Protein AF-0000000072720853 (afdb_homodimer)

Radius of gyration: 28.13 Å; Cα contacts (8 Å, |Δi|>4): 677; chains: 2; bounding box: 132×71×66 Å

Foldseek 3Di:
DCPPPPPPPPPPPPPPPPPPPPPPDDPVLLVVLVVVFVVQLVQLQVLLPVPDDPVLLPDQAPQQQWFADPVLLEIERQQALQCNLVVLVLLCLVVVDDVVLVVPDDDSVVSSCVPTPRDDSVVLCCSCPVVNRAYEYEDEDLLLLVVSLVCVVVVDPPLVCLQVVLVVVLVCVVVPHQDDSSRQECCRRGVCSNDRHSGYHYSVCQQSRVVSVCVVGPPSVVRDHRDDPPCPVPPVVVVSLSNLQAAEPVSVVSVCVRHVSVCSSRVHDDVVSSVRYDHPD/DCPPPPPPPPPPPPPPPPPPPPPPDDPVLLVVLVVVFVVQLVQLQVLLPVPDDPVLLPDQAPQQQWFADPVLLEIERQQALQCNLVVLVLLCLVVVDDVVLVVPDDDSVVSSCVPTPRDDSVVLCCSCPVVNRAYEYEDEDLLLLVVSLVCVVVVDPPLVCLQVVLVVVLVCVVVPHQDDSSRQECCRRGVCSNDRHSGYHYSVCQQSRVVSVCVVGPPSVVRDHRDDPPCPVPPVVVVSLSNLQAAEPVSVVSVCVRHVSVCSSRVHDDVVSSVRYDHPD

Sequence (562 aa):
MLTGRQSRRDQQVSVLGYEAKNDTRSPIQEYEVERLMTERQKEVEERCEEVLTPEEMHQPPNSKEFLISDKYQLVWCNVFKAASSTWLNNFLLMYDLKIKKILTRNSPVEQARKFYHRPSVEVLDSCLTQYNYTSFIIVREPFQRLISAFRDKLETDRNEFYNEFIEYLLDEEAHGRSPNEHWAPYYRFCSPCQVHFTYILHFETLTQDEAFLLKKVPGLSDVLKPQKLHNSHTNYDNVIHNYFRQLTRTQLQGLLDIYSKDFTIFGYKHEKYFDYVTTSSMLTGRQSRRDQQVSVLGYEAKNDTRSPIQEYEVERLMTERQKEVEERCEEVLTPEEMHQPPNSKEFLISDKYQLVWCNVFKAASSTWLNNFLLMYDLKIKKILTRNSPVEQARKFYHRPSVEVLDSCLTQYNYTSFIIVREPFQRLISAFRDKLETDRNEFYNEFIEYLLDEEAHGRSPNEHWAPYYRFCSPCQVHFTYILHFETLTQDEAFLLKKVPGLSDVLKPQKLHNSHTNYDNVIHNYFRQLTRTQLQGLLDIYSKDFTIFGYKHEKYFDYVTTSS

Nearest PDB structures (foldseek):
  1cjm-assembly1_A  TM=3.979E-01  e=1.821E+00  Homo sapiens
  7mhe-assembly1_AAA  TM=1.762E-01  e=9.152E+00  Homo sapiens
  1cjm-assembly1_A  TM=3.979E-01  e=1.821E+00  Homo sapiens
  7mhe-assembly1_AAA  TM=1.762E-01  e=9.152E+00  Homo sapiens

InterPro domains:
  IPR005331 Sulfotransferase [PF03567] (65-269)
  IPR018011 Carbohydrate sulfotransferase 8-10 [PTHR12137] (163-273)
  IPR027417 P-loop containing nucleoside triphosphate hydrolase [SSF52540] (122-269)

pLDDT: mean 85.33, std 20.74, range [22.08, 98.81]

Secondary structure (DSSP, 8-state):
--------------------------HHHHHHHHHHHHHHHHHHHHHHHHHS-HHHHTSPP-GGGEEEETTTTEEEE--TTSSHHHHHHHHHHHTT--HHHHHT-S-HHHHHHHHSPPPPHHHHHIIIIIS--EEEEEE--HHHHHHHHHHHHH-S--GGGHHHHHHHHHHHHHTTPPPPTTT--HHHHT-TTTS--SEEEEGGGHHHHHHHHHHHSTTGGGT------------HHHHHHHHHTTSBHHHHHHHHHHHHHHHHHTT---GGGGGTSB---/--------------------------HHHHHHHHHHHHHHHHHHHHHHHHHS-HHHHTSPP-GGGEEEETTTTEEEE--TTSSHHHHHHHHHHHTT--HHHHHT-S-HHHHHHHHSPPPPHHHHHIIIIIS--EEEEEE--HHHHHHHHHHHHH-S--GGGHHHHHHHHHHHHHTTPPPPTTT--HHHHT-TTTS--SEEEEGGGHHHHHHHHHHHSTTGGGT------------HHHHHHHHHTTSBHHHHHHHHHHHHHHHHHTT---GGGGGTSB---

Solvent-accessible surface area (backbone atoms only — not comparable to full-atom values): 31856 Å² total; per-residue (Å²): 134,87,75,80,74,78,78,76,78,77,76,76,75,76,72,76,70,77,68,70,78,66,83,68,65,51,73,65,56,52,51,51,49,52,49,50,30,53,49,49,36,51,44,31,57,55,31,31,65,72,72,43,51,74,70,63,43,69,43,82,54,46,34,62,50,33,37,62,39,76,94,58,36,36,35,38,40,69,39,48,68,29,64,31,67,42,49,40,43,48,52,39,50,72,69,65,53,57,66,68,61,54,58,69,49,92,41,66,65,61,54,38,43,73,78,30,56,63,38,49,59,65,55,50,47,41,40,50,68,74,66,56,32,50,22,35,38,40,43,50,60,66,69,60,26,41,52,48,35,51,40,61,54,55,48,49,88,59,64,83,50,48,54,58,49,51,51,49,51,53,50,38,54,74,69,69,50,81,65,55,71,55,67,41,45,50,65,64,51,55,10,61,65,54,41,86,48,64,34,61,33,39,54,93,48,33,46,62,42,41,46,51,51,31,67,73,38,73,70,40,55,79,77,48,74,62,62,78,71,75,74,64,81,60,61,58,65,60,56,50,40,67,58,38,42,70,32,38,50,68,54,50,50,54,50,42,71,65,38,43,61,47,31,53,32,71,69,48,83,66,71,70,54,71,76,34,28,35,72,73,124,136,85,77,77,79,78,79,80,80,79,78,77,76,76,74,77,70,76,66,70,78,67,81,68,65,50,73,66,55,53,52,51,50,52,51,47,30,51,49,48,35,51,43,31,57,56,32,3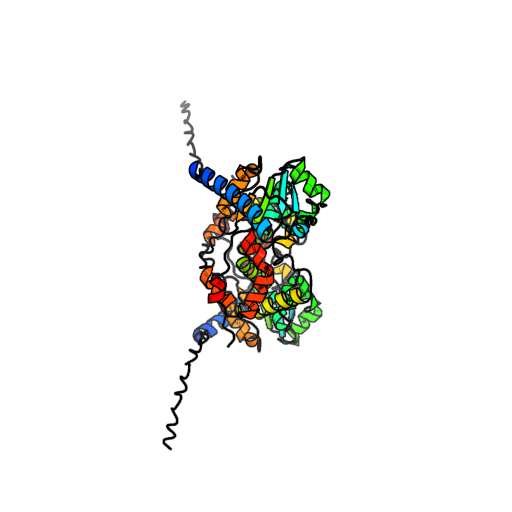1,66,73,72,45,52,73,72,62,43,68,43,82,54,45,34,62,50,32,38,63,39,76,93,58,35,36,33,37,40,68,39,46,69,28,63,31,68,43,48,41,45,48,52,39,51,72,70,64,54,57,64,69,64,55,60,70,49,90,40,65,66,61,56,37,43,74,78,31,56,63,38,49,60,65,55,51,47,41,39,50,67,75,65,58,33,50,24,34,40,41,42,48,62,68,68,60,25,41,52,47,36,52,38,60,55,56,49,48,90,59,62,83,49,48,53,57,51,50,50,48,53,52,50,38,54,74,69,68,47,83,65,55,71,52,66,42,44,50,63,66,50,55,11,62,65,55,41,85,48,66,34,61,33,39,53,92,48,33,47,62,42,42,45,51,50,32,67,71,37,73,71,40,56,80,78,47,74,60,60,77,70,76,73,65,81,61,61,58,64,60,55,50,40,67,59,37,43,70,31,38,50,67,53,51,51,53,50,42,71,67,38,43,63,44,30,52,30,72,68,50,82,66,70,69,53,69,76,35,28,36,73,72,126

Organism: Homarus americanus (NCBI:txid6706)

Structure (mmCIF, N/CA/C/O backbone):
data_AF-0000000072720853-model_v1
#
loop_
_entity.id
_entity.type
_entity.pdbx_description
1 polymer 'Carbohydrate sulfotransferase'
#
loop_
_atom_site.group_PDB
_atom_site.id
_atom_site.type_symbol
_atom_site.label_atom_id
_atom_site.label_alt_id
_atom_site.label_comp_id
_atom_site.label_asym_id
_atom_site.label_entity_id
_atom_site.label_seq_id
_atom_site.pdbx_PDB_ins_code
_atom_site.Cartn_x
_atom_site.Cartn_y
_atom_site.Cartn_z
_atom_site.occupancy
_atom_site.B_iso_or_equiv
_atom_site.auth_seq_id
_atom_site.auth_comp_id
_atom_site.auth_asym_id
_atom_site.auth_atom_id
_atom_site.pdbx_PDB_model_num
ATOM 1 N N . MET A 1 1 ? 65 -7.648 -39 1 28.83 1 MET A N 1
ATOM 2 C CA . MET A 1 1 ? 63.688 -8.266 -38.938 1 28.83 1 MET A CA 1
ATOM 3 C C . MET A 1 1 ? 62.719 -7.375 -38.156 1 28.83 1 MET A C 1
ATOM 5 O O . MET A 1 1 ? 63.094 -6.723 -37.188 1 28.83 1 MET A O 1
ATOM 9 N N . LEU A 1 2 ? 61.438 -7.062 -38.656 1 25.42 2 LEU A N 1
ATOM 10 C CA . LEU A 1 2 ? 60.562 -5.902 -38.719 1 25.42 2 LEU A CA 1
ATOM 11 C C . LEU A 1 2 ? 59.812 -5.738 -37.375 1 25.42 2 LEU A C 1
ATOM 13 O O . LEU A 1 2 ? 59.125 -6.66 -36.938 1 25.42 2 LEU A O 1
ATOM 17 N N . THR A 1 3 ? 60.344 -5 -36.406 1 26.05 3 THR A N 1
ATOM 18 C CA . THR A 1 3 ? 59.938 -4.555 -35.094 1 26.05 3 THR A CA 1
ATOM 19 C C . THR A 1 3 ? 58.656 -3.76 -35.156 1 26.05 3 THR A C 1
ATOM 21 O O . THR A 1 3 ? 58.312 -3.037 -34.219 1 26.05 3 THR A O 1
ATOM 24 N N . GLY A 1 4 ? 57.781 -4.027 -36.188 1 24.94 4 GLY A N 1
ATOM 25 C CA . GLY A 1 4 ? 56.719 -3.041 -36.375 1 24.94 4 GLY A CA 1
ATOM 26 C C . GLY A 1 4 ? 55.781 -2.928 -35.188 1 24.94 4 GLY A C 1
ATOM 27 O O . GLY A 1 4 ? 55.156 -3.906 -34.781 1 24.94 4 GLY A O 1
ATOM 28 N N . ARG A 1 5 ? 56.062 -2.02 -34.188 1 24.42 5 ARG A N 1
ATOM 29 C CA . ARG A 1 5 ? 55.344 -1.631 -32.969 1 24.42 5 ARG A CA 1
ATOM 30 C C . ARG A 1 5 ? 53.938 -1.174 -33.281 1 24.42 5 ARG A C 1
ATOM 32 O O . ARG A 1 5 ? 53.719 -0.201 -34 1 24.42 5 ARG A O 1
ATOM 39 N N . GLN A 1 6 ? 53 -2.152 -33.531 1 24.28 6 GLN A N 1
ATOM 40 C CA . GLN A 1 6 ? 51.625 -1.759 -33.812 1 24.28 6 GLN A CA 1
ATOM 41 C C . GLN A 1 6 ? 51.062 -0.86 -32.688 1 24.28 6 GLN A C 1
ATOM 43 O O . GLN A 1 6 ? 51.156 -1.199 -31.516 1 24.28 6 GLN A O 1
ATOM 48 N N . SER A 1 7 ? 50.969 0.441 -32.906 1 24.84 7 SER A N 1
ATOM 49 C CA . SER A 1 7 ? 50.375 1.497 -32.062 1 24.84 7 SER A CA 1
ATOM 50 C C . SER A 1 7 ? 48.938 1.174 -31.703 1 24.84 7 SER A C 1
ATOM 52 O O . SER A 1 7 ? 48.125 0.885 -32.562 1 24.84 7 SER A O 1
ATOM 54 N N . ARG A 1 8 ? 48.719 0.535 -30.562 1 25.92 8 ARG A N 1
ATOM 55 C CA . ARG A 1 8 ? 47.438 0.291 -29.906 1 25.92 8 ARG A CA 1
ATOM 56 C C . ARG A 1 8 ? 46.625 1.576 -29.812 1 25.92 8 ARG A C 1
ATOM 58 O O . ARG A 1 8 ? 47.031 2.531 -29.156 1 25.92 8 ARG A O 1
ATOM 65 N N . ARG A 1 9 ? 45.938 1.995 -30.906 1 22.08 9 ARG A N 1
ATOM 66 C CA . ARG A 1 9 ? 45 3.127 -30.844 1 22.08 9 ARG A CA 1
ATOM 67 C C . ARG A 1 9 ? 44.031 2.986 -29.672 1 22.08 9 ARG A C 1
ATOM 69 O O . ARG A 1 9 ? 43.344 1.973 -29.547 1 22.08 9 ARG A O 1
ATOM 76 N N . ASP A 1 10 ? 44.312 3.639 -28.531 1 23.48 10 ASP A N 1
ATOM 77 C CA . ASP A 1 10 ? 43.531 3.949 -27.328 1 23.48 10 ASP A CA 1
ATOM 78 C C . ASP A 1 10 ? 42.156 4.52 -27.672 1 23.48 10 ASP A C 1
ATOM 80 O O . ASP A 1 10 ? 42.062 5.617 -28.219 1 23.48 10 ASP A O 1
ATOM 84 N N . GLN A 1 11 ? 41.281 3.756 -28.344 1 22.7 11 GLN A N 1
ATOM 85 C CA . GLN A 1 11 ? 39.969 4.328 -28.547 1 22.7 11 GLN A CA 1
ATOM 86 C C . GLN A 1 11 ? 39.375 4.793 -27.219 1 22.7 11 GLN A C 1
ATOM 88 O O . GLN A 1 11 ? 39.25 4.012 -26.281 1 22.7 11 GLN A O 1
ATOM 93 N N . GLN A 1 12 ? 39.5 6.074 -26.938 1 23.52 12 GLN A N 1
ATOM 94 C CA . GLN A 1 12 ? 38.812 6.82 -25.891 1 23.52 12 GLN A CA 1
ATOM 95 C C . GLN A 1 12 ? 37.312 6.57 -25.906 1 23.52 12 GLN A C 1
ATOM 97 O O . GLN A 1 12 ? 36.625 6.887 -26.891 1 23.52 12 GLN A O 1
ATOM 102 N N . VAL A 1 13 ? 36.844 5.477 -25.375 1 25.75 13 VAL A N 1
ATOM 103 C CA . VAL A 1 13 ? 35.406 5.359 -25.125 1 25.75 13 VAL A CA 1
ATOM 104 C C . VAL A 1 13 ? 34.906 6.625 -24.438 1 25.75 13 VAL A C 1
ATOM 106 O O . VAL A 1 13 ? 35.375 6.984 -23.359 1 25.75 13 VAL A O 1
ATOM 109 N N . SER A 1 14 ? 34.5 7.645 -25.188 1 23.98 14 SER A N 1
ATOM 110 C CA . SER A 1 14 ? 33.781 8.781 -24.641 1 23.98 14 SER A CA 1
ATOM 111 C C . SER A 1 14 ? 32.562 8.32 -23.812 1 23.98 14 SER A C 1
ATOM 113 O O . SER A 1 14 ? 31.656 7.68 -24.344 1 23.98 14 SER A O 1
ATOM 115 N N . VAL A 1 15 ? 32.812 7.938 -22.594 1 25.61 15 VAL A N 1
ATOM 116 C CA . VAL A 1 15 ? 31.734 7.828 -21.609 1 25.61 15 VAL A CA 1
ATOM 117 C C . VAL A 1 15 ? 30.828 9.055 -21.703 1 25.61 15 VAL A C 1
ATOM 119 O O . VAL A 1 15 ? 31.25 10.172 -21.422 1 25.61 15 VAL A O 1
ATOM 122 N N . LEU A 1 16 ? 29.969 9.07 -22.656 1 26.31 16 LEU A N 1
ATOM 123 C CA . LEU A 1 16 ? 28.922 10.094 -22.625 1 26.31 16 LEU A CA 1
ATOM 124 C C . LEU A 1 16 ? 28.344 10.227 -21.219 1 26.31 16 LEU A C 1
ATOM 126 O O . LEU A 1 16 ? 27.859 9.242 -20.641 1 26.31 16 LEU A O 1
ATOM 130 N N . GLY A 1 17 ? 28.969 11.031 -20.359 1 25.95 17 GLY A N 1
ATOM 131 C CA . GLY A 1 17 ? 28.516 11.555 -19.078 1 25.95 17 GLY A CA 1
ATOM 132 C C . GLY A 1 17 ? 27.031 11.844 -19.047 1 25.95 17 GLY A C 1
ATOM 133 O O . GLY A 1 17 ? 26.516 12.602 -19.875 1 25.95 17 GLY A O 1
ATOM 134 N N . TYR A 1 18 ? 26.219 10.836 -18.844 1 26.56 18 TYR A N 1
ATOM 135 C CA . TYR A 1 18 ? 24.859 11.203 -18.453 1 26.56 18 TYR A CA 1
ATOM 136 C C . TYR A 1 18 ? 24.891 12.375 -17.469 1 26.56 18 TYR A C 1
ATOM 138 O O . TYR A 1 18 ? 25.438 12.258 -16.375 1 26.56 18 TYR A O 1
ATOM 146 N N . GLU A 1 19 ? 25.078 13.539 -17.984 1 27.73 19 GLU A N 1
ATOM 147 C CA . GLU A 1 19 ? 24.812 14.703 -17.141 1 27.73 19 GLU A CA 1
ATOM 148 C C . GLU A 1 19 ? 23.531 14.516 -16.344 1 27.73 19 GLU A C 1
ATOM 150 O O . GLU A 1 19 ? 22.469 14.297 -16.906 1 27.73 19 GLU A O 1
ATOM 155 N N . ALA A 1 20 ? 23.594 13.953 -15.211 1 32 20 ALA A N 1
ATOM 156 C CA . ALA A 1 20 ? 22.5 14.211 -14.281 1 32 20 ALA A CA 1
ATOM 157 C C . ALA A 1 20 ? 21.875 15.586 -14.523 1 32 20 ALA A C 1
ATOM 159 O O . ALA A 1 20 ? 22.562 16.609 -14.422 1 32 20 ALA A O 1
ATOM 160 N N . LYS A 1 21 ? 20.938 15.695 -15.344 1 33.62 21 LYS A N 1
ATOM 161 C CA . LYS A 1 21 ? 20.25 16.984 -15.414 1 33.62 21 LYS A CA 1
ATOM 162 C C . LYS A 1 21 ? 20.172 17.641 -14.039 1 33.62 21 LYS A C 1
ATOM 164 O O . LYS A 1 21 ? 19.484 17.141 -13.148 1 33.62 21 LYS A O 1
ATOM 169 N N . ASN A 1 22 ? 21.219 18.203 -13.477 1 34.84 22 ASN A N 1
ATOM 170 C CA . ASN A 1 22 ? 21.188 19.156 -12.375 1 34.84 22 ASN A CA 1
ATOM 171 C C . ASN A 1 22 ? 19.922 20.016 -12.414 1 34.84 22 ASN A C 1
ATOM 173 O O . ASN A 1 22 ? 19.688 20.734 -13.383 1 34.84 22 ASN A O 1
ATOM 177 N N . ASP A 1 23 ? 18.844 19.484 -11.922 1 43.62 23 ASP A N 1
ATOM 178 C CA . ASP A 1 23 ? 17.703 20.375 -11.758 1 43.62 23 ASP A CA 1
ATOM 179 C C . ASP A 1 23 ? 18.156 21.781 -11.328 1 43.62 23 ASP A C 1
ATOM 181 O O . ASP A 1 23 ? 18.422 22.016 -10.148 1 43.62 23 ASP A O 1
ATOM 185 N N . THR A 1 24 ? 18.969 22.344 -12 1 44.69 24 THR A N 1
ATOM 186 C CA . THR A 1 24 ? 19.375 23.75 -11.891 1 44.69 24 THR A CA 1
ATOM 187 C C . THR A 1 24 ? 18.156 24.656 -11.867 1 44.69 24 THR A C 1
ATOM 189 O O . THR A 1 24 ? 17.734 25.172 -12.914 1 44.69 24 THR A O 1
ATOM 192 N N . ARG A 1 25 ? 17.297 24.391 -11.016 1 52.09 25 ARG A N 1
ATOM 193 C CA . ARG A 1 25 ? 16.359 25.516 -10.945 1 52.09 25 ARG A CA 1
ATOM 194 C C . ARG A 1 25 ? 17.109 26.844 -10.836 1 52.09 25 ARG A C 1
ATOM 196 O O . ARG A 1 25 ? 18.094 26.953 -10.109 1 52.09 25 ARG A O 1
ATOM 203 N N . SER A 1 26 ? 16.625 27.703 -11.586 1 61.69 26 SER A N 1
ATOM 204 C CA . SER A 1 26 ? 17.188 29.031 -11.625 1 61.69 26 SER A CA 1
ATOM 205 C C . SER A 1 26 ? 17.141 29.703 -10.25 1 61.69 26 SER A C 1
ATOM 207 O O . SER A 1 26 ? 16.266 29.375 -9.438 1 61.69 26 SER A O 1
ATOM 209 N N . PRO A 1 27 ? 18.188 30.312 -9.844 1 58.59 27 PRO A N 1
ATOM 210 C CA . PRO A 1 27 ? 18.172 31.109 -8.617 1 58.59 27 PRO A CA 1
ATOM 211 C C . PRO A 1 27 ? 16.828 31.812 -8.391 1 58.59 27 PRO A C 1
ATOM 213 O O . PRO A 1 27 ? 16.375 31.953 -7.25 1 58.59 27 PRO A O 1
ATOM 216 N N . ILE A 1 28 ? 16.188 32.062 -9.359 1 57.59 28 ILE A N 1
ATOM 217 C CA . ILE A 1 28 ? 14.906 32.75 -9.289 1 57.59 28 ILE A CA 1
ATOM 218 C C . ILE A 1 28 ? 13.836 31.797 -8.766 1 57.59 28 ILE A C 1
ATOM 220 O O . ILE A 1 28 ? 13.016 32.188 -7.922 1 57.59 28 ILE A O 1
ATOM 224 N N . GLN A 1 29 ? 13.938 30.562 -9.117 1 73.88 29 GLN A N 1
ATOM 225 C CA . GLN A 1 29 ? 12.945 29.578 -8.68 1 73.88 29 GLN A CA 1
ATOM 226 C C . GLN A 1 29 ? 13.148 29.219 -7.207 1 73.88 29 GLN A C 1
ATOM 228 O O . GLN A 1 29 ? 12.18 29.062 -6.461 1 73.88 29 GLN A O 1
ATOM 233 N N . GLU A 1 30 ? 14.398 29.375 -6.852 1 80.44 30 GLU A N 1
ATOM 234 C CA . GLU A 1 30 ? 14.695 29.078 -5.457 1 80.44 30 GLU A CA 1
ATOM 235 C C . GLU A 1 30 ? 14.203 30.188 -4.531 1 80.44 30 GLU A C 1
ATOM 237 O O . GLU A 1 30 ? 13.672 29.922 -3.455 1 80.44 30 GLU A O 1
ATOM 242 N N . TYR A 1 31 ? 14.375 31.406 -4.965 1 84.12 31 TYR A N 1
ATOM 243 C CA . TYR A 1 31 ? 13.906 32.562 -4.18 1 84.12 31 TYR A CA 1
ATOM 244 C C . TYR A 1 31 ? 12.391 32.531 -4.062 1 84.12 31 TYR A C 1
ATOM 246 O O . TYR A 1 31 ? 11.836 32.875 -3.008 1 84.12 31 TYR A O 1
ATOM 254 N N . GLU A 1 32 ? 11.797 32.094 -5.051 1 90.88 32 GLU A N 1
ATOM 255 C CA . GLU A 1 32 ? 10.336 32.062 -5.047 1 90.88 32 GLU A CA 1
ATOM 256 C C . GLU A 1 32 ? 9.82 31 -4.07 1 90.88 32 GLU A C 1
ATOM 258 O O . GLU A 1 32 ? 8.844 31.234 -3.352 1 90.88 32 GLU A O 1
ATOM 263 N N . VAL A 1 33 ? 10.484 29.922 -4.012 1 93.81 33 VAL A N 1
ATOM 264 C CA . VAL A 1 33 ? 10.055 28.859 -3.109 1 93.81 33 VAL A CA 1
ATOM 265 C C . VAL A 1 33 ? 10.312 29.266 -1.662 1 93.81 33 VAL A C 1
ATOM 267 O O . VAL A 1 33 ? 9.5 29 -0.777 1 93.81 33 VAL A O 1
ATOM 270 N N . GLU A 1 34 ? 11.414 29.938 -1.441 1 94.81 34 GLU A N 1
ATOM 271 C CA . GLU A 1 34 ? 11.742 30.406 -0.101 1 94.81 34 GLU A CA 1
ATOM 272 C C . GLU A 1 34 ? 10.695 31.406 0.397 1 94.81 34 GLU A C 1
ATOM 274 O O . GLU A 1 34 ? 10.289 31.359 1.562 1 94.81 34 GLU A O 1
ATOM 279 N N . ARG A 1 35 ? 10.352 32.25 -0.481 1 95.94 35 ARG A N 1
ATOM 280 C CA . ARG A 1 35 ? 9.305 33.219 -0.144 1 95.94 35 ARG A CA 1
ATOM 281 C C . ARG A 1 35 ? 7.992 32.5 0.177 1 95.94 35 ARG A C 1
ATOM 283 O O . ARG A 1 35 ? 7.32 32.844 1.15 1 95.94 35 ARG A O 1
ATOM 290 N N . LEU A 1 36 ? 7.672 31.547 -0.623 1 96.75 36 LEU A N 1
ATOM 291 C CA . LEU A 1 36 ? 6.449 30.781 -0.413 1 96.75 36 LEU A CA 1
ATOM 292 C C . LEU A 1 36 ? 6.48 30.062 0.936 1 96.75 36 LEU A C 1
ATOM 294 O O . LEU A 1 36 ? 5.477 30.031 1.648 1 96.75 36 LEU A O 1
ATOM 298 N N . MET A 1 37 ? 7.645 29.547 1.285 1 97.56 37 MET A N 1
ATOM 299 C CA . MET A 1 37 ? 7.797 28.859 2.562 1 97.56 37 MET A CA 1
ATOM 300 C C . MET A 1 37 ? 7.59 29.812 3.729 1 97.56 37 MET A C 1
ATOM 302 O O . MET A 1 37 ? 6.918 29.484 4.703 1 97.56 37 MET A O 1
ATOM 306 N N . THR A 1 38 ? 8.125 30.969 3.592 1 97.25 38 THR A N 1
ATOM 307 C CA . THR A 1 38 ? 7.98 31.984 4.625 1 97.25 38 THR A CA 1
ATOM 308 C C . THR A 1 38 ? 6.527 32.438 4.754 1 97.25 38 THR A C 1
ATOM 310 O O . THR A 1 38 ? 6.012 32.562 5.863 1 97.25 38 THR A O 1
ATOM 313 N N . GLU A 1 39 ? 5.922 32.594 3.643 1 97.75 39 GLU A N 1
ATOM 314 C CA . GLU A 1 39 ? 4.52 33 3.625 1 97.75 39 GLU A CA 1
ATOM 315 C C . GLU A 1 39 ? 3.627 31.953 4.266 1 97.75 39 GLU A C 1
ATOM 317 O O . GLU A 1 39 ? 2.732 32.281 5.051 1 97.75 39 GLU A O 1
ATOM 322 N N . ARG A 1 40 ? 3.861 30.703 3.91 1 98.19 40 ARG A N 1
ATOM 323 C CA . ARG A 1 40 ? 3.068 29.625 4.473 1 98.19 40 ARG A CA 1
ATOM 324 C C . ARG A 1 40 ? 3.221 29.562 5.988 1 98.19 40 ARG A C 1
ATOM 326 O O . ARG A 1 40 ? 2.242 29.359 6.707 1 98.19 40 ARG A O 1
ATOM 333 N N . GLN A 1 41 ? 4.426 29.703 6.438 1 97.81 41 GLN A N 1
ATOM 334 C CA . GLN A 1 41 ? 4.691 29.672 7.871 1 97.81 41 GLN A CA 1
ATOM 335 C C . GLN A 1 41 ? 3.965 30.812 8.586 1 97.81 41 GLN A C 1
ATOM 337 O O . GLN A 1 41 ? 3.32 30.594 9.617 1 97.81 41 GLN A O 1
ATOM 342 N N . LYS A 1 42 ? 4.043 31.984 8.047 1 97.56 42 LYS A N 1
ATOM 343 C CA . LYS A 1 42 ? 3.383 33.156 8.625 1 97.56 42 LYS A CA 1
ATOM 344 C C . LYS A 1 42 ? 1.865 33 8.625 1 97.56 42 LYS A C 1
ATOM 346 O O . LYS A 1 42 ? 1.195 33.344 9.602 1 97.56 42 LYS A O 1
ATOM 351 N N . GLU A 1 43 ? 1.405 32.469 7.555 1 97.81 43 GLU A N 1
ATOM 352 C CA . GLU A 1 43 ? -0.034 32.281 7.426 1 97.81 43 GLU A CA 1
ATOM 353 C C . GLU A 1 43 ? -0.548 31.281 8.469 1 97.81 43 GLU A C 1
ATOM 355 O O . GLU A 1 43 ? -1.615 31.484 9.055 1 97.81 43 GLU A O 1
ATOM 360 N N . VAL A 1 44 ? 0.206 30.234 8.672 1 98.38 44 VAL A N 1
ATOM 361 C CA . VAL A 1 44 ? -0.204 29.234 9.664 1 98.38 44 VAL A CA 1
ATOM 362 C C . VAL A 1 44 ? -0.281 29.891 11.039 1 98.38 44 VAL A C 1
ATOM 364 O O . VAL A 1 44 ? -1.257 29.703 11.773 1 98.38 44 VAL A O 1
ATOM 367 N N . GLU A 1 45 ? 0.674 30.719 11.359 1 96.38 45 GLU A N 1
ATOM 368 C CA . GLU A 1 45 ? 0.693 31.391 12.648 1 96.38 45 GLU A CA 1
ATOM 369 C C . GLU A 1 45 ? -0.508 32.312 12.797 1 96.38 45 GLU A C 1
ATOM 371 O O . GLU A 1 45 ? -1.19 32.312 13.828 1 96.38 45 GLU A O 1
ATOM 376 N N . GLU A 1 46 ? -0.787 33.062 11.797 1 97.56 46 GLU A N 1
ATOM 377 C CA . GLU A 1 46 ? -1.891 34 11.828 1 97.56 46 GLU A CA 1
ATOM 378 C C . GLU A 1 46 ? -3.236 33.281 11.898 1 97.56 46 GLU A C 1
ATOM 380 O O . GLU A 1 46 ? -4.109 33.688 12.68 1 97.56 46 GLU A O 1
ATOM 385 N N . ARG A 1 47 ? -3.361 32.25 11.148 1 98.19 47 ARG A N 1
ATOM 386 C CA . ARG A 1 47 ? -4.629 31.547 11.078 1 98.19 47 ARG A CA 1
ATOM 387 C C . ARG A 1 47 ? -4.887 30.75 12.352 1 98.19 47 ARG A C 1
ATOM 389 O O . ARG A 1 47 ? -6.039 30.578 12.766 1 98.19 47 ARG A O 1
ATOM 396 N N . CYS A 1 48 ? -3.83 30.281 12.953 1 98 48 CYS A N 1
ATOM 397 C CA . CYS A 1 48 ? -3.99 29.609 14.242 1 98 48 CYS A CA 1
ATOM 398 C C . CYS A 1 48 ? -4.633 30.547 15.266 1 98 48 CYS A C 1
ATOM 400 O O . CYS A 1 48 ? -5.516 30.125 16.016 1 98 48 CYS A O 1
ATOM 402 N N . GLU A 1 49 ? -4.277 31.781 15.258 1 96.19 49 GLU A N 1
ATOM 403 C CA . GLU A 1 49 ? -4.836 32.781 16.172 1 96.19 49 GLU A CA 1
ATOM 404 C C . GLU A 1 49 ? -6.309 33.031 15.875 1 96.19 49 GLU A C 1
ATOM 406 O O . GLU A 1 49 ? -7.062 33.469 16.766 1 96.19 49 GLU A O 1
ATOM 411 N N . GLU A 1 50 ? -6.652 32.75 14.641 1 95.88 50 GLU A N 1
ATOM 412 C CA . GLU A 1 50 ? -8.031 32.969 14.203 1 95.88 50 GLU A CA 1
ATOM 413 C C . GLU A 1 50 ? -8.93 31.812 14.633 1 95.88 50 GLU A C 1
ATOM 415 O O . GLU A 1 50 ? -10.109 32 14.922 1 95.88 50 GLU A O 1
ATOM 420 N N . VAL A 1 51 ? -8.352 30.625 14.688 1 95.94 51 VAL A N 1
ATOM 421 C CA . VAL A 1 51 ? -9.25 29.484 14.766 1 95.94 51 VAL A CA 1
ATOM 422 C C . VAL A 1 51 ? -9.18 28.859 16.156 1 95.94 51 VAL A C 1
ATOM 424 O O . VAL A 1 51 ? -10.109 28.156 16.578 1 95.94 51 VAL A O 1
ATOM 427 N N . LEU A 1 52 ? -8.125 28.984 16.875 1 95.81 52 LEU A N 1
ATOM 428 C CA . LEU A 1 52 ? -8.016 28.406 18.203 1 95.81 52 LEU A CA 1
ATOM 429 C C . LEU A 1 52 ? -8.062 29.484 19.281 1 95.81 52 LEU A C 1
ATOM 431 O O . LEU A 1 52 ? -7.574 30.594 19.062 1 95.81 52 LEU A O 1
ATOM 435 N N . THR A 1 53 ? -8.578 29.125 20.484 1 94.56 53 THR A N 1
ATOM 436 C CA . THR A 1 53 ? -8.531 30 21.656 1 94.56 53 THR A CA 1
ATOM 437 C C . THR A 1 53 ? -7.133 30 22.266 1 94.56 53 THR A C 1
ATOM 439 O O . THR A 1 53 ? -6.352 29.078 22.047 1 94.56 53 THR A O 1
ATOM 442 N N . PRO A 1 54 ? -6.902 31.047 23.047 1 93.88 54 PRO A N 1
ATOM 443 C CA . PRO A 1 54 ? -5.617 31.047 23.75 1 93.88 54 PRO A CA 1
ATOM 444 C C . PRO A 1 54 ? -5.43 29.812 24.641 1 93.88 54 PRO A C 1
ATOM 446 O O . PRO A 1 54 ? -4.32 29.281 24.734 1 93.88 54 PRO A O 1
ATOM 449 N N . GLU A 1 55 ? -6.488 29.391 25.234 1 94.56 55 GLU A N 1
ATOM 450 C CA . GLU A 1 55 ? -6.426 28.188 26.062 1 94.56 55 GLU A CA 1
ATOM 451 C C . GLU A 1 55 ? -6.047 26.969 25.234 1 94.56 55 GLU A C 1
ATOM 453 O O . GLU A 1 55 ? -5.219 26.156 25.672 1 94.56 55 GLU A O 1
ATOM 458 N N . GLU A 1 56 ? -6.648 26.828 24.047 1 93.75 56 GLU A N 1
ATOM 459 C CA . GLU A 1 56 ? -6.344 25.719 23.141 1 93.75 56 GLU A CA 1
ATOM 460 C C . GLU A 1 56 ? -4.895 25.781 22.672 1 93.75 56 GLU A C 1
ATOM 462 O O . GLU A 1 56 ? -4.227 24.734 22.578 1 93.75 56 GLU A O 1
ATOM 467 N N . MET A 1 57 ? -4.449 26.906 22.391 1 93.81 57 MET A N 1
ATOM 468 C CA . MET A 1 57 ? -3.102 27.094 21.859 1 93.81 57 MET A CA 1
ATOM 469 C C . MET A 1 57 ? -2.053 26.75 22.906 1 93.81 57 MET A C 1
ATOM 471 O O . MET A 1 57 ? -0.919 26.391 22.562 1 93.81 57 MET A O 1
ATOM 475 N N . HIS A 1 58 ? -2.441 26.781 24.234 1 93.56 58 HIS A N 1
ATOM 476 C CA . HIS A 1 58 ? -1.48 26.547 25.312 1 93.56 58 HIS A CA 1
ATOM 477 C C . HIS A 1 58 ? -1.494 25.078 25.734 1 93.56 58 HIS A C 1
ATOM 479 O O . HIS A 1 58 ? -0.706 24.672 26.594 1 93.56 58 HIS A O 1
ATOM 485 N N . GLN A 1 59 ? -2.361 24.297 25.125 1 95.62 59 GLN A N 1
ATOM 486 C CA . GLN A 1 59 ? -2.35 22.859 25.406 1 95.62 59 GLN A CA 1
ATOM 487 C C . GLN A 1 59 ? -1.078 22.219 24.859 1 95.62 59 GLN A C 1
ATOM 489 O O . GLN A 1 59 ? -0.508 22.672 23.875 1 95.62 59 GLN A O 1
ATOM 494 N N . PRO A 1 60 ? -0.607 21.141 25.594 1 97 60 PRO A N 1
ATOM 495 C CA . PRO A 1 60 ? 0.566 20.422 25.078 1 97 60 PRO A CA 1
ATOM 496 C C . PRO A 1 60 ? 0.324 19.812 23.703 1 97 60 PRO A C 1
ATOM 498 O O . PRO A 1 60 ? -0.778 19.344 23.422 1 97 60 PRO A O 1
ATOM 501 N N . PRO A 1 61 ? 1.319 19.875 22.859 1 97.69 61 PRO A N 1
ATOM 502 C CA . PRO A 1 61 ? 1.176 19.266 21.531 1 97.69 61 PRO A CA 1
ATOM 503 C C . PRO A 1 61 ? 1.119 17.75 21.594 1 97.69 61 PRO A C 1
ATOM 505 O O . PRO A 1 61 ? 1.545 17.141 22.578 1 97.69 61 PRO A O 1
ATOM 508 N N . ASN A 1 62 ? 0.479 17.156 20.578 1 97.38 62 ASN A N 1
ATOM 509 C CA . ASN A 1 62 ? 0.607 15.719 20.359 1 97.38 62 ASN A CA 1
ATOM 510 C C . ASN A 1 62 ? 1.993 15.352 19.844 1 97.38 62 ASN A C 1
ATOM 512 O O . ASN A 1 62 ? 2.221 15.328 18.625 1 97.38 62 ASN A O 1
ATOM 516 N N . SER A 1 63 ? 2.924 14.961 20.766 1 98.25 63 SER A N 1
ATOM 517 C CA . SER A 1 63 ? 4.336 14.82 20.438 1 98.25 63 SER A CA 1
ATOM 518 C C . SER A 1 63 ? 4.637 13.445 19.844 1 98.25 63 SER A C 1
ATOM 520 O O . SER A 1 63 ? 5.676 13.242 19.219 1 98.25 63 SER A O 1
ATOM 522 N N . LYS A 1 64 ? 3.719 12.539 19.922 1 96.88 64 LYS A N 1
ATOM 523 C CA . LYS A 1 64 ? 4.008 11.125 19.688 1 96.88 64 LYS A CA 1
ATOM 524 C C . LYS A 1 64 ? 4.09 10.82 18.188 1 96.88 64 LYS A C 1
ATOM 526 O O . LYS A 1 64 ? 4.586 9.766 17.797 1 96.88 64 LYS A O 1
ATOM 531 N N . GLU A 1 65 ? 3.65 11.75 17.375 1 96.81 65 GLU A N 1
ATOM 532 C CA . GLU A 1 65 ? 3.59 11.492 15.938 1 96.81 65 GLU A CA 1
ATOM 533 C C . GLU A 1 65 ? 4.82 12.047 15.219 1 96.81 65 GLU A C 1
ATOM 535 O O . GLU A 1 65 ? 4.977 11.867 14.008 1 96.81 65 GLU A O 1
ATOM 540 N N . PHE A 1 66 ? 5.711 12.68 15.992 1 98.62 66 PHE A N 1
ATOM 541 C CA . PHE A 1 66 ? 6.895 13.289 15.406 1 98.62 66 PHE A CA 1
ATOM 542 C C . PHE A 1 66 ? 8.039 12.289 15.328 1 98.62 66 PHE A C 1
ATOM 544 O O . PHE A 1 66 ? 8.164 11.406 16.188 1 98.62 66 PHE A O 1
ATOM 551 N N . LEU A 1 67 ? 8.797 12.32 14.297 1 98.69 67 LEU A N 1
ATOM 552 C CA . LEU A 1 67 ? 10.102 11.68 14.188 1 98.69 67 LEU A CA 1
ATOM 553 C C . LEU A 1 67 ? 11.219 12.711 14.242 1 98.69 67 LEU A C 1
ATOM 555 O O . LEU A 1 67 ? 11.125 13.773 13.625 1 98.69 67 LEU A O 1
ATOM 559 N N . ILE A 1 68 ? 12.25 12.398 15.023 1 98.69 68 ILE A N 1
ATOM 560 C CA . ILE A 1 68 ? 13.352 13.328 15.219 1 98.69 68 ILE A CA 1
ATOM 561 C C . ILE A 1 68 ? 14.664 12.68 14.781 1 98.69 68 ILE A C 1
ATOM 563 O O . ILE A 1 68 ? 15.016 11.602 15.266 1 98.69 68 ILE A O 1
ATOM 567 N N . SER A 1 69 ? 15.352 13.273 13.805 1 98.12 69 SER A N 1
ATOM 568 C CA . SER A 1 69 ? 16.703 12.875 13.414 1 98.12 69 SER A CA 1
ATOM 569 C C . SER A 1 69 ? 17.75 13.812 14.008 1 98.12 69 SER A C 1
ATOM 571 O O . SER A 1 69 ? 17.906 14.945 13.539 1 98.12 69 SER A O 1
ATOM 573 N N . ASP A 1 70 ? 18.469 13.336 14.953 1 97.44 70 ASP A N 1
ATOM 574 C CA . ASP A 1 70 ? 19.516 14.141 15.562 1 97.44 70 ASP A CA 1
ATOM 575 C C . ASP A 1 70 ? 20.641 14.414 14.562 1 97.44 70 ASP A C 1
ATOM 577 O O . ASP A 1 70 ? 21.172 15.531 14.508 1 97.44 70 ASP A O 1
ATOM 581 N N . LYS A 1 71 ? 20.938 13.414 13.789 1 96.25 71 LYS A N 1
ATOM 582 C CA . LYS A 1 71 ? 22.031 13.516 12.82 1 96.25 71 LYS A CA 1
ATOM 583 C C . LYS A 1 71 ? 21.812 14.695 11.875 1 96.25 71 LYS A C 1
ATOM 585 O O . LYS A 1 71 ? 22.75 15.438 11.578 1 96.25 71 LYS A O 1
ATOM 590 N N . TYR A 1 72 ? 20.594 14.875 11.508 1 97.69 72 TYR A N 1
ATOM 591 C CA . TYR A 1 72 ? 20.312 15.914 10.523 1 97.69 72 TYR A CA 1
ATOM 592 C C . TYR A 1 72 ? 19.609 17.109 11.164 1 97.69 72 TYR A C 1
ATOM 594 O O . TYR A 1 72 ? 19.25 18.062 10.477 1 97.69 72 TYR A O 1
ATOM 602 N N . GLN A 1 73 ? 19.359 17.016 12.422 1 98.19 73 GLN A N 1
ATOM 603 C CA . GLN A 1 73 ? 18.641 18.047 13.172 1 98.19 73 GLN A CA 1
ATOM 604 C C . GLN A 1 73 ? 17.312 18.391 12.5 1 98.19 73 GLN A C 1
ATOM 606 O O . GLN A 1 73 ? 17.031 19.562 12.234 1 98.19 73 GLN A O 1
ATOM 611 N N . LEU A 1 74 ? 16.562 17.281 12.273 1 98.69 74 LEU A N 1
ATOM 612 C CA . LEU A 1 74 ? 15.32 17.344 11.516 1 98.69 74 LEU A CA 1
ATOM 613 C C . LEU A 1 74 ? 14.172 16.75 12.32 1 98.69 74 LEU A C 1
ATOM 615 O O . LEU A 1 74 ? 14.32 15.711 12.953 1 98.69 74 LEU A O 1
ATOM 619 N N . VAL A 1 75 ? 13.055 17.484 12.375 1 98.81 75 VAL A N 1
ATOM 620 C CA . VAL A 1 75 ? 11.836 17.047 13.039 1 98.81 75 VAL A CA 1
ATOM 621 C C . VAL A 1 75 ? 10.695 16.984 12.023 1 98.81 75 VAL A C 1
ATOM 623 O O . VAL A 1 75 ? 10.453 17.953 11.289 1 98.81 75 VAL A O 1
ATOM 626 N N . TRP A 1 76 ? 10.031 15.844 11.922 1 98.81 76 TRP A N 1
ATOM 627 C CA . TRP A 1 76 ? 8.945 15.648 10.969 1 98.81 76 TRP A CA 1
ATOM 628 C C . TRP A 1 76 ? 7.711 15.086 11.656 1 98.81 76 TRP A C 1
ATOM 630 O O . TRP A 1 76 ? 7.816 14.148 12.461 1 98.81 76 TRP A O 1
ATOM 640 N N . CYS A 1 77 ? 6.582 15.719 11.461 1 98.81 77 CYS A N 1
ATOM 641 C CA . CYS A 1 77 ? 5.332 15.086 11.867 1 98.81 77 CYS A CA 1
ATOM 642 C C . CYS A 1 77 ? 4.742 14.25 10.734 1 98.81 77 CYS A C 1
ATOM 644 O O . CYS A 1 77 ? 4.512 14.766 9.641 1 98.81 77 CYS A O 1
ATOM 646 N N . ASN A 1 78 ? 4.43 13 10.961 1 97.25 78 ASN A N 1
ATOM 647 C CA . ASN A 1 78 ? 4.012 12.023 9.961 1 97.25 78 ASN A CA 1
ATOM 648 C C . ASN A 1 78 ? 2.506 12.086 9.711 1 97.25 78 ASN A C 1
ATOM 650 O O . ASN A 1 78 ? 1.744 11.305 10.289 1 97.25 78 ASN A O 1
ATOM 654 N N . VAL A 1 79 ? 2.127 13.016 8.805 1 97.56 79 VAL A N 1
ATOM 655 C CA . VAL A 1 79 ? 0.741 13.047 8.352 1 97.56 79 VAL A CA 1
ATOM 656 C C . VAL A 1 79 ? 0.516 11.938 7.316 1 97.56 79 VAL A C 1
ATOM 658 O O . VAL A 1 79 ? 1.089 11.977 6.227 1 97.56 79 VAL A O 1
ATOM 661 N N . PHE A 1 80 ? -0.38 11.008 7.668 1 94.62 80 PHE A N 1
ATOM 662 C CA . PHE A 1 80 ? -0.681 9.93 6.734 1 94.62 80 PHE A CA 1
ATOM 663 C C . PHE A 1 80 ? -1.399 10.461 5.5 1 94.62 80 PHE A C 1
ATOM 665 O O . PHE A 1 80 ? -2.141 11.445 5.586 1 94.62 80 PHE A O 1
ATOM 672 N N . LYS A 1 81 ? -1.121 9.758 4.34 1 94.94 81 LYS A N 1
ATOM 673 C CA . LYS A 1 81 ? -1.705 10.055 3.035 1 94.94 81 LYS A CA 1
ATOM 674 C C . LYS A 1 81 ? -1.231 11.414 2.521 1 94.94 81 LYS A C 1
ATOM 676 O O . LYS A 1 81 ? -1.936 12.078 1.755 1 94.94 81 LYS A O 1
ATOM 681 N N . ALA A 1 82 ? -0.187 11.914 2.986 1 95.56 82 ALA A N 1
ATOM 682 C CA . ALA A 1 82 ? 0.544 13.086 2.52 1 95.56 82 ALA A CA 1
ATOM 683 C C . ALA A 1 82 ? 2.037 12.797 2.408 1 95.56 82 ALA A C 1
ATOM 685 O O . ALA A 1 82 ? 2.859 13.508 2.99 1 95.56 82 ALA A O 1
ATOM 686 N N . ALA A 1 83 ? 2.359 11.805 1.632 1 92.94 83 ALA A N 1
ATOM 687 C CA . ALA A 1 83 ? 3.721 11.383 1.315 1 92.94 83 ALA A CA 1
ATOM 688 C C . ALA A 1 83 ? 4.387 10.727 2.523 1 92.94 83 ALA A C 1
ATOM 690 O O . ALA A 1 83 ? 5.609 10.789 2.676 1 92.94 83 ALA A O 1
ATOM 691 N N . SER A 1 84 ? 3.605 10.125 3.414 1 93.75 84 SER A N 1
ATOM 692 C CA . SER A 1 84 ? 4.125 9.562 4.656 1 93.75 84 SER A CA 1
ATOM 693 C C . SER A 1 84 ? 4.984 8.336 4.387 1 93.75 84 SER A C 1
ATOM 695 O O . SER A 1 84 ? 6.023 8.148 5.023 1 93.75 84 SER A O 1
ATOM 697 N N . SER A 1 85 ? 4.504 7.457 3.414 1 88.69 85 SER A N 1
ATOM 698 C CA . SER A 1 85 ? 5.281 6.254 3.133 1 88.69 85 SER A CA 1
ATOM 699 C C . SER A 1 85 ? 6.688 6.602 2.652 1 88.69 85 SER A C 1
ATOM 701 O O . SER A 1 85 ? 7.668 6.023 3.125 1 88.69 85 SER A O 1
ATOM 703 N N . THR A 1 86 ? 6.801 7.559 1.79 1 88.62 86 THR A N 1
ATOM 704 C CA . THR A 1 86 ? 8.086 7.988 1.241 1 88.62 86 THR A CA 1
ATOM 705 C C . THR A 1 86 ? 8.977 8.57 2.338 1 88.62 86 THR A C 1
ATOM 707 O O . THR A 1 86 ? 10.164 8.25 2.412 1 88.62 86 THR A O 1
ATOM 710 N N . TRP A 1 87 ? 8.438 9.32 3.148 1 93.94 87 TRP A N 1
ATOM 711 C CA . TRP A 1 87 ? 9.273 10.008 4.129 1 93.94 87 TRP A CA 1
ATOM 712 C C . TRP A 1 87 ? 9.625 9.086 5.289 1 93.94 87 TRP A C 1
ATOM 714 O O . TRP A 1 87 ? 10.68 9.242 5.918 1 93.94 87 TRP A O 1
ATOM 724 N N . LEU A 1 88 ? 8.766 8.141 5.617 1 92.56 88 LEU A N 1
ATOM 725 C CA . LEU A 1 88 ? 9.188 7.098 6.543 1 92.56 88 LEU A CA 1
ATOM 726 C C . LEU A 1 88 ? 10.406 6.352 6 1 92.56 88 LEU A C 1
ATOM 728 O O . LEU A 1 88 ? 11.359 6.098 6.734 1 92.56 88 LEU A O 1
ATOM 732 N N . ASN A 1 89 ? 10.344 6.07 4.73 1 88.38 89 ASN A N 1
ATOM 733 C CA . ASN A 1 89 ? 11.492 5.434 4.102 1 88.38 89 ASN A CA 1
ATOM 734 C C . ASN A 1 89 ? 12.711 6.355 4.102 1 88.38 89 ASN A C 1
ATOM 736 O O . ASN A 1 89 ? 13.844 5.898 4.297 1 88.38 89 ASN A O 1
ATOM 740 N 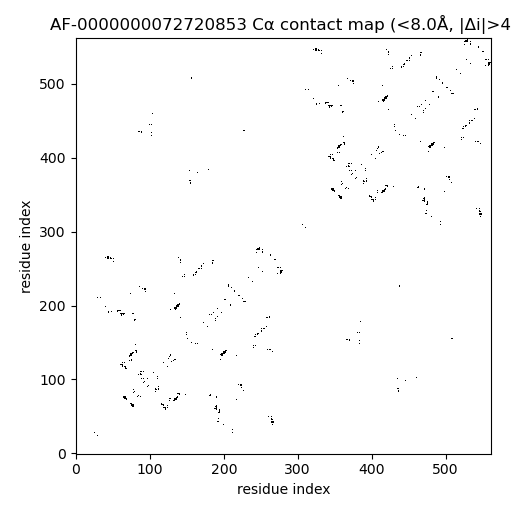N . ASN A 1 90 ? 12.523 7.629 3.836 1 91.25 90 ASN A N 1
ATOM 741 C CA . ASN A 1 90 ? 13.609 8.594 3.887 1 91.25 90 ASN A CA 1
ATOM 742 C C . ASN A 1 90 ? 14.281 8.609 5.258 1 91.25 90 ASN A C 1
ATOM 744 O O . ASN A 1 90 ? 15.508 8.68 5.352 1 91.25 90 ASN A O 1
ATOM 748 N N . PHE A 1 91 ? 13.484 8.531 6.301 1 94.38 91 PHE A N 1
ATOM 749 C CA . PHE A 1 91 ? 14.047 8.516 7.645 1 94.38 91 PHE A CA 1
ATOM 750 C C . PHE A 1 91 ? 14.875 7.258 7.867 1 94.38 91 PHE A C 1
ATOM 752 O O . PHE A 1 91 ? 15.906 7.293 8.547 1 94.38 91 PHE A O 1
ATOM 759 N N . LEU A 1 92 ? 14.406 6.188 7.305 1 90.88 92 LEU A N 1
ATOM 760 C CA . LEU A 1 92 ? 15.188 4.957 7.422 1 90.88 92 LEU A CA 1
ATOM 761 C C . LEU A 1 92 ? 16.5 5.07 6.66 1 90.88 92 LEU A C 1
ATOM 763 O O . LEU A 1 92 ? 17.547 4.609 7.137 1 90.88 92 LEU A O 1
ATOM 767 N N . LEU A 1 93 ? 16.438 5.648 5.496 1 88.38 93 LEU A N 1
ATOM 768 C CA . LEU A 1 93 ? 17.656 5.879 4.723 1 88.38 93 LEU A CA 1
ATOM 769 C C . LEU A 1 93 ? 18.609 6.809 5.469 1 88.38 93 LEU A C 1
ATOM 771 O O . LEU A 1 93 ? 19.828 6.586 5.477 1 88.38 93 LEU A O 1
ATOM 775 N N . MET A 1 94 ? 18.062 7.781 6.113 1 93.31 94 MET A N 1
ATOM 776 C CA . MET A 1 94 ? 18.859 8.734 6.875 1 93.31 94 MET A CA 1
ATOM 777 C C . MET A 1 94 ? 19.562 8.055 8.047 1 93.31 94 MET A C 1
ATOM 779 O O . MET A 1 94 ? 20.625 8.5 8.492 1 93.31 94 MET A O 1
ATOM 783 N N . TYR A 1 95 ? 18.938 7.031 8.57 1 91.94 95 TYR A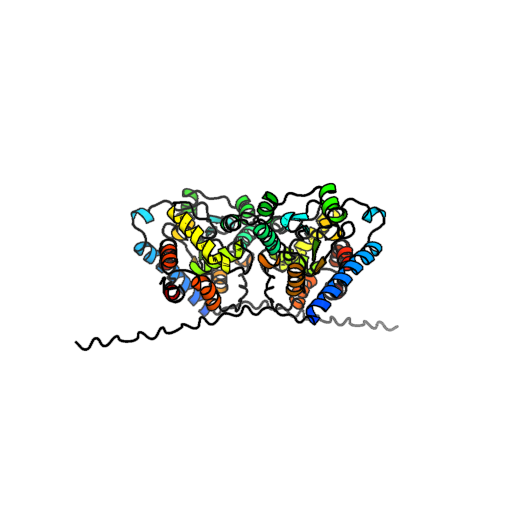 N 1
ATOM 784 C CA . TYR A 1 95 ? 19.531 6.262 9.656 1 91.94 95 TYR A CA 1
ATOM 785 C C . TYR A 1 95 ? 20.609 5.324 9.133 1 91.94 95 TYR A C 1
ATOM 787 O O . TYR A 1 95 ? 21.312 4.68 9.914 1 91.94 95 TYR A O 1
ATOM 795 N N . ASP A 1 96 ? 20.797 5.309 7.809 1 85.06 96 ASP A N 1
ATOM 796 C CA . ASP A 1 96 ? 21.797 4.496 7.129 1 85.06 96 ASP A CA 1
ATOM 797 C C . ASP A 1 96 ? 21.484 3.008 7.27 1 85.06 96 ASP A C 1
ATOM 799 O O . ASP A 1 96 ? 22.391 2.199 7.508 1 85.06 96 ASP A O 1
ATOM 803 N N . LEU A 1 97 ? 20.234 2.758 7.266 1 78.81 97 LEU A N 1
ATOM 804 C CA . LEU A 1 97 ? 19.859 1.351 7.305 1 78.81 97 LEU A CA 1
ATOM 805 C C . LEU A 1 97 ? 20.141 0.675 5.965 1 78.81 97 LEU A C 1
ATOM 807 O O . LEU A 1 97 ? 19.938 1.274 4.906 1 78.81 97 LEU A O 1
ATOM 811 N N . LYS A 1 98 ? 20.625 -0.5 6.145 1 76.5 98 LYS A N 1
ATOM 812 C CA . LYS A 1 98 ? 20.797 -1.311 4.941 1 76.5 98 LYS A CA 1
ATOM 813 C C . LYS A 1 98 ? 19.469 -1.59 4.262 1 76.5 98 LYS A C 1
ATOM 815 O O . LYS A 1 98 ? 18.438 -1.759 4.93 1 76.5 98 LYS A O 1
ATOM 820 N N . ILE A 1 99 ? 19.469 -1.684 3.033 1 72.62 99 ILE A N 1
ATOM 821 C CA . ILE A 1 99 ? 18.297 -1.867 2.197 1 72.62 99 ILE A CA 1
ATOM 822 C C . ILE A 1 99 ? 17.562 -3.145 2.607 1 72.62 99 ILE A C 1
ATOM 824 O O . ILE A 1 99 ? 16.328 -3.189 2.619 1 72.62 99 ILE A O 1
ATOM 828 N N . LYS A 1 100 ? 18.344 -4.145 2.967 1 73.19 100 LYS A N 1
ATOM 829 C CA . LYS A 1 100 ? 17.75 -5.414 3.373 1 73.19 100 LYS A CA 1
ATOM 830 C C . LYS A 1 100 ? 16.781 -5.223 4.539 1 73.19 100 LYS A C 1
ATOM 832 O O . LYS A 1 100 ? 15.742 -5.871 4.602 1 73.19 100 LYS A O 1
ATOM 837 N N . LYS A 1 101 ? 17.094 -4.352 5.355 1 76.31 101 LYS A N 1
ATOM 838 C CA . LYS A 1 101 ? 16.266 -4.121 6.527 1 76.31 101 LYS A CA 1
ATOM 839 C C . LYS A 1 101 ? 14.977 -3.385 6.145 1 76.31 101 LYS A C 1
ATOM 841 O O . LYS A 1 101 ? 13.922 -3.611 6.746 1 76.31 101 LYS A O 1
ATOM 846 N N . ILE A 1 102 ? 15.141 -2.615 5.168 1 75.62 102 ILE A N 1
ATOM 847 C CA . ILE A 1 102 ? 13.977 -1.876 4.691 1 75.62 102 ILE A CA 1
ATOM 848 C C . ILE A 1 102 ? 13.031 -2.82 3.951 1 75.62 102 ILE A C 1
ATOM 850 O O . ILE A 1 102 ? 11.812 -2.748 4.121 1 75.62 102 ILE A O 1
ATOM 854 N N . LEU A 1 103 ? 13.555 -3.76 3.334 1 72.56 103 LEU A N 1
ATOM 855 C CA . LEU A 1 103 ? 12.789 -4.648 2.469 1 72.56 103 LEU A CA 1
ATOM 856 C C . LEU A 1 103 ? 12.078 -5.723 3.285 1 72.56 103 LEU A C 1
ATOM 858 O O . LEU A 1 103 ? 11.07 -6.281 2.844 1 72.56 103 LEU A O 1
ATOM 862 N N . THR A 1 104 ? 12.555 -6.023 4.375 1 70.38 104 THR A N 1
ATOM 863 C CA . THR A 1 104 ? 11.992 -7.125 5.145 1 70.38 104 THR A CA 1
ATOM 864 C C . THR A 1 104 ? 11.023 -6.609 6.207 1 70.38 104 THR A C 1
ATOM 866 O O . THR A 1 104 ? 10.555 -7.375 7.051 1 70.38 104 THR A O 1
ATOM 869 N N . ARG A 1 105 ? 10.688 -5.395 5.98 1 68.19 105 ARG A N 1
ATOM 870 C CA . ARG A 1 105 ? 9.836 -4.785 6.996 1 68.19 105 ARG A CA 1
ATOM 871 C C . ARG A 1 105 ? 8.383 -5.215 6.816 1 68.19 105 ARG A C 1
ATOM 873 O O . ARG A 1 105 ? 7.957 -5.539 5.707 1 68.19 105 ARG A O 1
ATOM 880 N N . ASN A 1 106 ? 7.66 -5.184 7.988 1 68.25 106 ASN A N 1
ATOM 881 C CA . ASN A 1 106 ? 6.219 -5.402 7.922 1 68.25 106 ASN A CA 1
ATOM 882 C C . ASN A 1 106 ? 5.465 -4.098 7.688 1 68.25 106 ASN A C 1
ATOM 884 O O . ASN A 1 106 ? 4.633 -4.008 6.781 1 68.25 106 ASN A O 1
ATOM 888 N N . SER A 1 107 ? 5.797 -3.113 8.516 1 78.56 107 SER A N 1
ATOM 889 C CA . SER A 1 107 ? 5.172 -1.798 8.445 1 78.56 107 SER A CA 1
ATOM 890 C C . SER A 1 107 ? 6.215 -0.687 8.469 1 78.56 107 SER A C 1
ATOM 892 O O . SER A 1 107 ? 7.156 -0.726 9.266 1 78.56 107 SER A O 1
ATOM 894 N N . PRO A 1 108 ? 6.027 0.245 7.566 1 81.31 108 PRO A N 1
ATOM 895 C CA . PRO A 1 108 ? 6.984 1.354 7.566 1 81.31 108 PRO A CA 1
ATOM 896 C C . PRO A 1 108 ? 7.016 2.104 8.898 1 81.31 108 PRO A C 1
ATOM 898 O O . PRO A 1 108 ? 8.094 2.473 9.375 1 81.31 108 PRO A O 1
ATOM 901 N N . VAL A 1 109 ? 5.879 2.258 9.492 1 88.69 109 VAL A N 1
ATOM 902 C CA . VAL A 1 109 ? 5.805 2.982 10.75 1 88.69 109 VAL A CA 1
ATOM 903 C C . VAL A 1 109 ? 6.516 2.188 11.844 1 88.69 109 VAL A C 1
ATOM 905 O O . VAL A 1 109 ? 7.324 2.736 12.594 1 88.69 109 VAL A O 1
ATOM 908 N N . GLU A 1 110 ? 6.242 0.947 11.867 1 87.88 110 GLU A N 1
ATOM 909 C CA . GLU A 1 110 ? 6.848 0.101 12.891 1 87.88 110 GLU A CA 1
ATOM 910 C C . GLU A 1 110 ? 8.367 0.053 12.742 1 87.88 110 GLU A C 1
ATOM 912 O O . GLU A 1 110 ? 9.094 0.095 13.742 1 87.88 110 GLU A O 1
ATOM 917 N N . GLN A 1 111 ? 8.781 -0.061 11.57 1 87.88 111 GLN A N 1
ATOM 918 C CA . GLN A 1 111 ? 10.219 -0.112 11.336 1 87.88 111 GLN A CA 1
ATOM 919 C C . GLN A 1 111 ? 10.891 1.205 11.719 1 87.88 111 GLN A C 1
ATOM 921 O O . GLN A 1 111 ? 11.93 1.21 12.367 1 87.88 111 GLN A O 1
ATOM 926 N N . ALA A 1 112 ? 10.297 2.301 11.297 1 91.94 112 ALA A N 1
ATOM 927 C CA . ALA A 1 112 ? 10.852 3.611 11.625 1 91.94 112 ALA A CA 1
ATOM 928 C C . ALA A 1 112 ? 10.898 3.826 13.133 1 91.94 112 ALA A C 1
ATOM 930 O O . ALA A 1 112 ? 11.875 4.379 13.656 1 91.94 112 ALA A O 1
ATOM 931 N N . ARG A 1 113 ? 9.914 3.332 13.812 1 94.31 113 ARG A N 1
ATOM 932 C CA . ARG A 1 113 ? 9.797 3.566 15.25 1 94.31 113 ARG A CA 1
ATOM 933 C C . ARG A 1 113 ? 10.82 2.74 16.031 1 94.31 113 ARG A C 1
ATOM 935 O O . ARG A 1 113 ? 11.078 3.004 17.203 1 94.31 113 ARG A O 1
ATOM 942 N N . LYS A 1 114 ? 11.391 1.75 15.406 1 91.38 114 LYS A N 1
ATOM 943 C CA . LYS A 1 114 ? 12.492 1.018 16.031 1 91.38 114 LYS A CA 1
ATOM 944 C C . LYS A 1 114 ? 13.727 1.906 16.188 1 91.38 114 LYS A C 1
ATOM 946 O O . LYS A 1 114 ? 14.523 1.712 17.109 1 91.38 114 LYS A O 1
ATOM 951 N N . PHE A 1 115 ? 13.852 2.904 15.367 1 92.44 115 PHE A N 1
ATOM 952 C CA . PHE A 1 115 ? 15.062 3.719 15.344 1 92.44 115 PHE A CA 1
ATOM 953 C C . PHE A 1 115 ? 14.75 5.156 15.75 1 92.44 115 PHE A C 1
ATOM 955 O O . PHE A 1 115 ? 15.633 5.879 16.219 1 92.44 115 PHE A O 1
ATOM 962 N N . TYR A 1 116 ? 13.547 5.57 15.477 1 96.44 116 TYR A N 1
ATOM 963 C CA . TYR A 1 116 ? 13.07 6.895 15.859 1 96.44 116 TYR A CA 1
ATOM 964 C C . TYR A 1 116 ? 11.93 6.797 16.859 1 96.44 116 TYR A C 1
ATOM 966 O O . TYR A 1 116 ? 10.758 6.762 16.484 1 96.44 116 TYR A O 1
ATOM 974 N N . HIS A 1 117 ? 12.266 6.859 18.109 1 96.88 117 HIS A N 1
ATOM 975 C CA . HIS A 1 117 ? 11.297 6.676 19.188 1 96.88 117 HIS A CA 1
ATOM 976 C C . HIS A 1 117 ? 10.336 7.859 19.266 1 96.88 117 HIS A C 1
ATOM 978 O O . HIS A 1 117 ? 10.672 8.969 18.828 1 96.88 117 HIS A O 1
ATOM 984 N N . ARG A 1 118 ? 9.18 7.582 19.812 1 98.06 118 ARG A N 1
ATOM 985 C CA . ARG A 1 118 ? 8.211 8.648 20.031 1 98.06 118 ARG A CA 1
ATOM 986 C C . ARG A 1 118 ? 8.695 9.633 21.078 1 98.06 118 ARG A C 1
ATOM 988 O O . ARG A 1 118 ? 8.953 9.242 22.219 1 98.06 118 ARG A O 1
ATOM 995 N N . PRO A 1 119 ? 8.805 10.883 20.719 1 98.44 119 PRO A N 1
ATOM 996 C CA . PRO A 1 119 ? 9.352 11.836 21.688 1 98.44 119 PRO A CA 1
ATOM 997 C C . PRO A 1 119 ? 8.32 12.281 22.719 1 98.44 119 PRO A C 1
ATOM 999 O O . PRO A 1 119 ? 7.125 12.336 22.422 1 98.44 119 PRO A O 1
ATOM 1002 N N . SER A 1 120 ? 8.805 12.562 23.891 1 98.31 120 SER A N 1
ATOM 1003 C CA . SER A 1 120 ? 7.98 13.289 24.859 1 98.31 120 SER A CA 1
ATOM 1004 C C . SER A 1 120 ? 7.793 14.742 24.438 1 98.31 120 SER A C 1
ATOM 1006 O O . SER A 1 120 ? 8.484 15.227 23.531 1 98.31 120 SER A O 1
ATOM 1008 N N . VAL A 1 121 ? 6.836 15.383 25.109 1 98.38 121 VAL A N 1
ATOM 1009 C CA . VAL A 1 121 ? 6.598 16.797 24.844 1 98.38 121 VAL A CA 1
ATOM 1010 C C . VAL A 1 121 ? 7.863 17.609 25.141 1 98.38 121 VAL A C 1
ATOM 1012 O O . VAL A 1 121 ? 8.227 18.5 24.391 1 98.38 121 VAL A O 1
ATOM 1015 N N . GLU A 1 122 ? 8.555 17.219 26.141 1 98.06 122 GLU A N 1
ATOM 1016 C CA . GLU A 1 122 ? 9.766 17.938 26.562 1 98.06 122 GLU A CA 1
ATOM 1017 C C . GLU A 1 122 ? 10.875 17.797 25.531 1 98.06 122 GLU A C 1
ATOM 1019 O O . GLU A 1 122 ? 11.562 18.766 25.219 1 98.06 122 GLU A O 1
ATOM 1024 N N . VAL A 1 123 ? 11.047 16.625 25.016 1 98.44 123 VAL A N 1
ATOM 1025 C CA . VAL A 1 123 ? 12.094 16.359 24.031 1 98.44 123 VAL A CA 1
ATOM 1026 C C . VAL A 1 123 ? 11.797 17.125 22.75 1 98.44 123 VAL A C 1
ATOM 1028 O O . VAL A 1 123 ? 12.688 17.766 22.172 1 98.44 123 VAL A O 1
ATOM 1031 N N . LEU A 1 124 ? 10.57 17.062 22.328 1 98.56 124 LEU A N 1
ATOM 1032 C CA . LEU A 1 124 ? 10.164 17.797 21.141 1 98.56 124 LEU A CA 1
ATOM 1033 C C . LEU A 1 124 ? 10.43 19.297 21.297 1 98.56 124 LEU A C 1
ATOM 1035 O O . LEU A 1 124 ? 11.023 19.922 20.422 1 98.56 124 LEU A O 1
ATOM 1039 N N . ASP A 1 125 ? 10.023 19.812 22.422 1 97.44 125 ASP A N 1
ATOM 1040 C CA . ASP A 1 125 ? 10.195 21.25 22.703 1 97.44 125 ASP A CA 1
ATOM 1041 C C . ASP A 1 125 ? 11.672 21.625 22.703 1 97.44 125 ASP A C 1
ATOM 1043 O O . ASP A 1 125 ? 12.055 22.656 22.141 1 97.44 125 ASP A O 1
ATOM 1047 N N . SER A 1 126 ? 12.492 20.844 23.312 1 98.06 126 SER A N 1
ATOM 1048 C CA . SER A 1 126 ? 13.922 21.125 23.375 1 98.06 126 SER A CA 1
ATOM 1049 C C . SER A 1 126 ? 14.539 21.141 21.969 1 98.06 126 SER A C 1
ATOM 1051 O O . SER A 1 126 ? 15.344 22.016 21.656 1 98.06 126 SER A O 1
ATOM 1053 N N . CYS A 1 127 ? 14.141 20.172 21.125 1 98.12 127 CYS A N 1
ATOM 1054 C CA . CYS A 1 127 ? 14.664 20.094 19.766 1 98.12 127 CYS A CA 1
ATOM 1055 C C . CYS A 1 127 ? 14.289 21.344 18.969 1 98.12 127 CYS A C 1
ATOM 1057 O O . CYS A 1 127 ? 15.109 21.891 18.219 1 98.12 127 CYS A O 1
ATOM 1059 N N . LEU A 1 128 ? 13.117 21.828 19.25 1 97.56 128 LEU A N 1
ATOM 1060 C CA . LEU A 1 128 ? 12.586 22.906 18.422 1 97.56 128 LEU A CA 1
ATOM 1061 C C . LEU A 1 128 ? 13.047 24.266 18.953 1 97.56 128 LEU A C 1
ATOM 1063 O O . LEU A 1 128 ? 13.336 25.172 18.172 1 97.56 128 LEU A O 1
ATOM 1067 N N . THR A 1 129 ? 13.141 24.453 20.25 1 95.81 129 THR A N 1
ATOM 1068 C CA . THR A 1 129 ? 13.344 25.781 20.828 1 95.81 129 THR A CA 1
ATOM 1069 C C . THR A 1 129 ? 14.789 25.953 21.281 1 95.81 129 THR A C 1
ATOM 1071 O O . THR A 1 129 ? 15.375 27.016 21.125 1 95.81 129 THR A O 1
ATOM 1074 N N . GLN A 1 130 ? 15.344 24.953 21.859 1 95.75 130 GLN A N 1
ATOM 1075 C CA . GLN A 1 130 ? 16.688 25.062 22.391 1 95.75 130 GLN A CA 1
ATOM 1076 C C . GLN A 1 130 ? 17.734 24.734 21.328 1 95.75 130 GLN A C 1
ATOM 1078 O O . GLN A 1 130 ? 18.703 25.484 21.156 1 95.75 130 GLN A O 1
ATOM 1083 N N . TYR A 1 131 ? 17.469 23.688 20.578 1 96.94 131 TYR A N 1
ATOM 1084 C CA . TYR A 1 131 ? 18.484 23.234 19.625 1 96.94 131 TYR A CA 1
ATOM 1085 C C . TYR A 1 131 ? 18.172 23.719 18.219 1 96.94 131 TYR A C 1
ATOM 1087 O O . TYR A 1 131 ? 18.984 23.562 17.297 1 96.94 131 TYR A O 1
ATOM 1095 N N . ASN A 1 132 ? 17.062 24.266 17.969 1 96.94 132 ASN A N 1
ATOM 1096 C CA . ASN A 1 132 ? 16.656 24.906 16.719 1 96.94 132 ASN A CA 1
ATOM 1097 C C . ASN A 1 132 ? 16.703 23.938 15.539 1 96.94 132 ASN A C 1
ATOM 1099 O O . ASN A 1 132 ? 17.25 24.266 14.492 1 96.94 132 ASN A O 1
ATOM 1103 N N . TYR A 1 133 ? 16.203 22.672 15.781 1 98.44 133 TYR A N 1
ATOM 1104 C CA . TYR A 1 133 ? 16.047 21.734 14.688 1 98.44 133 TYR A CA 1
ATOM 1105 C C . TYR A 1 133 ? 15.094 22.266 13.633 1 98.44 133 TYR A C 1
ATOM 1107 O O . TYR A 1 133 ? 14.141 22.984 13.961 1 98.44 133 TYR A O 1
ATOM 1115 N N . THR A 1 134 ? 15.406 21.969 12.367 1 98.62 134 THR A N 1
ATOM 1116 C CA . THR A 1 134 ? 14.445 22.25 11.312 1 98.62 134 THR A CA 1
ATOM 1117 C C . THR A 1 134 ? 13.227 21.344 11.422 1 98.62 134 THR A C 1
ATOM 1119 O O . THR A 1 134 ? 13.367 20.125 11.5 1 98.62 134 THR A O 1
ATOM 1122 N N . SER A 1 135 ? 12.086 21.906 11.539 1 98.75 135 SER A N 1
ATOM 1123 C CA . SER A 1 135 ? 10.852 21.141 11.609 1 98.75 135 SER A CA 1
ATOM 1124 C C . SER A 1 135 ? 10.008 21.312 10.352 1 98.75 135 SER A C 1
ATOM 1126 O O . SER A 1 135 ? 9.984 22.406 9.766 1 98.75 135 SER A O 1
ATOM 1128 N N . PHE A 1 136 ? 9.328 20.188 9.906 1 98.81 136 PHE A N 1
ATOM 1129 C CA . PHE A 1 136 ? 8.469 20.359 8.742 1 98.81 136 PHE A CA 1
ATOM 1130 C C . PHE A 1 136 ? 7.266 19.422 8.828 1 98.81 136 PHE A C 1
ATOM 1132 O O . PHE A 1 136 ? 7.254 18.484 9.633 1 98.81 136 PHE A O 1
ATOM 1139 N N . ILE A 1 137 ? 6.273 19.703 8.086 1 98.81 137 ILE A N 1
ATOM 1140 C CA . ILE A 1 137 ? 5.035 18.953 7.91 1 98.81 137 ILE A CA 1
ATOM 1141 C C . ILE A 1 137 ? 4.613 18.984 6.441 1 98.81 137 ILE A C 1
ATOM 1143 O O . ILE A 1 137 ? 4.875 19.969 5.738 1 98.81 137 ILE A O 1
ATOM 1147 N N . ILE A 1 138 ? 4.156 17.891 5.93 1 98.25 138 ILE A N 1
ATOM 1148 C CA . ILE A 1 138 ? 3.559 17.844 4.598 1 98.25 138 ILE A CA 1
ATOM 1149 C C . ILE A 1 138 ? 2.039 17.75 4.719 1 98.25 138 ILE A C 1
ATOM 1151 O O . ILE A 1 138 ? 1.519 16.812 5.32 1 98.25 138 ILE A O 1
ATOM 1155 N N . VAL A 1 139 ? 1.384 18.734 4.168 1 98.44 139 VAL A N 1
ATOM 1156 C CA . VAL A 1 139 ? -0.072 18.734 4.27 1 98.44 139 VAL A CA 1
ATOM 1157 C C . VAL A 1 139 ? -0.684 18.547 2.881 1 98.44 139 VAL A C 1
ATOM 1159 O O . VAL A 1 139 ? -0.015 18.766 1.867 1 98.44 139 VAL A O 1
ATOM 1162 N N . ARG A 1 140 ? -1.853 18.047 2.871 1 96.81 140 ARG A N 1
ATOM 1163 C CA . ARG A 1 140 ? -2.697 17.844 1.699 1 96.81 140 ARG A CA 1
ATOM 1164 C C . ARG A 1 140 ? -4.098 18.391 1.93 1 96.81 140 ARG A C 1
ATOM 1166 O O . ARG A 1 140 ? -4.559 18.469 3.07 1 96.81 140 ARG A O 1
ATOM 1173 N N . GLU A 1 141 ? -4.719 18.922 0.782 1 97.19 141 GLU A N 1
ATOM 1174 C CA . GLU A 1 141 ? -6.098 19.375 0.969 1 97.19 141 GLU A CA 1
ATOM 1175 C C . GLU A 1 141 ? -6.914 18.328 1.728 1 97.19 141 GLU A C 1
ATOM 1177 O O . GLU A 1 141 ? -6.965 17.156 1.329 1 97.19 141 GLU A O 1
ATOM 1182 N N . PRO A 1 142 ? -7.594 18.766 2.812 1 97.88 142 PRO A N 1
ATOM 1183 C CA . PRO A 1 142 ? -8.133 17.812 3.783 1 97.88 142 PRO A CA 1
ATOM 1184 C C . PRO A 1 142 ? -9.102 16.812 3.152 1 97.88 142 PRO A C 1
ATOM 1186 O O . PRO A 1 142 ? -9.07 15.617 3.48 1 97.88 142 PRO A O 1
ATOM 1189 N N . PHE A 1 143 ? -9.961 17.25 2.24 1 97.56 143 PHE A N 1
ATOM 1190 C CA . PHE A 1 143 ? -10.93 16.328 1.668 1 97.56 143 PHE A CA 1
ATOM 1191 C C . PHE A 1 143 ? -10.281 15.445 0.606 1 97.56 143 PHE A C 1
ATOM 1193 O O . PHE A 1 143 ? -10.68 14.289 0.42 1 97.56 143 PHE A O 1
ATOM 1200 N N . GLN A 1 144 ? -9.312 15.969 -0.045 1 95.38 144 GLN A N 1
ATOM 1201 C CA . GLN A 1 144 ? -8.531 15.117 -0.937 1 95.38 144 GLN A CA 1
ATOM 1202 C C . GLN A 1 144 ? -7.777 14.039 -0.154 1 95.38 144 GLN A C 1
ATOM 1204 O O . GLN A 1 144 ? -7.668 12.898 -0.603 1 95.38 144 GLN A O 1
ATOM 1209 N N . ARG A 1 145 ? -7.242 14.422 0.976 1 96.06 145 ARG A N 1
ATOM 1210 C CA . ARG A 1 145 ? -6.578 13.453 1.845 1 96.06 145 ARG A CA 1
ATOM 1211 C C . ARG A 1 145 ? -7.555 12.375 2.309 1 96.06 145 ARG A C 1
ATOM 1213 O O . ARG A 1 145 ? -7.195 11.195 2.385 1 96.06 145 ARG A O 1
ATOM 1220 N N . LEU A 1 146 ? -8.742 12.805 2.588 1 95.31 146 LEU A N 1
ATOM 1221 C CA . LEU A 1 146 ? -9.773 11.867 3.016 1 95.31 146 LEU A CA 1
ATOM 1222 C C . LEU A 1 146 ? -10.055 10.836 1.926 1 95.31 146 LEU A C 1
ATOM 1224 O O . LEU A 1 146 ? -10.164 9.641 2.207 1 95.31 146 LEU A O 1
ATOM 1228 N N . ILE A 1 147 ? -10.18 11.297 0.699 1 93.81 147 ILE A N 1
ATOM 1229 C CA . ILE A 1 147 ? -10.406 10.406 -0.435 1 93.81 147 ILE A CA 1
ATOM 1230 C C . ILE A 1 147 ? -9.211 9.461 -0.595 1 93.81 147 ILE A C 1
ATOM 1232 O O . ILE A 1 147 ? -9.391 8.266 -0.833 1 93.81 147 ILE A O 1
ATOM 1236 N N . SER A 1 148 ? -8.016 9.969 -0.372 1 92.31 148 SER A N 1
ATOM 1237 C CA . SER A 1 148 ? -6.809 9.148 -0.452 1 92.31 148 SER A CA 1
ATOM 1238 C C . SER A 1 148 ? -6.816 8.047 0.604 1 92.31 148 SER A C 1
ATOM 1240 O O . SER A 1 148 ? -6.449 6.91 0.321 1 92.31 148 SER A O 1
ATOM 1242 N N . ALA A 1 149 ? -7.25 8.414 1.789 1 92.31 149 ALA A N 1
ATOM 1243 C CA . ALA A 1 149 ? -7.328 7.441 2.875 1 92.31 149 ALA A CA 1
ATOM 1244 C C . ALA A 1 149 ? -8.344 6.348 2.561 1 92.31 149 ALA A C 1
ATOM 1246 O O . ALA A 1 149 ? -8.07 5.16 2.754 1 92.31 149 ALA A O 1
ATOM 1247 N N . PHE A 1 150 ? -9.516 6.762 1.989 1 91.31 150 PHE A N 1
ATOM 1248 C CA . PHE A 1 150 ? -10.57 5.824 1.632 1 91.31 150 PHE A CA 1
ATOM 1249 C C . PHE A 1 150 ? -10.094 4.848 0.563 1 91.31 150 PHE A C 1
ATOM 1251 O O . PHE A 1 150 ? -10.258 3.635 0.705 1 91.31 150 PHE A O 1
ATOM 1258 N N . ARG A 1 151 ? -9.422 5.387 -0.429 1 87.75 151 ARG A N 1
ATOM 1259 C CA . ARG A 1 151 ? -8.945 4.57 -1.542 1 87.75 151 ARG A CA 1
ATOM 1260 C C . ARG A 1 151 ? -7.859 3.605 -1.087 1 87.75 151 ARG A C 1
ATOM 1262 O O . ARG A 1 151 ? -7.797 2.467 -1.556 1 87.75 151 ARG A O 1
ATOM 1269 N N . ASP A 1 152 ? -7.082 4.07 -0.204 1 86.56 152 ASP A N 1
ATOM 1270 C CA . ASP A 1 152 ? -5.984 3.258 0.312 1 86.56 152 ASP A CA 1
ATOM 1271 C C . ASP A 1 152 ? -6.516 2.076 1.126 1 86.56 152 ASP A C 1
ATOM 1273 O O . ASP A 1 152 ? -6.02 0.956 0.994 1 86.56 152 ASP A O 1
ATOM 1277 N N . LYS A 1 153 ? -7.473 2.328 1.94 1 82.81 153 LYS A N 1
ATOM 1278 C CA . LYS A 1 153 ? -7.996 1.296 2.832 1 82.81 153 LYS A CA 1
ATOM 1279 C C . LYS A 1 153 ? -8.836 0.278 2.062 1 82.81 153 LYS A C 1
ATOM 1281 O O . LYS A 1 153 ? -8.789 -0.918 2.357 1 82.81 153 LYS A O 1
ATOM 1286 N N . LEU A 1 154 ? -9.633 0.72 1.109 1 75.94 154 LEU A N 1
ATOM 1287 C CA . LEU A 1 154 ? -10.508 -0.204 0.399 1 75.94 154 LEU A CA 1
ATOM 1288 C C . LEU A 1 154 ? -9.797 -0.826 -0.794 1 75.94 154 LEU A C 1
ATOM 1290 O O . LEU A 1 154 ? -10.188 -1.89 -1.276 1 75.94 154 LEU A O 1
ATOM 1294 N N . GLU A 1 155 ? -8.68 -0.221 -1.182 1 64.56 155 GLU A N 1
ATOM 1295 C CA . GLU A 1 155 ? -7.832 -0.72 -2.264 1 64.56 155 GLU A CA 1
ATOM 1296 C C . GLU A 1 155 ? -8.656 -1.013 -3.514 1 64.56 155 GLU A C 1
ATOM 1298 O O . GLU A 1 155 ? -8.43 -2.018 -4.191 1 64.56 155 GLU A O 1
ATOM 1303 N N . THR A 1 156 ? -9.773 -0.506 -3.717 1 63.44 156 THR A N 1
ATOM 1304 C CA . THR A 1 156 ? -10.633 -0.708 -4.879 1 63.44 156 THR A CA 1
ATOM 1305 C C . THR A 1 156 ? -11.273 0.605 -5.309 1 63.44 156 THR A C 1
ATOM 1307 O O . THR A 1 156 ? -11.203 1.604 -4.59 1 63.44 156 THR A O 1
ATOM 1310 N N . ASP A 1 157 ? -11.594 0.587 -6.488 1 65.94 157 ASP A N 1
ATOM 1311 C CA . ASP A 1 157 ? -12.328 1.728 -7.027 1 65.94 157 ASP A CA 1
ATOM 1312 C C . ASP A 1 157 ? -13.812 1.63 -6.691 1 65.94 157 ASP A C 1
ATOM 1314 O O . ASP A 1 157 ? -14.664 2.02 -7.492 1 65.94 157 ASP A O 1
ATOM 1318 N N . ARG A 1 158 ? -14.008 1.129 -5.555 1 77.06 158 ARG A N 1
ATOM 1319 C CA . ARG A 1 158 ? -15.406 0.998 -5.141 1 77.06 158 ARG A CA 1
ATOM 1320 C C . ARG A 1 158 ? -15.906 2.285 -4.5 1 77.06 158 ARG A C 1
ATOM 1322 O O . ARG A 1 158 ? -16.219 2.311 -3.307 1 77.06 158 ARG A O 1
ATOM 1329 N N . ASN A 1 159 ? -16.125 3.229 -5.32 1 82.38 159 ASN A N 1
ATOM 1330 C CA . ASN A 1 159 ? -16.516 4.57 -4.891 1 82.38 159 ASN A CA 1
ATOM 1331 C C . ASN A 1 159 ? -17.875 4.57 -4.195 1 82.38 159 ASN A C 1
ATOM 1333 O O . ASN A 1 159 ? -18.203 5.508 -3.465 1 82.38 159 ASN A O 1
ATOM 1337 N N . GLU A 1 160 ? -18.625 3.498 -4.398 1 83.44 160 GLU A N 1
ATOM 1338 C CA . GLU A 1 160 ? -19.984 3.445 -3.877 1 83.44 160 GLU A CA 1
ATOM 1339 C C . GLU A 1 160 ? -19.984 3.33 -2.355 1 83.44 160 GLU A C 1
ATOM 1341 O O . GLU A 1 160 ? -21 3.609 -1.708 1 83.44 160 GLU A O 1
ATOM 1346 N N . PHE A 1 161 ? -18.844 2.969 -1.808 1 87.69 161 PHE A N 1
ATOM 1347 C CA . PHE A 1 161 ? -18.781 2.768 -0.365 1 87.69 161 PHE A CA 1
ATOM 1348 C C . PHE A 1 161 ? -18.328 4.043 0.34 1 87.69 161 PHE A C 1
ATOM 1350 O O . PHE A 1 161 ? -18.266 4.086 1.569 1 87.69 161 PHE A O 1
ATOM 1357 N N . TYR A 1 162 ? -18.125 5.113 -0.398 1 92.69 162 TYR A N 1
ATOM 1358 C CA . TYR A 1 162 ? -17.594 6.332 0.205 1 92.69 162 TYR A CA 1
ATOM 1359 C C . TYR A 1 162 ? -18.609 6.945 1.164 1 92.69 162 TYR A C 1
ATOM 1361 O O . TYR A 1 162 ? -18.25 7.453 2.227 1 92.69 162 TYR A O 1
ATOM 1369 N N . ASN A 1 163 ? -19.875 6.852 0.753 1 93.06 163 ASN A N 1
ATOM 1370 C CA . ASN A 1 163 ? -20.922 7.375 1.634 1 93.06 163 ASN A CA 1
ATOM 1371 C C . ASN A 1 163 ? -20.922 6.664 2.984 1 93.06 163 ASN A C 1
ATOM 1373 O O . ASN A 1 163 ? -21.031 7.309 4.027 1 93.06 163 ASN A O 1
ATOM 1377 N N . GLU A 1 164 ? -20.75 5.375 2.93 1 91.44 164 GLU A N 1
ATOM 1378 C CA . GLU A 1 164 ? -20.703 4.598 4.164 1 91.44 164 GLU A CA 1
ATOM 1379 C C . GLU A 1 164 ? -19.484 4.961 5 1 91.44 164 GLU A C 1
ATOM 1381 O O . GLU A 1 164 ? -19.547 5 6.23 1 91.44 164 GLU A O 1
ATOM 1386 N N . PHE A 1 165 ? -18.422 5.195 4.363 1 93 165 PHE A N 1
ATOM 1387 C CA . PHE A 1 165 ? -17.203 5.625 5.031 1 93 165 PHE A CA 1
ATOM 1388 C C . PHE A 1 165 ? -17.406 6.945 5.762 1 93 165 PHE A C 1
ATOM 1390 O O . PHE A 1 165 ? -17.031 7.09 6.922 1 93 165 PHE A O 1
ATOM 1397 N N . ILE A 1 166 ? -18.078 7.895 5.09 1 95.19 166 ILE A N 1
ATOM 1398 C CA . ILE A 1 166 ? -18.312 9.203 5.684 1 95.19 166 ILE A CA 1
ATOM 1399 C C . ILE A 1 166 ? -19.266 9.07 6.863 1 95.19 166 ILE A C 1
ATOM 1401 O O . ILE A 1 166 ? -19.062 9.695 7.91 1 95.19 166 ILE A O 1
ATOM 1405 N N . GLU A 1 167 ? -20.266 8.203 6.68 1 93.81 167 GLU A N 1
ATOM 1406 C CA . GLU A 1 167 ? -21.172 7.965 7.789 1 93.81 167 GLU A CA 1
ATOM 1407 C C . GLU A 1 167 ? -20.438 7.406 9.008 1 93.81 167 GLU A C 1
ATOM 1409 O O . GLU A 1 167 ? -20.688 7.828 10.133 1 93.81 167 GLU A O 1
ATOM 1414 N N . TYR A 1 168 ? -19.594 6.559 8.75 1 92.06 168 TYR A N 1
ATOM 1415 C CA . TYR A 1 168 ? -18.781 5.977 9.812 1 92.06 168 TYR A CA 1
ATOM 1416 C C . TYR A 1 168 ? -17.953 7.043 10.508 1 92.06 168 TYR A C 1
ATOM 1418 O O . TYR A 1 168 ? -17.906 7.098 11.742 1 92.06 168 TYR A O 1
ATOM 1426 N N . LEU A 1 169 ? -17.297 7.859 9.742 1 93.56 169 LEU A N 1
ATOM 1427 C CA . LEU A 1 169 ? -16.438 8.914 10.266 1 93.56 169 LEU A CA 1
ATOM 1428 C C . LEU A 1 169 ? -17.219 9.883 11.141 1 93.56 169 LEU A C 1
ATOM 1430 O O . LEU A 1 169 ? -16.797 10.227 12.242 1 93.56 169 LEU A O 1
ATOM 1434 N N . LEU A 1 170 ? -18.344 10.258 10.656 1 95.94 170 LEU A N 1
ATOM 1435 C CA . LEU A 1 170 ? -19.188 11.203 11.383 1 95.94 170 LEU A CA 1
ATOM 1436 C C . LEU A 1 170 ? -19.734 10.578 12.664 1 95.94 170 LEU A C 1
ATOM 1438 O O . LEU A 1 170 ? -19.812 11.25 13.695 1 95.94 170 LEU A O 1
ATOM 1442 N N . ASP A 1 171 ? -20.047 9.297 12.555 1 93.5 171 ASP A N 1
ATOM 1443 C CA . ASP A 1 171 ? -20.5 8.578 13.742 1 93.5 171 ASP A CA 1
ATOM 1444 C C . ASP A 1 171 ? -19.406 8.5 14.805 1 93.5 171 ASP A C 1
ATOM 1446 O O . ASP A 1 171 ? -19.672 8.711 15.984 1 93.5 171 ASP A O 1
ATOM 1450 N N . GLU A 1 172 ? -18.234 8.219 14.406 1 91.88 172 GLU A N 1
ATOM 1451 C CA . GLU A 1 172 ? -17.109 8.156 15.336 1 91.88 172 GLU A CA 1
ATOM 1452 C C . GLU A 1 172 ? -16.875 9.5 16.016 1 91.88 172 GLU A C 1
ATOM 1454 O O . GLU A 1 172 ? -16.656 9.555 17.234 1 91.88 172 GLU A O 1
ATOM 1459 N N . GLU A 1 173 ? -16.906 10.539 15.281 1 93.62 173 GLU A N 1
ATOM 1460 C CA . GLU A 1 173 ? -16.734 11.883 15.82 1 93.62 173 GLU A CA 1
ATOM 1461 C C . GLU A 1 173 ? -17.828 12.227 16.812 1 93.62 173 GLU A C 1
ATOM 1463 O O . GLU A 1 173 ? -17.562 12.781 17.891 1 93.62 173 GLU A O 1
ATOM 1468 N N . ALA A 1 174 ? -19.016 11.891 16.453 1 94.25 174 ALA A N 1
ATOM 1469 C CA . ALA A 1 174 ? -20.172 12.195 17.297 1 94.25 174 ALA A CA 1
ATOM 1470 C C . ALA A 1 174 ? -20.078 11.484 18.641 1 94.25 174 ALA A C 1
ATOM 1472 O O . ALA A 1 174 ? -20.547 11.992 19.656 1 94.25 174 ALA A O 1
ATOM 1473 N N . HIS A 1 175 ? -19.406 10.406 18.656 1 94.25 175 HIS A N 1
ATOM 1474 C CA . HIS A 1 175 ? -19.297 9.617 19.875 1 94.25 175 HIS A CA 1
ATOM 1475 C C . HIS A 1 175 ? -18 9.93 20.609 1 94.25 175 HIS A C 1
ATOM 1477 O O . HIS A 1 175 ? -17.656 9.258 21.594 1 94.25 175 HIS A O 1
ATOM 1483 N N . GLY A 1 176 ? -17.219 10.766 20.141 1 90.88 176 GLY A N 1
ATOM 1484 C CA . GLY A 1 176 ? -16.016 11.258 20.812 1 90.88 176 GLY A CA 1
ATOM 1485 C C . GLY A 1 176 ? -14.852 10.289 20.734 1 90.88 176 GLY A C 1
ATOM 1486 O O . GLY A 1 176 ? -13.984 10.281 21.609 1 90.88 176 GLY A O 1
ATOM 1487 N N . ARG A 1 177 ? -14.844 9.469 19.734 1 87.56 177 ARG A N 1
ATOM 1488 C CA . ARG A 1 177 ? -13.75 8.523 19.562 1 87.56 177 ARG A CA 1
ATOM 1489 C C . ARG A 1 177 ? -12.57 9.172 18.859 1 87.56 177 ARG A C 1
ATOM 1491 O O . ARG A 1 177 ? -12.75 10.047 18 1 87.56 177 ARG A O 1
ATOM 1498 N N . SER A 1 178 ? -11.367 8.75 19.281 1 85.56 178 SER A N 1
ATOM 1499 C CA . SER A 1 178 ? -10.18 9.273 18.625 1 85.56 178 SER A CA 1
ATOM 1500 C C . SER A 1 178 ? -10.133 8.875 17.156 1 85.56 178 SER A C 1
ATOM 1502 O O . SER A 1 178 ? -10.383 7.719 16.812 1 85.56 178 SER A O 1
ATOM 1504 N N . PRO A 1 179 ? -9.844 9.852 16.406 1 85.81 179 PRO A N 1
ATOM 1505 C CA . PRO A 1 179 ? -9.828 9.523 14.969 1 85.81 179 PRO A CA 1
ATOM 1506 C C . PRO A 1 179 ? -8.656 8.633 14.586 1 85.81 179 PRO A C 1
ATOM 1508 O O . PRO A 1 179 ? -7.594 8.688 15.211 1 85.81 179 PRO A O 1
ATOM 1511 N N . ASN A 1 180 ? -8.898 7.836 13.578 1 88.69 180 ASN A N 1
ATOM 1512 C CA . ASN A 1 180 ? -7.84 7.066 12.93 1 88.69 180 ASN A CA 1
ATOM 1513 C C . ASN A 1 180 ? -6.758 7.977 12.359 1 88.69 180 ASN A C 1
ATOM 1515 O O . ASN A 1 180 ? -7.062 9.039 11.812 1 88.69 180 ASN A O 1
ATOM 1519 N N . GLU A 1 181 ? -5.562 7.543 12.453 1 91.31 181 GLU A N 1
ATOM 1520 C CA . GLU A 1 181 ? -4.41 8.336 12.039 1 91.31 181 GLU A CA 1
ATOM 1521 C C . GLU A 1 181 ? -4.477 8.672 10.555 1 91.31 181 GLU A C 1
ATOM 1523 O O . GLU A 1 181 ? -3.945 9.688 10.109 1 91.31 181 GLU A O 1
ATOM 1528 N N . HIS A 1 182 ? -5.137 7.883 9.812 1 92.12 182 HIS A N 1
ATOM 1529 C CA . HIS A 1 182 ? -5.188 8.078 8.367 1 92.12 182 HIS A CA 1
ATOM 1530 C C . HIS A 1 182 ? -6.105 9.242 8 1 92.12 182 HIS A C 1
ATOM 1532 O O . HIS A 1 182 ? -6.027 9.773 6.891 1 92.12 182 HIS A O 1
ATOM 1538 N N . TRP A 1 183 ? -6.988 9.641 8.922 1 94.25 183 TRP A N 1
ATOM 1539 C CA . TRP A 1 183 ? -7.859 10.758 8.562 1 94.25 183 TRP A CA 1
ATOM 1540 C C . TRP A 1 183 ? -8.023 11.719 9.727 1 94.25 183 TRP A C 1
ATOM 1542 O O . TRP A 1 183 ? -8.883 12.602 9.703 1 94.25 183 TRP A O 1
ATOM 1552 N N . ALA A 1 184 ? -7.188 11.594 10.773 1 96.25 184 ALA A N 1
ATOM 1553 C CA . ALA A 1 184 ? -7.188 12.57 11.867 1 96.25 184 ALA A CA 1
ATOM 1554 C C . ALA A 1 184 ? -6.859 13.969 11.352 1 96.25 184 ALA A C 1
ATOM 1556 O O . ALA A 1 184 ? -5.973 14.133 10.516 1 96.25 184 ALA A O 1
ATOM 1557 N N . PRO A 1 185 ? -7.652 14.961 11.805 1 97.38 185 PRO A N 1
ATOM 1558 C CA . PRO A 1 185 ? -7.32 16.328 11.375 1 97.38 185 PRO A CA 1
ATOM 1559 C C . PRO A 1 185 ? -5.941 16.766 11.844 1 97.38 185 PRO A C 1
ATOM 1561 O O . PRO A 1 185 ? -5.477 16.344 12.906 1 97.38 185 PRO A O 1
ATOM 1564 N N . TYR A 1 186 ? -5.316 17.688 11.133 1 97.75 186 TYR A N 1
ATOM 1565 C CA . TYR A 1 186 ? -3.947 18.141 11.375 1 97.75 186 TYR A CA 1
ATOM 1566 C C . TYR A 1 186 ? -3.838 18.844 12.719 1 97.75 186 TYR A C 1
ATOM 1568 O O . TYR A 1 186 ? -2.875 18.641 13.461 1 97.75 186 TYR A O 1
ATOM 1576 N N . TYR A 1 187 ? -4.789 19.719 13.039 1 96.69 187 TYR A N 1
ATOM 1577 C CA . TYR A 1 187 ? -4.695 20.562 14.219 1 96.69 187 TYR A CA 1
ATOM 1578 C C . TYR A 1 187 ? -4.668 19.719 15.492 1 96.69 187 TYR A C 1
ATOM 1580 O O . TYR A 1 187 ? -4.109 20.141 16.516 1 96.69 187 TYR A O 1
ATOM 1588 N N . ARG A 1 188 ? -5.191 18.484 15.383 1 94.88 188 ARG A N 1
ATOM 1589 C CA . ARG A 1 188 ? -5.152 17.578 16.531 1 94.88 188 ARG A CA 1
ATOM 1590 C C . ARG A 1 188 ? -3.971 16.609 16.422 1 94.88 188 ARG A C 1
ATOM 1592 O O . ARG A 1 188 ? -3.332 16.297 17.422 1 94.88 188 ARG A O 1
ATOM 1599 N N . PHE A 1 189 ? -3.658 16.188 15.258 1 97.62 189 PHE A N 1
ATOM 1600 C CA . PHE A 1 189 ? -2.715 15.102 15.023 1 97.62 189 PHE A CA 1
ATOM 1601 C C . PHE A 1 189 ? -1.278 15.594 15.125 1 97.62 189 PHE A C 1
ATOM 1603 O O . PHE A 1 189 ? -0.434 14.945 15.75 1 97.62 189 PHE A O 1
ATOM 1610 N N . CYS A 1 190 ? -0.98 16.797 14.539 1 98.12 190 CYS A N 1
ATOM 1611 C CA . CYS A 1 190 ? 0.381 17.328 14.508 1 98.12 190 CYS A CA 1
ATOM 1612 C C . CYS A 1 190 ? 0.473 18.641 15.273 1 98.12 190 CYS A C 1
ATOM 1614 O O . CYS A 1 190 ? 1.552 19.219 15.383 1 98.12 190 CYS A O 1
ATOM 1616 N N . SER A 1 191 ? -0.591 19.141 15.742 1 97.88 191 SER A N 1
ATOM 1617 C CA . SER A 1 191 ? -0.652 20.328 16.594 1 97.88 191 SER A CA 1
ATOM 1618 C C . SER A 1 191 ? 0.105 21.5 15.961 1 97.88 191 SER A C 1
ATOM 1620 O O . SER A 1 191 ? 0.959 22.109 16.609 1 97.88 191 SER A O 1
ATOM 1622 N N . PRO A 1 192 ? -0.305 21.891 14.75 1 98.31 192 PRO A N 1
ATOM 1623 C CA . PRO A 1 192 ? 0.451 22.953 14.07 1 98.31 192 PRO A CA 1
ATOM 1624 C C . PRO A 1 192 ? 0.329 24.297 14.773 1 98.31 192 PRO A C 1
ATOM 1626 O O . PRO A 1 192 ? 1.124 25.203 14.516 1 98.31 192 PRO A O 1
ATOM 1629 N N . CYS A 1 193 ? -0.625 24.469 15.664 1 98.12 193 CYS A N 1
ATOM 1630 C CA . CYS A 1 193 ? -0.824 25.734 16.359 1 98.12 193 CYS A CA 1
ATOM 1631 C C . CYS A 1 193 ? -0.084 25.75 17.688 1 98.12 193 CYS A C 1
ATOM 1633 O O . CYS A 1 193 ? 0.001 26.797 18.344 1 98.12 193 CYS A O 1
ATOM 1635 N N . GLN A 1 194 ? 0.427 24.609 18.062 1 97.06 194 GLN A N 1
ATOM 1636 C CA . GLN A 1 194 ? 1.19 24.516 19.312 1 97.06 194 GLN A CA 1
ATOM 1637 C C . GLN A 1 194 ? 2.672 24.281 19.016 1 97.06 194 GLN A C 1
ATOM 1639 O O . GLN A 1 194 ? 3.514 24.469 19.906 1 97.06 194 GLN A O 1
ATOM 1644 N N . VAL A 1 195 ? 2.951 23.797 17.781 1 96 195 VAL A N 1
ATOM 1645 C CA . VAL A 1 195 ? 4.312 23.5 17.359 1 96 195 VAL A CA 1
ATOM 1646 C C . VAL A 1 195 ? 4.691 24.391 16.188 1 96 195 VAL A C 1
ATOM 1648 O O . VAL A 1 195 ? 3.941 24.5 15.211 1 96 195 VAL A O 1
ATOM 1651 N N . HIS A 1 196 ? 5.855 25.062 16.359 1 95.19 196 HIS A N 1
ATOM 1652 C CA . HIS A 1 196 ? 6.359 25.859 15.258 1 95.19 196 HIS A CA 1
ATOM 1653 C C . HIS A 1 196 ? 7 24.984 14.188 1 95.19 196 HIS A C 1
ATOM 1655 O O . HIS A 1 196 ? 7.969 24.281 14.461 1 95.19 196 HIS A O 1
ATOM 1661 N N . PHE A 1 197 ? 6.434 25.047 12.984 1 98.31 197 PHE A N 1
ATOM 1662 C CA . PHE A 1 197 ? 7.039 24.344 11.852 1 98.31 197 PHE A CA 1
ATOM 1663 C C . PHE A 1 197 ? 7.863 25.312 11.008 1 98.31 197 PHE A C 1
ATOM 1665 O O . PHE A 1 197 ? 7.348 26.328 10.531 1 98.31 197 PHE A O 1
ATOM 1672 N N . THR A 1 198 ? 9.133 24.969 10.828 1 98.31 198 THR A N 1
ATOM 1673 C CA . THR A 1 198 ? 10.016 25.766 9.992 1 98.31 198 THR A CA 1
ATOM 1674 C C . THR A 1 198 ? 9.508 25.797 8.547 1 98.31 198 THR A C 1
ATOM 1676 O O . THR A 1 198 ? 9.508 26.859 7.91 1 98.31 198 THR A O 1
ATOM 1679 N N . TYR A 1 199 ? 9.086 24.656 8.047 1 98.5 199 TYR A N 1
ATOM 1680 C CA . TYR A 1 199 ? 8.609 24.562 6.672 1 98.5 199 TYR A CA 1
ATOM 1681 C C . TYR A 1 199 ? 7.285 23.812 6.605 1 98.5 199 TYR A C 1
ATOM 1683 O O . TYR A 1 199 ? 7.113 22.781 7.266 1 98.5 199 TYR A O 1
ATOM 1691 N N . ILE A 1 200 ? 6.359 24.391 5.859 1 98.75 200 ILE A N 1
ATOM 1692 C CA . ILE A 1 200 ? 5.09 23.766 5.516 1 98.75 200 ILE A CA 1
ATOM 1693 C C . ILE A 1 200 ? 5.098 23.344 4.047 1 98.75 200 ILE A C 1
ATOM 1695 O O . ILE A 1 200 ? 5.004 24.203 3.156 1 98.75 200 ILE A O 1
ATOM 1699 N N . LEU A 1 201 ? 5.199 22.016 3.816 1 98.12 201 LEU A N 1
ATOM 1700 C CA . LEU A 1 201 ? 5.168 21.5 2.449 1 98.12 201 LEU A CA 1
ATOM 1701 C C . LEU A 1 201 ? 3.75 21.094 2.055 1 98.12 201 LEU A C 1
ATOM 1703 O O . LEU A 1 201 ? 3.002 20.562 2.875 1 98.12 201 LEU A O 1
ATOM 1707 N N . HIS A 1 202 ? 3.41 21.422 0.808 1 97.25 202 HIS A N 1
ATOM 1708 C CA . HIS A 1 202 ? 2.119 21 0.278 1 97.25 202 HIS A CA 1
ATOM 1709 C C . HIS A 1 202 ? 2.273 19.797 -0.658 1 97.25 202 HIS A C 1
ATOM 1711 O O . HIS A 1 202 ? 3.158 19.781 -1.516 1 97.25 202 HIS A O 1
ATOM 1717 N N . PHE A 1 203 ? 1.407 18.859 -0.455 1 95.56 203 PHE A N 1
ATOM 1718 C CA . PHE A 1 203 ? 1.395 17.672 -1.312 1 95.56 203 PHE A CA 1
ATOM 1719 C C . PHE A 1 203 ? 1.22 18.062 -2.773 1 95.56 203 PHE A C 1
ATOM 1721 O O . PHE A 1 203 ? 1.848 17.484 -3.658 1 95.56 203 PHE A O 1
ATOM 1728 N N . GLU A 1 204 ? 0.448 19.125 -3.037 1 92.38 204 GLU A N 1
ATOM 1729 C CA . GLU A 1 204 ? 0.098 19.594 -4.379 1 92.38 204 GLU A CA 1
ATOM 1730 C C . GLU A 1 204 ? 1.315 20.156 -5.102 1 92.38 204 GLU A C 1
ATOM 1732 O O . GLU A 1 204 ? 1.355 20.188 -6.332 1 92.38 204 GLU A O 1
ATOM 1737 N N . THR A 1 205 ? 2.295 20.578 -4.379 1 93.06 205 THR A N 1
ATOM 1738 C CA . THR A 1 205 ? 3.527 21.109 -4.938 1 93.06 205 THR A CA 1
ATOM 1739 C C . THR A 1 205 ? 4.746 20.406 -4.348 1 93.06 205 THR A C 1
ATOM 1741 O O . THR A 1 205 ? 5.789 21.031 -4.133 1 93.06 205 THR A O 1
ATOM 1744 N N . LEU A 1 206 ? 4.598 19.141 -4.109 1 93.81 206 LEU A N 1
ATOM 1745 C CA . LEU A 1 206 ? 5.52 18.406 -3.248 1 93.81 206 LEU A CA 1
ATOM 1746 C C . LEU A 1 206 ? 6.906 18.344 -3.877 1 93.81 206 LEU A C 1
ATOM 1748 O O . LEU A 1 206 ? 7.918 18.484 -3.184 1 93.81 206 LEU A O 1
ATOM 1752 N N . THR A 1 207 ? 7.012 18.078 -5.16 1 91.38 207 THR A N 1
ATOM 1753 C CA . THR A 1 207 ? 8.312 17.922 -5.801 1 91.38 207 THR A CA 1
ATOM 1754 C C . THR A 1 207 ? 9.172 19.172 -5.574 1 91.38 207 THR A C 1
ATOM 1756 O O . THR A 1 207 ? 10.328 19.062 -5.172 1 91.38 207 THR A O 1
ATOM 1759 N N . GLN A 1 208 ? 8.586 20.281 -5.73 1 93.19 208 GLN A N 1
ATOM 1760 C CA . GLN A 1 208 ? 9.273 21.562 -5.547 1 93.19 208 GLN A CA 1
ATOM 1761 C C . GLN A 1 208 ? 9.578 21.812 -4.074 1 93.19 208 GLN A C 1
ATOM 1763 O O . GLN A 1 208 ? 10.688 22.219 -3.729 1 93.19 208 GLN A O 1
ATOM 1768 N N . ASP A 1 209 ? 8.617 21.547 -3.232 1 96.06 209 ASP A N 1
ATOM 1769 C CA . ASP A 1 209 ? 8.773 21.812 -1.806 1 96.06 209 ASP A CA 1
ATOM 1770 C C . ASP A 1 209 ? 9.844 20.906 -1.198 1 96.06 209 ASP A C 1
ATOM 1772 O O . ASP A 1 209 ? 10.664 21.359 -0.392 1 96.06 209 ASP A O 1
ATOM 1776 N N . GLU A 1 210 ? 9.867 19.703 -1.618 1 95.19 210 GLU A N 1
ATOM 1777 C CA . GLU A 1 210 ? 10.859 18.766 -1.11 1 95.19 210 GLU A CA 1
ATOM 1778 C C . GLU A 1 210 ? 12.266 19.125 -1.572 1 95.19 210 GLU A C 1
ATOM 1780 O O . GLU A 1 210 ? 13.227 19.016 -0.808 1 95.19 210 GLU A O 1
ATOM 1785 N N . ALA A 1 211 ? 12.367 19.469 -2.846 1 94.12 211 ALA A N 1
ATOM 1786 C CA . ALA A 1 211 ? 13.672 19.891 -3.354 1 94.12 211 ALA A CA 1
ATOM 1787 C C . ALA A 1 211 ? 14.234 21.047 -2.523 1 94.12 211 ALA A C 1
ATOM 1789 O O . ALA A 1 211 ? 15.43 21.062 -2.203 1 94.12 211 ALA A O 1
ATOM 1790 N N . PHE A 1 212 ? 13.391 21.969 -2.188 1 96.5 212 PHE A N 1
ATOM 1791 C CA . PHE A 1 212 ? 13.789 23.094 -1.359 1 96.5 212 PHE A CA 1
ATOM 1792 C C . PHE A 1 212 ? 14.266 22.625 0.011 1 96.5 212 PHE A C 1
ATOM 1794 O O . PHE A 1 212 ? 15.336 23.016 0.473 1 96.5 212 PHE A O 1
ATOM 1801 N N . LEU A 1 213 ? 13.492 21.75 0.653 1 97.44 213 LEU A N 1
ATOM 1802 C CA . LEU A 1 213 ? 13.828 21.25 1.979 1 97.44 213 LEU A CA 1
ATOM 1803 C C . LEU A 1 213 ? 15.172 20.516 1.96 1 97.44 213 LEU A C 1
ATOM 1805 O O . LEU A 1 213 ? 16 20.719 2.844 1 97.44 213 LEU A O 1
ATOM 1809 N N . LEU A 1 214 ? 15.336 19.688 0.954 1 96.56 214 LEU A N 1
ATOM 1810 C CA . LEU A 1 214 ? 16.547 18.891 0.861 1 96.56 214 LEU A CA 1
ATOM 1811 C C . LEU A 1 214 ? 17.781 19.766 0.709 1 96.56 214 LEU A C 1
ATOM 1813 O O . LEU A 1 214 ? 18.859 19.453 1.219 1 96.56 214 LEU A O 1
ATOM 1817 N N . LYS A 1 215 ? 17.641 20.828 0.068 1 95.25 215 LYS A N 1
ATOM 1818 C CA . LYS A 1 215 ? 18.75 21.766 -0.123 1 95.25 215 LYS A CA 1
ATOM 1819 C C . LYS A 1 215 ? 19.016 22.547 1.151 1 95.25 215 LYS A C 1
ATOM 1821 O O . LYS A 1 215 ? 20.172 22.875 1.458 1 95.25 215 LYS A O 1
ATOM 1826 N N . LYS A 1 216 ? 18 22.922 1.896 1 96.44 216 LYS A N 1
ATOM 1827 C CA . LYS A 1 216 ? 18.109 23.812 3.045 1 96.44 216 LYS A CA 1
ATOM 1828 C C . LYS A 1 216 ? 18.688 23.078 4.258 1 96.44 216 LYS A C 1
ATOM 1830 O O . LYS A 1 216 ? 19.328 23.703 5.109 1 96.44 216 LYS A O 1
ATOM 1835 N N . VAL A 1 217 ? 18.375 21.797 4.391 1 97.12 217 VAL A N 1
ATOM 1836 C CA . VAL A 1 217 ? 18.859 21.016 5.52 1 97.12 217 VAL A CA 1
ATOM 1837 C C . VAL A 1 217 ? 20.234 20.406 5.18 1 97.12 217 VAL A C 1
ATOM 1839 O O . VAL A 1 217 ? 20.344 19.594 4.262 1 97.12 217 VAL A O 1
ATOM 1842 N N . PRO A 1 218 ? 21.219 20.766 5.875 1 96.12 218 PRO A N 1
ATOM 1843 C CA . PRO A 1 218 ? 22.578 20.312 5.555 1 96.12 218 PRO A CA 1
ATOM 1844 C C . PRO A 1 218 ? 22.703 18.781 5.516 1 96.12 218 PRO A C 1
ATOM 1846 O O . PRO A 1 218 ? 22.266 18.109 6.453 1 96.12 218 PRO A O 1
ATOM 1849 N N . GLY A 1 219 ? 23.219 18.25 4.367 1 95.06 219 GLY A N 1
ATOM 1850 C CA . GLY A 1 219 ? 23.562 16.844 4.246 1 95.06 219 GLY A CA 1
ATOM 1851 C C . GLY 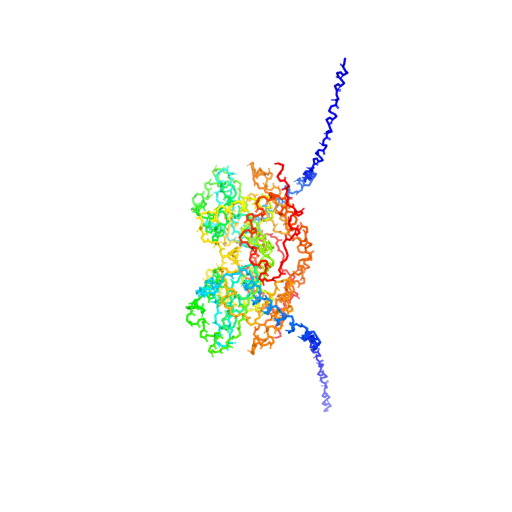A 1 219 ? 22.422 15.992 3.717 1 95.06 219 GLY A C 1
ATOM 1852 O O . GLY A 1 219 ? 22.625 14.836 3.328 1 95.06 219 GLY A O 1
ATOM 1853 N N . LEU A 1 220 ? 21.25 16.516 3.715 1 94.81 220 LEU A N 1
ATOM 1854 C CA . LEU A 1 220 ? 20.078 15.727 3.342 1 94.81 220 LEU A CA 1
ATOM 1855 C C . LEU A 1 220 ? 20.125 15.352 1.864 1 94.81 220 LEU A C 1
ATOM 1857 O O . LEU A 1 220 ? 19.766 14.234 1.487 1 94.81 220 LEU A O 1
ATOM 1861 N N . SER A 1 221 ? 20.547 16.281 1.037 1 93.31 221 SER A N 1
ATOM 1862 C CA . SER A 1 221 ? 20.562 16.078 -0.408 1 93.31 221 SER A CA 1
ATOM 1863 C C . SER A 1 221 ? 21.562 15 -0.805 1 93.31 221 SER A C 1
ATOM 1865 O O . SER A 1 221 ? 21.531 14.492 -1.93 1 93.31 221 SER A O 1
ATOM 1867 N N . ASP A 1 222 ? 22.469 14.656 0.098 1 92.25 222 ASP A N 1
ATOM 1868 C CA . ASP A 1 222 ? 23.469 13.625 -0.166 1 92.25 222 ASP A CA 1
ATOM 1869 C C . ASP A 1 222 ? 22.844 12.227 -0.065 1 92.25 222 ASP A C 1
ATOM 1871 O O . ASP A 1 222 ? 23.391 11.266 -0.604 1 92.25 222 ASP A O 1
ATOM 1875 N N . VAL A 1 223 ? 21.688 12.141 0.657 1 89.94 223 VAL A N 1
ATOM 1876 C CA . VAL A 1 223 ? 21.172 10.812 0.977 1 89.94 223 VAL A CA 1
ATOM 1877 C C . VAL A 1 223 ? 19.766 10.656 0.412 1 89.94 223 VAL A C 1
ATOM 1879 O O . VAL A 1 223 ? 19.297 9.531 0.196 1 89.94 223 VAL A O 1
ATOM 1882 N N . LEU A 1 224 ? 19.172 11.766 0.218 1 90.81 224 LEU A N 1
ATOM 1883 C CA . LEU A 1 224 ? 17.781 11.711 -0.223 1 90.81 224 LEU A CA 1
ATOM 1884 C C . LEU A 1 224 ? 17.609 12.422 -1.563 1 90.81 224 LEU A C 1
ATOM 1886 O O . LEU A 1 224 ? 18.422 13.258 -1.938 1 90.81 224 LEU A O 1
ATOM 1890 N N . LYS A 1 225 ? 16.516 11.984 -2.277 1 86 225 LYS A N 1
ATOM 1891 C CA . LYS A 1 225 ? 16.094 12.625 -3.521 1 86 225 LYS A CA 1
ATOM 1892 C C . LYS A 1 225 ? 14.617 13 -3.475 1 86 225 LYS A C 1
ATOM 1894 O O . LYS A 1 225 ? 13.812 12.328 -2.824 1 86 225 LYS A O 1
ATOM 1899 N N . PRO A 1 226 ? 14.375 14.094 -4.207 1 80.44 226 PRO A N 1
ATOM 1900 C CA . PRO A 1 226 ? 12.953 14.469 -4.23 1 80.44 226 PRO A CA 1
ATOM 1901 C C . PRO A 1 226 ? 12.086 13.422 -4.93 1 80.44 226 PRO A C 1
ATOM 1903 O O . PRO A 1 226 ? 12.555 12.742 -5.844 1 80.44 226 PRO A O 1
ATOM 1906 N N . GLN A 1 227 ? 10.906 13.312 -4.363 1 71.5 227 GLN A N 1
ATOM 1907 C CA . GLN A 1 227 ? 9.961 12.367 -4.945 1 71.5 227 GLN A CA 1
ATOM 1908 C C . GLN A 1 227 ? 9.461 12.852 -6.301 1 71.5 227 GLN A C 1
ATOM 1910 O O . GLN A 1 227 ? 9.281 14.055 -6.512 1 71.5 227 GLN A O 1
ATOM 1915 N N . LYS A 1 228 ? 9.43 11.906 -7.172 1 62.5 228 LYS A N 1
ATOM 1916 C CA . LYS A 1 228 ? 8.727 12.203 -8.414 1 62.5 228 LYS A CA 1
ATOM 1917 C C . LYS A 1 228 ? 7.242 11.867 -8.305 1 62.5 228 LYS A C 1
ATOM 1919 O O . LYS A 1 228 ? 6.879 10.727 -8.008 1 62.5 228 LYS A O 1
ATOM 1924 N N . LEU A 1 229 ? 6.438 12.844 -7.973 1 57.81 229 LEU A N 1
ATOM 1925 C CA . LEU A 1 229 ? 5.012 12.555 -7.875 1 57.81 229 LEU A CA 1
ATOM 1926 C C . LEU A 1 229 ? 4.461 12.07 -9.211 1 57.81 229 LEU A C 1
ATOM 1928 O O . LEU A 1 229 ? 4.871 12.562 -10.266 1 57.81 229 LEU A O 1
ATOM 1932 N N . HIS A 1 230 ? 4.047 10.852 -9.266 1 52.03 230 HIS A N 1
ATOM 1933 C CA . HIS A 1 230 ? 3.383 10.398 -10.484 1 52.03 230 HIS A CA 1
ATOM 1934 C C . HIS A 1 230 ? 2.273 11.359 -10.898 1 52.03 230 HIS A C 1
ATOM 1936 O O . HIS A 1 230 ? 1.47 11.781 -10.062 1 52.03 230 HIS A O 1
ATOM 1942 N N . ASN A 1 231 ? 2.654 12.305 -11.672 1 45.22 231 ASN A N 1
ATOM 1943 C CA . ASN A 1 231 ? 1.611 13.18 -12.203 1 45.22 231 ASN A CA 1
ATOM 1944 C C . ASN A 1 231 ? 0.372 12.391 -12.609 1 45.22 231 ASN A C 1
ATOM 1946 O O . ASN A 1 231 ? 0.375 11.711 -13.641 1 45.22 231 ASN A O 1
ATOM 1950 N N . SER A 1 232 ? -0.247 11.672 -11.758 1 45.84 232 SER A N 1
ATOM 1951 C CA . SER A 1 232 ? -1.504 11.156 -12.289 1 45.84 232 SER A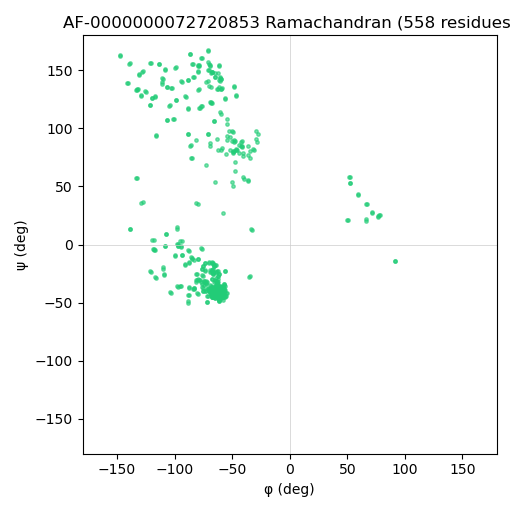 CA 1
ATOM 1952 C C . SER A 1 232 ? -2.305 12.25 -12.984 1 45.84 232 SER A C 1
ATOM 1954 O O . SER A 1 232 ? -2.529 13.32 -12.414 1 45.84 232 SER A O 1
ATOM 1956 N N . HIS A 1 233 ? -1.996 12.531 -14.164 1 46.5 233 HIS A N 1
ATOM 1957 C CA . HIS A 1 233 ? -2.861 13.391 -14.969 1 46.5 233 HIS A CA 1
ATOM 1958 C C . HIS A 1 233 ? -4.328 13.195 -14.594 1 46.5 233 HIS A C 1
ATOM 1960 O O . HIS A 1 233 ? -5.223 13.594 -15.344 1 46.5 233 HIS A O 1
ATOM 1966 N N . THR A 1 234 ? -4.574 12.539 -13.508 1 53.44 234 THR A N 1
ATOM 1967 C CA . THR A 1 234 ? -5.98 12.344 -13.164 1 53.44 234 THR A CA 1
ATOM 1968 C C . THR A 1 234 ? -6.656 13.672 -12.852 1 53.44 234 THR A C 1
ATOM 1970 O O . THR A 1 234 ? -6.113 14.484 -12.102 1 53.44 234 THR A O 1
ATOM 1973 N N . ASN A 1 235 ? -7.457 14.125 -13.742 1 62.72 235 ASN A N 1
ATOM 1974 C CA . ASN A 1 235 ? -8.344 15.25 -13.461 1 62.72 235 ASN A CA 1
ATOM 1975 C C . ASN A 1 235 ? -8.969 15.133 -12.07 1 62.72 235 ASN A C 1
ATOM 1977 O O . ASN A 1 235 ? -10.047 14.555 -11.922 1 62.72 235 ASN A O 1
ATOM 1981 N N . TYR A 1 236 ? -8.219 15.594 -11.008 1 71.88 236 TYR A N 1
ATOM 1982 C CA . TYR A 1 236 ? -8.602 15.445 -9.609 1 71.88 236 TYR A CA 1
ATOM 1983 C C . TYR A 1 236 ? -9.977 16.047 -9.352 1 71.88 236 TYR A C 1
ATOM 1985 O O . TYR A 1 236 ? -10.711 15.578 -8.477 1 71.88 236 TYR A O 1
ATOM 1993 N N . ASP A 1 237 ? -10.312 16.938 -10.211 1 77.94 237 ASP A N 1
ATOM 1994 C CA . ASP A 1 237 ? -11.617 17.562 -9.992 1 77.94 237 ASP A CA 1
ATOM 1995 C C . ASP A 1 237 ? -12.742 16.578 -10.273 1 77.94 237 ASP A C 1
ATOM 1997 O O . ASP A 1 237 ? -13.727 16.531 -9.531 1 77.94 237 ASP A O 1
ATOM 2001 N N . ASN A 1 238 ? -12.602 15.805 -11.281 1 83.12 238 ASN A N 1
ATOM 2002 C CA . ASN A 1 238 ? -13.625 14.812 -11.594 1 83.12 238 ASN A CA 1
ATOM 2003 C C . ASN A 1 238 ? -13.68 13.711 -10.547 1 83.12 238 ASN A C 1
ATOM 2005 O O . ASN A 1 238 ? -14.758 13.25 -10.18 1 83.12 238 ASN A O 1
ATOM 2009 N N . VAL A 1 239 ? -12.531 13.445 -10.102 1 83.62 239 VAL A N 1
ATOM 2010 C CA . VAL A 1 239 ? -12.453 12.398 -9.086 1 83.62 239 VAL A CA 1
ATOM 2011 C C . VAL A 1 239 ? -13.141 12.875 -7.801 1 83.62 239 VAL A C 1
ATOM 2013 O O . VAL A 1 239 ? -13.992 12.172 -7.25 1 83.62 239 VAL A O 1
ATOM 2016 N N . ILE A 1 240 ? -12.867 14.055 -7.422 1 90.62 240 ILE A N 1
ATOM 2017 C CA . ILE A 1 240 ? -13.414 14.609 -6.191 1 90.62 240 ILE A CA 1
ATOM 2018 C C . ILE A 1 240 ? -14.93 14.734 -6.309 1 90.62 240 ILE A C 1
ATOM 2020 O O . ILE A 1 240 ? -15.664 14.398 -5.375 1 90.62 240 ILE A O 1
ATOM 2024 N N . HIS A 1 241 ? -15.344 15.164 -7.469 1 91 241 HIS A N 1
ATOM 2025 C CA . HIS A 1 241 ? -16.766 15.312 -7.703 1 91 241 HIS A CA 1
ATOM 2026 C C . HIS A 1 241 ? -17.5 13.984 -7.566 1 91 241 HIS A C 1
ATOM 2028 O O . HIS A 1 241 ? -18.562 13.914 -6.945 1 91 241 HIS A O 1
ATOM 2034 N N . ASN A 1 242 ? -16.953 12.977 -8.062 1 90.19 242 ASN A N 1
ATOM 2035 C CA . ASN A 1 242 ? -17.578 11.656 -8.039 1 90.19 242 ASN A CA 1
ATOM 2036 C C . ASN A 1 242 ? -17.734 11.141 -6.609 1 90.19 242 ASN A C 1
ATOM 2038 O O . ASN A 1 242 ? -18.703 10.43 -6.309 1 90.19 242 ASN A O 1
ATOM 2042 N N . TYR A 1 243 ? -16.875 11.547 -5.762 1 93.62 243 TYR A N 1
ATOM 2043 C CA . TYR A 1 243 ? -16.953 11.102 -4.375 1 93.62 243 TYR A CA 1
ATOM 2044 C C . TYR A 1 243 ? -17.938 11.945 -3.588 1 93.62 243 TYR A C 1
ATOM 2046 O O . TYR A 1 243 ? -18.766 11.414 -2.832 1 93.62 243 TYR A O 1
ATOM 2054 N N . PHE A 1 244 ? -18.016 13.211 -3.826 1 96.19 244 PHE A N 1
ATOM 2055 C CA . PHE A 1 244 ? -18.781 14.102 -2.967 1 96.19 244 PHE A CA 1
ATOM 2056 C C . PHE A 1 244 ? -20.203 14.234 -3.459 1 96.19 244 PHE A C 1
ATOM 2058 O O . PHE A 1 244 ? -21.094 14.641 -2.705 1 96.19 244 PHE A O 1
ATOM 2065 N N . ARG A 1 245 ? -20.438 13.852 -4.707 1 94.62 245 ARG A N 1
ATOM 2066 C CA . ARG A 1 245 ? -21.797 13.938 -5.227 1 94.62 245 ARG A CA 1
ATOM 2067 C C . ARG A 1 245 ? -22.719 12.977 -4.5 1 94.62 245 ARG A C 1
ATOM 2069 O O . ARG A 1 245 ? -23.953 13.094 -4.602 1 94.62 245 ARG A O 1
ATOM 2076 N N . GLN A 1 246 ? -22.203 12.039 -3.863 1 94.06 246 GLN A N 1
ATOM 2077 C CA . GLN A 1 246 ? -23.016 11.047 -3.17 1 94.06 246 GLN A CA 1
ATOM 2078 C C . GLN A 1 246 ? -23.344 11.5 -1.75 1 94.06 246 GLN A C 1
ATOM 2080 O O . GLN A 1 246 ? -24.062 10.805 -1.02 1 94.06 246 GLN A O 1
ATOM 2085 N N . LEU A 1 247 ? -22.812 12.586 -1.326 1 97.19 247 LEU A N 1
ATOM 2086 C CA . LEU A 1 247 ? -23 13.055 0.043 1 97.19 247 LEU A CA 1
ATOM 2087 C C . LEU A 1 247 ? -24.078 14.125 0.113 1 97.19 247 LEU A C 1
ATOM 2089 O O . LEU A 1 247 ? -24.312 14.852 -0.857 1 97.19 247 LEU A O 1
ATOM 2093 N N . THR A 1 248 ? -24.719 14.211 1.26 1 96.81 248 THR A N 1
ATOM 2094 C CA . THR A 1 248 ? -25.688 15.273 1.521 1 96.81 248 THR A CA 1
ATOM 2095 C C . THR A 1 248 ? -25 16.516 2.057 1 96.81 248 THR A C 1
ATOM 2097 O O . THR A 1 248 ? -23.844 16.453 2.486 1 96.81 248 THR A O 1
ATOM 2100 N N . ARG A 1 249 ? -25.734 17.609 1.997 1 96.88 249 ARG A N 1
ATOM 2101 C CA . ARG A 1 249 ? -25.219 18.859 2.57 1 96.88 249 ARG A CA 1
ATOM 2102 C C . ARG A 1 249 ? -24.969 18.703 4.066 1 96.88 249 ARG A C 1
ATOM 2104 O O . ARG A 1 249 ? -24.016 19.281 4.598 1 96.88 249 ARG A O 1
ATOM 2111 N N . THR A 1 250 ? -25.828 17.938 4.715 1 96.94 250 THR A N 1
ATOM 2112 C CA . THR A 1 250 ? -25.672 17.688 6.145 1 96.94 250 THR A CA 1
ATOM 2113 C C . THR A 1 250 ? -24.375 16.938 6.426 1 96.94 250 THR A C 1
ATOM 2115 O O . THR A 1 250 ? -23.656 17.281 7.367 1 96.94 250 THR A O 1
ATOM 2118 N N . GLN A 1 251 ? -24.094 16 5.602 1 97.75 251 GLN A N 1
ATOM 2119 C CA . GLN A 1 251 ? -22.844 15.25 5.754 1 97.75 251 GLN A CA 1
ATOM 2120 C C . GLN A 1 251 ? -21.641 16.141 5.52 1 97.75 251 GLN A C 1
ATOM 2122 O O . GLN A 1 251 ? -20.641 16.047 6.238 1 97.75 251 GLN A O 1
ATOM 2127 N N . LEU A 1 252 ? -21.719 17.016 4.539 1 98.12 252 LEU A N 1
ATOM 2128 C CA . LEU A 1 252 ? -20.625 17.953 4.273 1 98.12 252 LEU A CA 1
ATOM 2129 C C . LEU A 1 252 ? -20.406 18.875 5.469 1 98.12 252 LEU A C 1
ATOM 2131 O O . LEU A 1 252 ? -19.25 19.125 5.852 1 98.12 252 LEU A O 1
ATOM 2135 N N . GLN A 1 253 ? -21.516 19.328 6.012 1 97.75 253 GLN A N 1
ATOM 2136 C CA . GLN A 1 253 ? -21.391 20.172 7.188 1 97.75 253 GLN A CA 1
ATOM 2137 C C . GLN A 1 253 ? -20.703 19.438 8.336 1 97.75 253 GLN A C 1
ATOM 2139 O O . GLN A 1 253 ? -19.875 20 9.047 1 97.75 253 GLN A O 1
ATOM 2144 N N . GLY A 1 254 ? -21.109 18.188 8.5 1 97.75 254 GLY A N 1
ATOM 2145 C CA . GLY A 1 254 ? -20.438 17.359 9.5 1 97.75 254 GLY A CA 1
ATOM 2146 C C . GLY A 1 254 ? -18.953 17.219 9.258 1 97.75 254 GLY A C 1
ATOM 2147 O O . GLY A 1 254 ? -18.156 17.312 10.195 1 97.75 254 GLY A O 1
ATOM 2148 N N . LEU A 1 255 ? -18.547 17 8.023 1 98.31 255 LEU A N 1
ATOM 2149 C CA . LEU A 1 255 ? -17.125 16.906 7.664 1 98.31 255 LEU A CA 1
ATOM 2150 C C . LEU A 1 255 ? -16.406 18.219 7.953 1 98.31 255 LEU A C 1
ATOM 2152 O O . LEU A 1 255 ? -15.281 18.219 8.461 1 98.31 255 LEU A O 1
ATOM 2156 N N . LEU A 1 256 ? -17.062 19.328 7.633 1 98.31 256 LEU A N 1
ATOM 2157 C CA . LEU A 1 256 ? -16.469 20.625 7.859 1 98.31 256 LEU A CA 1
ATOM 2158 C C . LEU A 1 256 ? -16.328 20.906 9.352 1 98.31 256 LEU A C 1
ATOM 2160 O O . LEU A 1 256 ? -15.383 21.594 9.781 1 98.31 256 LEU A O 1
ATOM 2164 N N . ASP A 1 257 ? -17.203 20.359 10.109 1 97.19 257 ASP A N 1
ATOM 2165 C CA . ASP A 1 257 ? -17.047 20.484 11.555 1 97.19 257 ASP A CA 1
ATOM 2166 C C . ASP A 1 257 ? -15.773 19.812 12.039 1 97.19 257 ASP A C 1
ATOM 2168 O O . ASP A 1 257 ? -15.172 20.25 13.023 1 97.19 257 ASP A O 1
ATOM 2172 N N . ILE A 1 258 ? -15.398 18.797 11.383 1 97.44 258 ILE A N 1
ATOM 2173 C CA . ILE A 1 258 ? -14.211 18.031 11.773 1 97.44 258 ILE A CA 1
ATOM 2174 C C . ILE A 1 258 ? -12.961 18.703 11.203 1 97.44 258 ILE A C 1
ATOM 2176 O O . ILE A 1 258 ? -11.945 18.828 11.898 1 97.44 258 ILE A O 1
ATOM 2180 N N . TYR A 1 259 ? -13.031 19.25 9.945 1 98.19 259 TYR A N 1
ATOM 2181 C CA . TYR A 1 259 ? -11.797 19.531 9.211 1 98.19 259 TYR A CA 1
ATOM 2182 C C . TYR A 1 259 ? -11.672 21.016 8.914 1 98.19 259 TYR A C 1
ATOM 2184 O O . TYR A 1 259 ? -10.664 21.469 8.367 1 98.19 259 TYR A O 1
ATOM 2192 N N . SER A 1 260 ? -12.602 21.875 9.227 1 97.69 260 SER A N 1
ATOM 2193 C CA . SER A 1 260 ? -12.602 23.281 8.82 1 97.69 260 SER A CA 1
ATOM 2194 C C . SER A 1 260 ? -11.375 24 9.359 1 97.69 260 SER A C 1
ATOM 2196 O O . SER A 1 260 ? -10.828 24.875 8.688 1 97.69 260 SER A O 1
ATOM 2198 N N . LYS A 1 261 ? -10.938 23.656 10.586 1 98 261 LYS A N 1
ATOM 2199 C CA . LYS A 1 261 ? -9.742 24.297 11.125 1 98 261 LYS A CA 1
ATOM 2200 C C . LYS A 1 261 ? -8.523 24.016 10.25 1 98 261 LYS A C 1
ATOM 2202 O O . LYS A 1 261 ? -7.711 24.906 10.008 1 98 261 LYS A O 1
ATOM 2207 N N . ASP A 1 262 ? -8.414 22.797 9.766 1 98.5 262 ASP A N 1
ATOM 2208 C CA . ASP A 1 262 ? -7.293 22.453 8.898 1 98.5 262 ASP A CA 1
ATOM 2209 C C . ASP A 1 262 ? -7.352 23.234 7.59 1 98.5 262 ASP A C 1
ATOM 2211 O O . ASP A 1 262 ? -6.324 23.703 7.098 1 98.5 262 ASP A O 1
ATOM 2215 N N . PHE A 1 263 ? -8.602 23.375 7.031 1 98.62 263 PHE A N 1
ATOM 2216 C CA . PHE A 1 263 ? -8.766 24.188 5.832 1 98.62 263 PHE A CA 1
ATOM 2217 C C . PHE A 1 263 ? -8.258 25.609 6.066 1 98.62 263 PHE A C 1
ATOM 2219 O O . PHE A 1 263 ? -7.473 26.125 5.273 1 98.62 263 PHE A O 1
ATOM 2226 N N . THR A 1 264 ? -8.602 26.156 7.16 1 98.5 264 THR A N 1
ATOM 2227 C CA . THR A 1 264 ? -8.258 27.547 7.469 1 98.5 264 THR A CA 1
ATOM 2228 C C . THR A 1 264 ? -6.773 27.672 7.77 1 98.5 264 THR A C 1
ATOM 2230 O O . THR A 1 264 ? -6.086 28.516 7.176 1 98.5 264 THR A O 1
ATOM 2233 N N . ILE A 1 265 ? -6.234 26.844 8.617 1 98.62 265 ILE A N 1
ATOM 2234 C CA . ILE A 1 265 ? -4.855 26.938 9.094 1 98.62 265 ILE A CA 1
ATOM 2235 C C . ILE A 1 265 ? -3.898 26.859 7.906 1 98.62 265 ILE A C 1
ATOM 2237 O O . ILE A 1 265 ? -2.92 27.609 7.844 1 98.62 265 ILE A O 1
ATOM 2241 N N . PHE A 1 266 ? -4.25 26.016 6.945 1 98.56 266 PHE A N 1
ATOM 2242 C CA . PHE A 1 266 ? -3.281 25.766 5.883 1 98.56 266 PHE A CA 1
ATOM 2243 C C . PHE A 1 266 ? -3.723 26.438 4.586 1 98.56 266 PHE A C 1
ATOM 2245 O O . PHE A 1 266 ? -3.148 26.188 3.525 1 98.56 266 PHE A O 1
ATOM 2252 N N . GLY A 1 267 ? -4.719 27.234 4.641 1 97.25 267 GLY A N 1
ATOM 2253 C CA . GLY A 1 267 ? -5.102 28.109 3.547 1 97.25 267 GLY A CA 1
ATOM 2254 C C . GLY A 1 267 ? -5.82 27.391 2.422 1 97.25 267 GLY A C 1
ATOM 2255 O O . GLY A 1 267 ? -5.77 27.828 1.269 1 97.25 267 GLY A O 1
ATOM 2256 N N . TYR A 1 268 ? -6.426 26.281 2.666 1 97.25 268 TYR A N 1
ATOM 2257 C CA . TYR A 1 268 ? -7.246 25.578 1.682 1 97.25 268 TYR A CA 1
ATOM 2258 C C . TYR A 1 268 ? -8.664 26.141 1.648 1 97.25 268 TYR A C 1
ATOM 2260 O O . TYR A 1 268 ? -9.109 26.766 2.615 1 97.25 268 TYR A O 1
ATOM 2268 N N . LYS A 1 269 ? -9.281 25.938 0.5 1 96.5 269 LYS A N 1
ATOM 2269 C CA . LYS A 1 269 ? -10.656 26.391 0.326 1 96.5 269 LYS A CA 1
ATOM 2270 C C . LYS A 1 269 ? -11.617 25.203 0.224 1 96.5 269 LYS A C 1
ATOM 2272 O O . LYS A 1 269 ? -11.297 24.188 -0.395 1 96.5 269 LYS A O 1
ATOM 2277 N N . HIS A 1 270 ? -12.766 25.359 0.867 1 96.88 270 HIS A N 1
ATOM 2278 C CA . HIS A 1 270 ? -13.695 24.234 0.853 1 96.88 270 HIS A CA 1
ATOM 2279 C C . HIS A 1 270 ? -15.016 24.625 0.193 1 96.88 270 HIS A C 1
ATOM 2281 O O . HIS A 1 270 ? -15.945 23.812 0.135 1 96.88 270 HIS A O 1
ATOM 2287 N N . GLU A 1 271 ? -15.172 25.828 -0.347 1 96.12 271 GLU A N 1
ATOM 2288 C CA . GLU A 1 271 ? -16.438 26.328 -0.864 1 96.12 271 GLU A CA 1
ATOM 2289 C C . GLU A 1 271 ? -16.938 25.5 -2.037 1 96.12 271 GLU A C 1
ATOM 2291 O O . GLU A 1 271 ? -18.141 25.297 -2.199 1 96.12 271 GLU A O 1
ATOM 2296 N N . LYS A 1 272 ? -16.062 24.984 -2.818 1 94 272 LYS A N 1
ATOM 2297 C CA . LYS A 1 272 ? -16.422 24.25 -4.031 1 94 272 LYS A CA 1
ATOM 2298 C C . LYS A 1 272 ? -17.203 22.984 -3.695 1 94 272 LYS A C 1
ATOM 2300 O O . LYS A 1 272 ? -17.984 22.5 -4.52 1 94 272 LYS A O 1
ATOM 2305 N N . TYR A 1 273 ? -17.031 22.516 -2.533 1 96.56 273 TYR A N 1
ATOM 2306 C CA . TYR A 1 273 ? -17.641 21.234 -2.18 1 96.56 273 TYR A CA 1
ATOM 2307 C C . TYR A 1 273 ? -19.141 21.391 -1.992 1 96.56 273 TYR A C 1
ATOM 2309 O O . TYR A 1 273 ? -19.891 20.406 -2.117 1 96.56 273 TYR A O 1
ATOM 2317 N N . PHE A 1 274 ? -19.641 22.594 -1.701 1 96 274 PHE A N 1
ATOM 2318 C CA . PHE A 1 274 ? -21.062 22.828 -1.573 1 96 274 PHE A CA 1
ATOM 2319 C C . PHE A 1 274 ? -21.766 22.656 -2.918 1 96 274 PHE A C 1
ATOM 2321 O O . PHE A 1 274 ? -22.953 22.328 -2.969 1 96 274 PHE A O 1
ATOM 2328 N N . ASP A 1 275 ? -21.016 22.766 -3.994 1 94.31 275 ASP A N 1
ATOM 2329 C CA . ASP A 1 275 ? -21.562 22.594 -5.336 1 94.31 275 ASP A CA 1
ATOM 2330 C C . ASP A 1 275 ? -21.594 21.109 -5.719 1 94.31 275 ASP A C 1
ATOM 2332 O O . ASP A 1 275 ? -22.25 20.734 -6.699 1 94.31 275 ASP A O 1
ATOM 2336 N N . TYR A 1 276 ? -20.938 20.312 -4.945 1 94.06 276 TYR A N 1
ATOM 2337 C CA . TYR A 1 276 ? -20.812 18.906 -5.32 1 94.06 276 TYR A CA 1
ATOM 2338 C C . TYR A 1 276 ? -21.875 18.062 -4.641 1 94.06 276 TYR A C 1
ATOM 2340 O O . TYR A 1 276 ? -22.344 17.062 -5.203 1 94.06 276 TYR A O 1
ATOM 2348 N N . VAL A 1 277 ? -22.203 18.391 -3.463 1 95.38 277 VAL A N 1
ATOM 2349 C CA . VAL A 1 277 ? -23.062 17.547 -2.633 1 95.38 277 VAL A CA 1
ATOM 2350 C C . VAL A 1 277 ? -24.516 17.719 -3.055 1 95.38 277 VAL A C 1
ATOM 2352 O O . VAL A 1 277 ? -24.859 18.672 -3.756 1 95.38 277 VAL A O 1
ATOM 2355 N N . THR A 1 278 ? -25.328 16.641 -2.781 1 87.81 278 THR A N 1
ATOM 2356 C CA . THR A 1 278 ? -26.75 16.672 -3.113 1 87.81 278 THR A CA 1
ATOM 2357 C C . THR A 1 278 ? -27.531 17.469 -2.074 1 87.81 278 THR A C 1
ATOM 2359 O O . THR A 1 278 ? -27.203 17.453 -0.891 1 87.81 278 THR A O 1
ATOM 2362 N N . THR A 1 279 ? -28.469 18.422 -2.574 1 75.31 279 THR A N 1
ATOM 2363 C CA . THR A 1 279 ? -29.328 19.188 -1.691 1 75.31 279 THR A CA 1
ATOM 2364 C C . THR A 1 279 ? -30.375 18.297 -1.038 1 75.31 279 THR A C 1
ATOM 2366 O O . THR A 1 279 ? -30.922 17.406 -1.684 1 75.31 279 THR A O 1
ATOM 2369 N N . SER A 1 280 ? -30.109 17.703 0.036 1 57.28 280 SER A N 1
ATOM 2370 C CA . SER A 1 280 ? -31.219 16.984 0.637 1 57.28 280 SER A CA 1
ATOM 2371 C C . SER A 1 280 ? -32.562 17.609 0.265 1 57.28 280 SER A C 1
ATOM 2373 O O . SER A 1 280 ? -32.719 18.828 0.342 1 57.28 280 SER A O 1
ATOM 2375 N N . SER A 1 281 ? -33.25 17.062 -0.823 1 42.66 281 SER A N 1
ATOM 2376 C CA . SER A 1 281 ? -34.656 17.375 -0.738 1 42.66 281 SER A CA 1
ATOM 2377 C C . SER A 1 281 ? -35.219 17.016 0.63 1 42.66 281 SER A C 1
ATOM 2379 O O . SER A 1 281 ? -34.781 16.047 1.255 1 42.66 281 SER A O 1
ATOM 2381 N N . MET B 1 1 ? -68.188 32.219 -8.688 1 25.81 1 MET B N 1
ATOM 2382 C CA . MET B 1 1 ? -67.812 30.984 -8 1 25.81 1 MET B CA 1
ATOM 2383 C C . MET B 1 1 ? -66.75 30.203 -8.82 1 25.81 1 MET B C 1
ATOM 2385 O O . MET B 1 1 ? -66.875 29 -8.992 1 25.81 1 MET B O 1
ATOM 2389 N N . LEU B 1 2 ? -66 30.859 -9.648 1 25.97 2 LEU B N 1
ATOM 2390 C CA . LEU B 1 2 ? -65.188 30.484 -10.789 1 25.97 2 LEU B CA 1
ATOM 2391 C C . LEU B 1 2 ? -63.906 29.75 -10.336 1 25.97 2 LEU B C 1
ATOM 2393 O O . LEU B 1 2 ? -63.031 30.344 -9.711 1 25.97 2 LEU B O 1
ATOM 2397 N N . THR B 1 3 ? -64.062 28.469 -9.781 1 28.05 3 THR B N 1
ATOM 2398 C CA . THR B 1 3 ? -63.125 27.609 -9.094 1 28.05 3 THR B CA 1
ATOM 2399 C C . THR B 1 3 ? -62 27.172 -10.039 1 28.05 3 THR B C 1
ATOM 2401 O O . THR B 1 3 ? -62.219 26.297 -10.883 1 28.05 3 THR B O 1
ATOM 2404 N N . GLY B 1 4 ? -61.281 28.047 -10.719 1 25.31 4 GLY B N 1
ATOM 2405 C CA . GLY B 1 4 ? -60.312 27.719 -11.766 1 25.31 4 GLY B CA 1
ATOM 2406 C C . GLY B 1 4 ? -59.156 26.875 -11.266 1 25.31 4 GLY B C 1
ATOM 2407 O O . GLY B 1 4 ? -58.344 27.359 -10.5 1 25.31 4 GLY B O 1
ATOM 2408 N N . ARG B 1 5 ? -59.281 25.516 -11.117 1 26.25 5 ARG B N 1
ATOM 2409 C CA . ARG B 1 5 ? -58.375 24.469 -10.664 1 26.25 5 ARG B CA 1
ATOM 2410 C C . ARG B 1 5 ? -57.125 24.406 -11.539 1 26.25 5 ARG B C 1
ATOM 2412 O O . ARG B 1 5 ? -57.219 24.188 -12.75 1 26.25 5 ARG B O 1
ATOM 2419 N N . GLN B 1 6 ? -56.094 25.312 -11.281 1 25.34 6 GLN B N 1
ATOM 2420 C CA . GLN B 1 6 ? -54.875 25.312 -12.047 1 25.34 6 GLN B CA 1
ATOM 2421 C C . GLN B 1 6 ? -54.219 23.938 -12.047 1 25.34 6 GLN B C 1
ATOM 2423 O O . GLN B 1 6 ? -54.031 23.344 -10.984 1 25.34 6 GLN B O 1
ATOM 2428 N N . SER B 1 7 ? -54.188 23.141 -13.109 1 25.3 7 SER B N 1
ATOM 2429 C CA . SER B 1 7 ? -53.594 21.844 -13.445 1 25.3 7 SER B CA 1
ATOM 2430 C C . SER B 1 7 ? -52.094 21.875 -13.281 1 25.3 7 SER B C 1
ATOM 2432 O O . SER B 1 7 ? -51.406 22.688 -13.898 1 25.3 7 SER B O 1
ATOM 2434 N N . ARG B 1 8 ? -51.531 21.688 -12.078 1 23.52 8 ARG B N 1
ATOM 2435 C CA . ARG B 1 8 ? -50.094 21.547 -11.852 1 23.52 8 ARG B CA 1
ATOM 2436 C C . ARG B 1 8 ? -49.5 20.422 -12.711 1 23.52 8 ARG B C 1
ATOM 2438 O O . ARG B 1 8 ? -49.906 19.266 -12.57 1 23.52 8 ARG B O 1
ATOM 2445 N N . ARG B 1 9 ? -49.031 20.719 -13.961 1 24.69 9 ARG B N 1
ATOM 2446 C CA . ARG B 1 9 ? -48.281 19.844 -14.859 1 24.69 9 ARG B CA 1
ATOM 2447 C C . ARG B 1 9 ? -47.094 19.203 -14.148 1 24.69 9 ARG B C 1
ATOM 2449 O O . ARG B 1 9 ? -46.25 19.922 -13.586 1 24.69 9 ARG B O 1
ATOM 2456 N N . ASP B 1 10 ? -47.188 17.938 -13.648 1 23.34 10 ASP B N 1
ATOM 2457 C CA . ASP B 1 10 ? -46.25 16.953 -13.117 1 23.34 10 ASP B CA 1
ATOM 2458 C C . ASP B 1 10 ? -45.031 16.812 -14.031 1 23.34 10 ASP B C 1
ATOM 2460 O O . ASP B 1 10 ? -45.156 16.391 -15.18 1 23.34 10 ASP B O 1
ATOM 2464 N N . GLN B 1 11 ? -44.125 17.812 -14.102 1 23.19 11 GLN B N 1
ATOM 2465 C CA . GLN B 1 11 ? -42.875 17.625 -14.875 1 23.19 11 GLN B CA 1
ATOM 2466 C C . GLN B 1 11 ? -42.156 16.344 -14.469 1 23.19 11 GLN B C 1
ATOM 2468 O O . GLN B 1 11 ? -41.812 16.172 -13.297 1 23.19 11 GLN B O 1
ATOM 2473 N N . GLN B 1 12 ? -42.438 15.219 -15.188 1 24.27 12 GLN B N 1
ATOM 2474 C CA . GLN B 1 12 ? -41.719 13.945 -15.156 1 24.27 12 GLN B CA 1
ATOM 2475 C C . GLN B 1 12 ? -40.219 14.148 -15.289 1 24.27 12 GLN B C 1
ATOM 2477 O O . GLN B 1 12 ? -39.75 14.664 -16.312 1 24.27 12 GLN B O 1
ATOM 2482 N N . VAL B 1 13 ? -39.531 14.492 -14.227 1 26.56 13 VAL B N 1
ATOM 2483 C CA . VAL B 1 13 ? -38.062 14.445 -14.258 1 26.56 13 VAL B CA 1
ATOM 2484 C C . VAL B 1 13 ? -37.594 13.109 -14.828 1 26.56 13 VAL B C 1
ATOM 2486 O O . VAL B 1 13 ? -37.938 12.047 -14.297 1 26.56 13 VAL B O 1
ATOM 2489 N N . SER B 1 14 ? -37.406 12.984 -16.156 1 24.48 14 SER B N 1
ATOM 2490 C CA . SER B 1 14 ? -36.719 11.867 -16.781 1 24.48 14 SER B CA 1
ATOM 2491 C C . SER B 1 14 ? -35.375 11.578 -16.125 1 24.48 14 SER B C 1
ATOM 2493 O O . SER B 1 14 ? -34.469 12.406 -16.172 1 24.48 14 SER B O 1
ATOM 2495 N N . VAL B 1 15 ? -35.406 10.922 -15.008 1 25.92 15 VAL B N 1
ATOM 2496 C CA . VAL B 1 15 ? -34.188 10.32 -14.477 1 25.92 15 VAL B CA 1
ATOM 2497 C C . VAL B 1 15 ? -33.438 9.578 -15.594 1 25.92 15 VAL B C 1
ATOM 2499 O O . VAL B 1 15 ? -33.938 8.594 -16.141 1 25.92 15 VAL B O 1
ATOM 2502 N N . LEU B 1 16 ? -32.688 10.273 -16.391 1 26.22 16 LEU B N 1
ATOM 2503 C CA . LEU B 1 16 ? -31.75 9.633 -17.312 1 26.22 16 LEU B CA 1
ATOM 2504 C C . LEU B 1 16 ? -31.016 8.484 -16.641 1 26.22 16 LEU B C 1
ATOM 2506 O O . LEU B 1 16 ? -30.328 8.695 -15.625 1 26.22 16 LEU B O 1
ATOM 2510 N N . GLY B 1 17 ? -31.578 7.281 -16.609 1 26.09 17 GLY B N 1
ATOM 2511 C CA . GLY B 1 17 ? -31.016 5.984 -16.281 1 26.09 17 GLY B CA 1
ATOM 2512 C C . GLY B 1 17 ? -29.578 5.82 -16.75 1 26.09 17 GLY B C 1
ATOM 2513 O O . GLY B 1 17 ? -29.281 5.996 -17.938 1 26.09 17 GLY B O 1
ATOM 2514 N N . TYR B 1 18 ? -28.625 6.281 -15.953 1 26.95 18 TYR B N 1
ATOM 2515 C CA . TYR B 1 18 ? -27.281 5.801 -16.219 1 26.95 18 TYR B CA 1
ATOM 2516 C C . TYR B 1 18 ? -27.297 4.312 -16.562 1 26.95 18 TYR B C 1
ATOM 2518 O O . TYR B 1 18 ? -27.672 3.486 -15.727 1 26.95 18 TYR B O 1
ATOM 2526 N N . GLU B 1 19 ? -27.703 4.008 -17.766 1 27.88 19 GLU B N 1
ATOM 2527 C CA . GLU B 1 19 ? -27.438 2.643 -18.219 1 27.88 19 GLU B CA 1
ATOM 2528 C C . GLU B 1 19 ? -26.047 2.184 -17.812 1 27.88 19 GLU B C 1
ATOM 2530 O O . GLU B 1 19 ? -25.047 2.814 -18.188 1 27.88 19 GLU B O 1
ATOM 2535 N N . ALA B 1 20 ? -25.875 1.628 -16.703 1 32.53 20 ALA B N 1
ATOM 2536 C CA . ALA B 1 20 ? -24.703 0.792 -16.516 1 32.53 20 ALA B CA 1
ATOM 2537 C C . ALA B 1 20 ? -24.266 0.163 -17.844 1 32.53 20 ALA B C 1
ATOM 2539 O O . ALA B 1 20 ? -25.031 -0.576 -18.469 1 32.53 20 ALA B O 1
ATOM 2540 N N . LYS B 1 21 ? -23.438 0.749 -18.578 1 33.72 21 LYS B N 1
ATOM 2541 C CA . LYS B 1 21 ? -22.906 0.038 -19.734 1 33.72 21 LYS B CA 1
ATOM 2542 C C . LYS B 1 21 ? -22.703 -1.442 -19.422 1 33.72 21 LYS B C 1
ATOM 2544 O O . LYS B 1 21 ? -21.844 -1.797 -18.594 1 33.72 21 LYS B O 1
ATOM 2549 N N . ASN B 1 22 ? -23.688 -2.287 -19.375 1 35.09 22 ASN B N 1
ATOM 2550 C CA . ASN B 1 22 ? -23.594 -3.74 -19.453 1 35.09 22 ASN B CA 1
ATOM 2551 C C . ASN B 1 22 ? -22.422 -4.176 -20.328 1 35.09 22 ASN B C 1
ATOM 2553 O O . ASN B 1 22 ? -22.359 -3.836 -21.516 1 35.09 22 ASN B O 1
ATOM 2557 N N . ASP B 1 23 ? -21.25 -4.199 -19.75 1 44.03 23 ASP B N 1
ATOM 2558 C CA . ASP B 1 23 ? -20.172 -4.82 -20.516 1 44.03 23 ASP B CA 1
ATOM 2559 C C . ASP B 1 23 ? -20.672 -6.02 -21.312 1 44.03 23 ASP B C 1
ATOM 2561 O O . ASP B 1 23 ? -20.828 -7.113 -20.766 1 44.03 23 ASP B O 1
ATOM 2565 N N . THR B 1 24 ? -21.594 -5.859 -22.078 1 45.56 24 THR B N 1
ATOM 2566 C CA . THR B 1 24 ? -22.078 -6.809 -23.078 1 45.56 24 THR B CA 1
ATOM 2567 C C . THR B 1 24 ? -20.922 -7.344 -23.922 1 45.56 24 THR B C 1
ATOM 2569 O O . THR B 1 24 ? -20.641 -6.824 -25 1 45.56 24 THR B O 1
ATOM 2572 N N . ARG B 1 25 ? -19.938 -7.785 -23.297 1 52.19 25 ARG B N 1
ATOM 2573 C CA . ARG B 1 25 ? -19.078 -8.492 -24.234 1 52.19 25 ARG B CA 1
ATOM 2574 C C . ARG B 1 25 ? -19.891 -9.469 -25.094 1 52.19 25 ARG B C 1
ATOM 2576 O O . ARG B 1 25 ? -20.797 -10.141 -24.594 1 52.19 25 ARG B O 1
ATOM 2583 N N . SER B 1 26 ? -19.547 -9.422 -26.297 1 61.59 26 SER B N 1
ATOM 2584 C CA . SER B 1 26 ? -20.203 -10.281 -27.266 1 61.59 26 SER B CA 1
ATOM 2585 C C . SER B 1 26 ? -20 -11.758 -26.938 1 61.59 26 SER B C 1
ATOM 2587 O O . SER B 1 26 ? -19.016 -12.117 -26.297 1 61.59 26 SER B O 1
ATOM 2589 N N . PRO B 1 27 ? -21.016 -12.539 -27.016 1 58.62 27 PRO B N 1
ATOM 2590 C CA . PRO B 1 27 ? -20.875 -13.992 -26.859 1 58.62 27 PRO B CA 1
ATOM 2591 C C . PRO B 1 27 ? -19.562 -14.516 -27.453 1 58.62 27 PRO B C 1
ATOM 2593 O O . PRO B 1 27 ? -18.984 -15.461 -26.906 1 58.62 27 PRO B O 1
ATOM 2596 N N . ILE B 1 28 ? -19.094 -13.898 -28.359 1 57.19 28 ILE B N 1
ATOM 2597 C CA . ILE B 1 28 ? -17.844 -14.305 -29.016 1 57.19 28 ILE B CA 1
ATOM 2598 C C . ILE B 1 28 ? -16.656 -14.031 -28.094 1 57.19 28 ILE B C 1
ATOM 2600 O O . ILE B 1 28 ? -15.758 -14.859 -27.969 1 57.19 28 ILE B O 1
ATOM 2604 N N . GLN B 1 29 ? -16.734 -12.992 -27.328 1 74 29 GLN B N 1
ATOM 2605 C CA . GLN B 1 29 ? -15.633 -12.648 -26.438 1 74 29 GLN B CA 1
ATOM 2606 C C . GLN B 1 29 ? -15.609 -13.562 -25.219 1 74 29 GLN B C 1
ATOM 2608 O O . GLN B 1 29 ? -14.531 -13.977 -24.766 1 74 29 GLN B O 1
ATOM 2613 N N . GLU B 1 30 ? -16.812 -14.031 -24.953 1 80.19 30 GLU B N 1
ATOM 2614 C CA . GLU B 1 30 ? -16.891 -14.938 -23.812 1 80.19 30 GLU B CA 1
ATOM 2615 C C . GLU B 1 30 ? -16.344 -16.312 -24.156 1 80.19 30 GLU B C 1
ATOM 2617 O O . GLU B 1 30 ? -15.656 -16.938 -23.359 1 80.19 30 GLU B O 1
ATOM 2622 N N . TYR B 1 31 ? -16.641 -16.766 -25.344 1 84 31 TYR B N 1
ATOM 2623 C CA . TYR B 1 31 ? -16.156 -18.062 -25.797 1 84 31 TYR B CA 1
ATOM 2624 C C . TYR B 1 31 ? -14.633 -18.047 -25.938 1 84 31 TYR B C 1
ATOM 2626 O O . TYR B 1 31 ? -13.969 -19.031 -25.609 1 84 31 TYR B O 1
ATOM 2634 N N . GLU B 1 32 ? -14.164 -16.953 -26.281 1 90.81 32 GLU B N 1
ATOM 2635 C CA . GLU B 1 32 ? -12.719 -16.844 -26.438 1 90.81 32 GLU B CA 1
ATOM 2636 C C . GLU B 1 32 ? -12.008 -16.906 -25.094 1 90.81 32 GLU B C 1
ATOM 2638 O O . GLU B 1 32 ? -10.961 -17.547 -24.969 1 90.81 32 GLU B O 1
ATOM 2643 N N . VAL B 1 33 ? -12.594 -16.312 -24.125 1 93.69 33 VAL B N 1
ATOM 2644 C CA . VAL B 1 33 ? -11.969 -16.312 -22.812 1 93.69 33 VAL B CA 1
ATOM 2645 C C . VAL B 1 33 ? -12.062 -17.703 -22.203 1 93.69 33 VAL B C 1
ATOM 2647 O O . VAL B 1 33 ? -11.117 -18.172 -21.547 1 93.69 33 VAL B O 1
ATOM 2650 N N . GLU B 1 34 ? -13.164 -18.359 -22.422 1 94.75 34 GLU B N 1
ATOM 2651 C CA . GLU B 1 34 ? -13.328 -19.719 -21.922 1 94.75 34 GLU B CA 1
ATOM 2652 C C . GLU B 1 34 ? -12.297 -20.672 -22.531 1 94.75 34 GLU B C 1
ATOM 2654 O O . GLU B 1 34 ? -11.734 -21.516 -21.828 1 94.75 34 GLU B O 1
ATOM 2659 N N . ARG B 1 35 ? -12.125 -20.5 -23.766 1 95.88 35 ARG B N 1
ATOM 2660 C CA . ARG B 1 35 ? -11.109 -21.297 -24.453 1 95.88 35 ARG B CA 1
ATOM 2661 C C . ARG B 1 35 ? -9.727 -21.016 -23.875 1 95.88 35 ARG B C 1
ATOM 2663 O O . ARG B 1 35 ? -8.945 -21.938 -23.625 1 95.88 35 ARG B O 1
ATOM 2670 N N . LEU B 1 36 ? -9.453 -19.781 -23.672 1 96.69 36 LEU B N 1
ATOM 2671 C CA . LEU B 1 36 ? -8.164 -19.375 -23.109 1 96.69 36 LEU B CA 1
ATOM 2672 C C . LEU B 1 36 ? -7.965 -19.969 -21.734 1 96.69 36 LEU B C 1
ATOM 2674 O O . LEU B 1 36 ? -6.871 -20.438 -21.406 1 96.69 36 LEU B O 1
ATOM 2678 N N . MET B 1 37 ? -9.023 -19.984 -20.953 1 97.5 37 MET B N 1
ATOM 2679 C CA . MET B 1 37 ? -8.953 -20.531 -19.609 1 97.5 37 MET B CA 1
ATOM 2680 C C . MET B 1 37 ? -8.656 -22.031 -19.656 1 97.5 37 MET B C 1
ATOM 2682 O O . MET B 1 37 ? -7.836 -22.531 -18.875 1 97.5 37 MET B O 1
ATOM 2686 N N . THR B 1 38 ? -9.281 -22.688 -20.547 1 97.12 38 THR B N 1
ATOM 2687 C CA . THR B 1 38 ? -9.062 -24.109 -20.719 1 97.12 38 THR B CA 1
ATOM 2688 C C . THR B 1 38 ? -7.637 -24.391 -21.172 1 97.12 38 THR B C 1
ATOM 2690 O O . THR B 1 38 ? -6.984 -25.312 -20.672 1 97.12 38 THR B O 1
ATOM 2693 N N . GLU B 1 39 ? -7.207 -23.609 -22.078 1 97.69 39 GLU B N 1
ATOM 2694 C CA . GLU B 1 39 ? -5.852 -23.766 -22.594 1 97.69 39 GLU B CA 1
ATOM 2695 C C . GLU B 1 39 ? -4.812 -23.531 -21.5 1 97.69 39 GLU B C 1
ATOM 2697 O O . GLU B 1 39 ? -3.846 -24.281 -21.391 1 97.69 39 GLU B O 1
ATOM 2702 N N . ARG B 1 40 ? -5.016 -22.484 -20.734 1 98.12 40 ARG B N 1
ATOM 2703 C CA . ARG B 1 40 ? -4.086 -22.172 -19.656 1 98.12 40 ARG B CA 1
ATOM 2704 C C . ARG B 1 40 ? -4.027 -23.312 -18.641 1 98.12 40 ARG B C 1
ATOM 2706 O O . ARG B 1 40 ? -2.945 -23.688 -18.172 1 98.12 40 ARG B O 1
ATOM 2713 N N . GLN B 1 41 ? -5.164 -23.844 -18.312 1 97.75 41 GLN B N 1
ATOM 2714 C CA . GLN B 1 41 ? -5.227 -24.953 -17.375 1 97.75 41 GLN B CA 1
ATOM 2715 C C . GLN B 1 41 ? -4.48 -26.172 -17.891 1 97.75 41 GLN B C 1
ATOM 2717 O O . GLN B 1 41 ? -3.689 -26.781 -17.172 1 97.75 41 GLN B O 1
ATOM 2722 N N . LYS B 1 42 ? -4.695 -26.5 -19.141 1 97.56 42 LYS B N 1
ATOM 2723 C CA . LYS B 1 42 ? -4.035 -27.641 -19.766 1 97.56 42 LYS B CA 1
ATOM 2724 C C . LYS B 1 42 ? -2.525 -27.438 -19.844 1 97.56 42 LYS B C 1
ATOM 2726 O O . LYS B 1 42 ? -1.752 -28.359 -19.594 1 97.56 42 LYS B O 1
ATOM 2731 N N . GLU B 1 43 ? -2.191 -26.266 -20.172 1 97.75 43 GLU B N 1
ATOM 2732 C CA . GLU B 1 43 ? -0.773 -25.938 -20.281 1 97.75 43 GLU B CA 1
ATOM 2733 C C . GLU B 1 43 ? -0.061 -26.078 -18.953 1 97.75 43 GLU B C 1
AT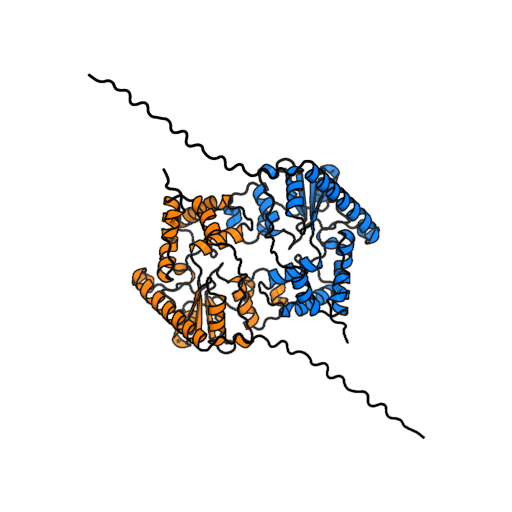OM 2735 O O . GLU B 1 43 ? 1.062 -26.594 -18.891 1 97.75 43 GLU B O 1
ATOM 2740 N N . VAL B 1 44 ? -0.713 -25.625 -17.906 1 98.38 44 VAL B N 1
ATOM 2741 C CA . VAL B 1 44 ? -0.11 -25.734 -16.578 1 98.38 44 VAL B CA 1
ATOM 2742 C C . VAL B 1 44 ? 0.112 -27.203 -16.234 1 98.38 44 VAL B C 1
ATOM 2744 O O . VAL B 1 44 ? 1.188 -27.594 -15.766 1 98.38 44 VAL B O 1
ATOM 2747 N N . GLU B 1 45 ? -0.842 -28.031 -16.547 1 96.31 45 GLU B N 1
ATOM 2748 C CA . GLU B 1 45 ? -0.728 -29.453 -16.266 1 96.31 45 GLU B CA 1
ATOM 2749 C C . GLU B 1 45 ? 0.423 -30.078 -17.062 1 96.31 45 GLU B C 1
ATOM 2751 O O . GLU B 1 45 ? 1.24 -30.812 -16.5 1 96.31 45 GLU B O 1
ATOM 2756 N N . GLU B 1 46 ? 0.523 -29.75 -18.281 1 97.5 46 GLU B N 1
ATOM 2757 C CA . GLU B 1 46 ? 1.558 -30.297 -19.141 1 97.5 46 GLU B CA 1
ATOM 2758 C C . GLU B 1 46 ? 2.943 -29.812 -18.719 1 97.5 46 GLU B C 1
ATOM 2760 O O . GLU B 1 46 ? 3.889 -30.609 -18.656 1 97.5 46 GLU B O 1
ATOM 2765 N N . ARG B 1 47 ? 3.02 -28.578 -18.422 1 98.19 47 ARG B N 1
ATOM 2766 C CA . ARG B 1 47 ? 4.309 -27.984 -18.078 1 98.19 47 ARG B CA 1
ATOM 2767 C C . ARG B 1 47 ? 4.789 -28.453 -16.719 1 98.19 47 ARG B C 1
ATOM 2769 O O . ARG B 1 47 ? 5.992 -28.578 -16.484 1 98.19 47 ARG B O 1
ATOM 2776 N N . CYS B 1 48 ? 3.859 -28.703 -15.836 1 98 48 CYS B N 1
ATOM 2777 C CA . CYS B 1 48 ? 4.234 -29.25 -14.539 1 98 48 CYS B CA 1
ATOM 2778 C C . CYS B 1 48 ? 4.953 -30.594 -14.711 1 98 48 CYS B C 1
ATOM 2780 O O . CYS B 1 48 ? 5.953 -30.844 -14.039 1 98 48 CYS B O 1
ATOM 2782 N N . GLU B 1 49 ? 4.531 -31.375 -15.625 1 96.12 49 GLU B N 1
ATOM 2783 C CA . GLU B 1 49 ? 5.148 -32.688 -15.891 1 96.12 49 GLU B CA 1
ATOM 2784 C C . GLU B 1 49 ? 6.547 -32.5 -16.484 1 96.12 49 GLU B C 1
ATOM 2786 O O . GLU B 1 49 ? 7.387 -33.406 -16.359 1 96.12 49 GLU B O 1
ATOM 2791 N N . GLU B 1 50 ? 6.727 -31.344 -17.078 1 95.88 50 GLU B N 1
ATOM 2792 C CA . GLU B 1 50 ? 8.016 -31.062 -17.703 1 95.88 50 GLU B CA 1
ATOM 2793 C C . GLU B 1 50 ? 9.039 -30.594 -16.656 1 95.88 50 GLU B C 1
ATOM 2795 O O . GLU B 1 50 ? 10.234 -30.875 -16.797 1 95.88 50 GLU B O 1
ATOM 2800 N N . VAL B 1 51 ? 8.539 -29.938 -15.633 1 95.88 51 VAL B N 1
ATOM 2801 C CA . VAL B 1 51 ? 9.508 -29.219 -14.82 1 95.88 51 VAL B CA 1
ATOM 2802 C C . VAL B 1 51 ? 9.664 -29.906 -13.461 1 95.88 51 VAL B C 1
ATOM 2804 O O . VAL B 1 51 ? 10.68 -29.734 -12.789 1 95.88 51 VAL B O 1
ATOM 2807 N N . LEU B 1 52 ? 8.719 -30.609 -12.984 1 95.81 52 LEU B N 1
ATOM 2808 C CA . LEU B 1 52 ? 8.82 -31.281 -11.688 1 95.81 52 LEU B CA 1
ATOM 2809 C C . LEU B 1 52 ? 8.953 -32.781 -11.867 1 95.81 52 LEU B C 1
ATOM 2811 O O . LEU B 1 52 ? 8.367 -33.375 -12.789 1 95.81 52 LEU B O 1
ATOM 2815 N N . THR B 1 53 ? 9.641 -33.469 -10.914 1 94.44 53 THR B N 1
ATOM 2816 C CA . THR B 1 53 ? 9.695 -34.938 -10.859 1 94.44 53 THR B CA 1
ATOM 2817 C C . THR B 1 53 ? 8.398 -35.5 -10.281 1 94.44 53 THR B C 1
ATOM 2819 O O . THR B 1 53 ? 7.652 -34.781 -9.609 1 94.44 53 THR B O 1
ATOM 2822 N N . PRO B 1 54 ? 8.211 -36.781 -10.578 1 93.69 54 PRO B N 1
ATOM 2823 C CA . PRO B 1 54 ? 7.043 -37.406 -9.969 1 93.69 54 PRO B CA 1
ATOM 2824 C C . PRO B 1 54 ? 7.051 -37.312 -8.445 1 93.69 54 PRO B C 1
ATOM 2826 O O . PRO B 1 54 ? 6 -37.125 -7.824 1 93.69 54 PRO B O 1
ATOM 2829 N N . GLU B 1 55 ? 8.211 -37.438 -7.891 1 94.44 55 GLU B N 1
ATOM 2830 C CA . GLU B 1 55 ? 8.344 -37.312 -6.441 1 94.44 55 GLU B CA 1
ATOM 2831 C C . GLU B 1 55 ? 7.93 -35.938 -5.953 1 94.44 55 GLU B C 1
ATOM 2833 O O . GLU B 1 55 ? 7.215 -35.812 -4.953 1 94.44 55 GLU B O 1
ATOM 2838 N N . GLU B 1 56 ? 8.359 -34.906 -6.668 1 93.69 56 GLU B N 1
ATOM 2839 C CA . GLU B 1 56 ? 8.008 -33.531 -6.328 1 93.69 56 GLU B CA 1
ATOM 2840 C C . GLU B 1 56 ? 6.508 -33.281 -6.465 1 93.69 56 GLU B C 1
ATOM 2842 O O . GLU B 1 56 ? 5.898 -32.594 -5.637 1 93.69 56 GLU B O 1
ATOM 2847 N N . MET B 1 57 ? 5.965 -33.812 -7.453 1 93.69 57 MET B N 1
ATOM 2848 C CA . MET B 1 57 ? 4.547 -33.625 -7.75 1 93.69 57 MET B CA 1
ATOM 2849 C C . MET B 1 57 ? 3.676 -34.281 -6.684 1 93.69 57 MET B C 1
ATOM 2851 O O . MET B 1 57 ? 2.529 -33.875 -6.477 1 93.69 57 MET B O 1
ATOM 2855 N N . HIS B 1 58 ? 4.238 -35.312 -5.941 1 93.5 58 HIS B N 1
ATOM 2856 C CA . HIS B 1 58 ? 3.449 -36.031 -4.961 1 93.5 58 HIS B CA 1
ATOM 2857 C C . HIS B 1 58 ? 3.613 -35.438 -3.564 1 93.5 58 HIS B C 1
ATOM 2859 O O . HIS B 1 58 ? 2.977 -35.906 -2.613 1 93.5 58 HIS B O 1
ATOM 2865 N N . GLN B 1 59 ? 4.441 -34.406 -3.459 1 95.56 59 GLN B N 1
ATOM 2866 C CA . GLN B 1 59 ? 4.559 -33.719 -2.18 1 95.56 59 GLN B CA 1
ATOM 2867 C C . GLN B 1 59 ? 3.27 -33 -1.835 1 95.56 59 GLN B C 1
ATOM 2869 O O . GLN B 1 59 ? 2.539 -32.562 -2.727 1 95.56 59 GLN B O 1
ATOM 2874 N N . PRO B 1 60 ? 2.975 -32.906 -0.49 1 96.94 60 PRO B N 1
ATOM 2875 C CA . PRO B 1 60 ? 1.788 -32.125 -0.109 1 96.94 60 PRO B CA 1
ATOM 2876 C C . PRO B 1 60 ? 1.877 -30.672 -0.523 1 96.94 60 PRO B C 1
ATOM 2878 O O . PRO B 1 60 ? 2.959 -30.078 -0.482 1 96.94 60 PRO B O 1
ATOM 2881 N N . PRO B 1 61 ? 0.768 -30.125 -0.947 1 97.69 61 PRO B N 1
ATOM 2882 C CA . PRO B 1 61 ? 0.768 -28.703 -1.319 1 97.69 61 PRO B CA 1
ATOM 2883 C C . PRO B 1 61 ? 0.928 -27.781 -0.117 1 97.69 61 PRO B C 1
ATOM 2885 O O . PRO B 1 61 ? 0.681 -28.188 1.021 1 97.69 61 PRO B O 1
ATOM 2888 N N . ASN B 1 62 ? 1.472 -26.594 -0.367 1 97.31 62 ASN B N 1
ATOM 2889 C CA . ASN B 1 62 ? 1.405 -25.531 0.625 1 97.31 62 ASN B CA 1
ATOM 2890 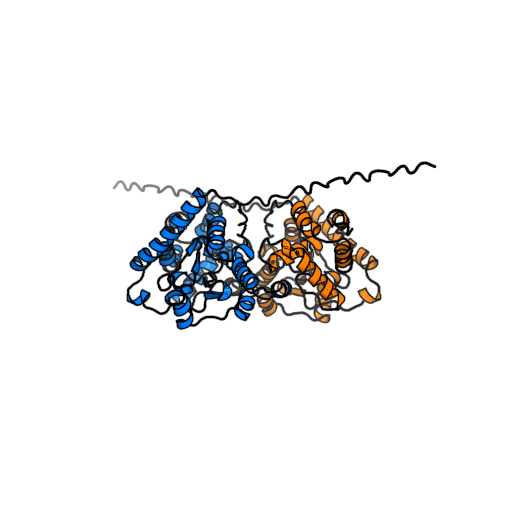C C . ASN B 1 62 ? -0.014 -24.984 0.773 1 97.31 62 ASN B C 1
ATOM 2892 O O . ASN B 1 62 ? -0.405 -24.047 0.066 1 97.31 62 ASN B O 1
ATOM 2896 N N . SER B 1 63 ? -0.793 -25.5 1.768 1 98.25 63 SER B N 1
ATOM 2897 C CA . SER B 1 63 ? -2.227 -25.25 1.856 1 98.25 63 SER B CA 1
ATOM 2898 C C . SER B 1 63 ? -2.514 -23.953 2.6 1 98.25 63 SER B C 1
ATOM 2900 O O . SER B 1 63 ? -3.615 -23.406 2.504 1 98.25 63 SER B O 1
ATOM 2902 N N . LYS B 1 64 ? -1.537 -23.375 3.221 1 96.81 64 LYS B N 1
ATOM 2903 C CA . LYS B 1 64 ? -1.768 -22.328 4.203 1 96.81 64 LYS B CA 1
ATOM 2904 C C . LYS B 1 64 ? -2.037 -20.984 3.521 1 96.81 64 LYS B C 1
ATOM 2906 O O . LYS B 1 64 ? -2.52 -20.047 4.156 1 96.81 64 LYS B O 1
ATOM 2911 N N . GLU B 1 65 ? -1.768 -20.906 2.236 1 96.81 65 GLU B N 1
ATOM 2912 C CA . GLU B 1 65 ? -1.886 -19.625 1.542 1 96.81 65 GLU B CA 1
ATOM 2913 C C . GLU B 1 65 ? -3.234 -19.5 0.839 1 96.81 65 GLU B C 1
ATOM 2915 O O . GLU B 1 65 ? -3.545 -18.469 0.256 1 96.81 65 GLU B O 1
ATOM 2920 N N . PHE B 1 66 ? -4.051 -20.562 0.953 1 98.62 66 PHE B N 1
ATOM 2921 C CA . PHE B 1 66 ? -5.344 -20.578 0.274 1 98.62 66 PHE B CA 1
ATOM 2922 C C . PHE B 1 66 ? -6.422 -19.953 1.155 1 98.62 66 PHE B C 1
ATOM 2924 O O . PHE B 1 66 ? -6.371 -20.062 2.381 1 98.62 66 PHE B O 1
ATOM 2931 N N . LEU B 1 67 ? -7.309 -19.219 0.591 1 98.69 67 LEU B N 1
ATOM 2932 C CA . LEU B 1 67 ? -8.57 -18.812 1.194 1 98.69 67 LEU B CA 1
ATOM 2933 C C . LEU B 1 67 ? -9.742 -19.578 0.58 1 98.69 67 LEU B C 1
ATOM 2935 O O . LEU B 1 67 ? -9.797 -19.766 -0.639 1 98.69 67 LEU B O 1
ATOM 2939 N N . ILE B 1 68 ? -10.633 -20.047 1.451 1 98.69 68 ILE B N 1
ATOM 2940 C CA . ILE B 1 68 ? -11.758 -20.859 1 1 98.69 68 ILE B CA 1
ATOM 2941 C C . ILE B 1 68 ? -13.07 -20.188 1.407 1 98.69 68 ILE B C 1
ATOM 2943 O O . ILE B 1 68 ? -13.289 -19.906 2.586 1 98.69 68 ILE B O 1
ATOM 2947 N N . SER B 1 69 ? -13.914 -19.859 0.442 1 98.19 69 SER B N 1
ATOM 2948 C CA . SER B 1 69 ? -15.273 -19.391 0.689 1 98.19 69 SER B CA 1
ATOM 2949 C C . SER B 1 69 ? -16.297 -20.5 0.466 1 98.19 69 SER B C 1
ATOM 2951 O O . SER B 1 69 ? -16.578 -20.875 -0.675 1 98.19 69 SER B O 1
ATOM 2953 N N . ASP B 1 70 ? -16.844 -20.984 1.529 1 97.44 70 ASP B N 1
ATOM 2954 C CA . ASP B 1 70 ? -17.859 -22.031 1.425 1 97.44 70 ASP B CA 1
ATOM 2955 C C . ASP B 1 70 ? -19.125 -21.5 0.746 1 97.44 70 ASP B C 1
ATOM 2957 O O . ASP B 1 70 ? -19.719 -22.188 -0.082 1 97.44 70 ASP B O 1
ATOM 2961 N N . LYS B 1 71 ? -19.453 -20.281 1.071 1 96.31 71 LYS B N 1
ATOM 2962 C CA . LYS B 1 71 ? -20.656 -19.672 0.542 1 96.31 71 LYS B CA 1
ATOM 2963 C C . LYS B 1 71 ? -20.656 -19.672 -0.985 1 96.31 71 LYS B C 1
ATOM 2965 O O . LYS B 1 71 ? -21.672 -19.969 -1.613 1 96.31 71 LYS B O 1
ATOM 2970 N N . TYR B 1 72 ? -19.516 -19.422 -1.524 1 97.69 72 TYR B N 1
ATOM 2971 C CA . TYR B 1 72 ? -19.438 -19.297 -2.977 1 97.69 72 TYR B CA 1
ATOM 2972 C C . TYR B 1 72 ? -18.734 -20.5 -3.59 1 97.69 72 TYR B C 1
ATOM 2974 O O . TYR B 1 72 ? -18.516 -20.547 -4.801 1 97.69 72 TYR B O 1
ATOM 2982 N N . GLN B 1 73 ? -18.297 -21.406 -2.766 1 98.19 73 GLN B N 1
ATOM 2983 C CA . GLN B 1 73 ? -17.547 -22.578 -3.189 1 98.19 73 GLN B CA 1
ATOM 2984 C C . GLN B 1 73 ? -16.359 -22.203 -4.055 1 98.19 73 GLN B C 1
ATOM 2986 O O . GLN B 1 73 ? -16.188 -22.719 -5.156 1 98.19 73 GLN B O 1
ATOM 2991 N N . LEU B 1 74 ? -15.586 -21.281 -3.445 1 98.69 74 LEU B N 1
ATOM 2992 C CA . LEU B 1 74 ? -14.461 -20.656 -4.133 1 98.69 74 LEU B CA 1
ATOM 2993 C C . LEU B 1 74 ? -13.172 -20.828 -3.334 1 98.69 74 LEU B C 1
ATOM 2995 O O . LEU B 1 74 ? -13.164 -20.656 -2.113 1 98.69 74 LEU B O 1
ATOM 2999 N N . VAL B 1 75 ? -12.109 -21.266 -4.02 1 98.81 75 VAL B N 1
ATOM 3000 C CA . VAL B 1 75 ? -10.789 -21.406 -3.428 1 98.81 75 VAL B CA 1
ATOM 3001 C C . VAL B 1 75 ? -9.789 -20.516 -4.164 1 98.81 75 VAL B C 1
ATOM 3003 O O . VAL B 1 75 ? -9.719 -20.547 -5.395 1 98.81 75 VAL B O 1
ATOM 3006 N N . TRP B 1 76 ? -9.078 -19.672 -3.438 1 98.81 76 TRP B N 1
ATOM 3007 C CA . TRP B 1 76 ? -8.117 -18.75 -4.023 1 98.81 76 TRP B CA 1
ATOM 3008 C C . TRP B 1 76 ? -6.77 -18.844 -3.324 1 98.81 76 TRP B C 1
ATOM 3010 O O . TRP B 1 76 ? -6.699 -18.875 -2.094 1 98.81 76 TRP B O 1
ATOM 3020 N N . CYS B 1 77 ? -5.719 -19.016 -4.094 1 98.81 77 CYS B N 1
ATOM 3021 C CA . CYS B 1 77 ? -4.387 -18.859 -3.52 1 98.81 77 CYS B CA 1
ATOM 3022 C C . CYS B 1 77 ? -3.906 -17.406 -3.662 1 98.81 77 CYS B C 1
ATOM 3024 O O . CYS B 1 77 ? -3.855 -16.875 -4.77 1 98.81 77 CYS B O 1
ATOM 3026 N N . ASN B 1 78 ? -3.486 -16.781 -2.605 1 97.12 78 ASN B N 1
ATOM 3027 C CA . ASN B 1 78 ? -3.133 -15.367 -2.523 1 97.12 78 ASN B CA 1
ATOM 3028 C C . ASN B 1 78 ? -1.683 -15.125 -2.934 1 97.12 78 ASN B C 1
ATOM 3030 O O . ASN B 1 78 ? -0.796 -15.055 -2.08 1 97.12 78 ASN B O 1
ATOM 3034 N N . VAL B 1 79 ? -1.487 -14.977 -4.258 1 97.5 79 VAL B N 1
ATOM 3035 C CA . VAL B 1 79 ? -0.18 -14.547 -4.746 1 97.5 79 VAL B CA 1
ATOM 3036 C C . VAL B 1 79 ? -0.026 -13.039 -4.562 1 97.5 79 VAL B C 1
ATOM 3038 O O . VAL B 1 79 ? -0.743 -12.258 -5.188 1 97.5 79 VAL B O 1
ATOM 3041 N N . PHE B 1 80 ? 0.963 -12.664 -3.746 1 94.62 80 PHE B N 1
ATOM 3042 C CA . PHE B 1 80 ? 1.204 -11.242 -3.529 1 94.62 80 PHE B CA 1
ATOM 3043 C C . PHE B 1 80 ? 1.712 -10.578 -4.805 1 94.62 80 PHE B C 1
ATOM 3045 O O . PHE B 1 80 ? 2.398 -11.211 -5.609 1 94.62 80 PHE B O 1
ATOM 3052 N N . LYS B 1 81 ? 1.318 -9.25 -4.93 1 94.94 81 LYS B N 1
ATOM 3053 C CA . LYS B 1 81 ? 1.699 -8.398 -6.051 1 94.94 81 LYS B CA 1
ATOM 3054 C C . LYS B 1 81 ? 1.075 -8.891 -7.355 1 94.94 81 LYS B C 1
ATOM 3056 O O . LYS B 1 81 ? 1.628 -8.672 -8.438 1 94.94 81 LYS B O 1
ATOM 3061 N N . ALA B 1 82 ? 0.061 -9.617 -7.316 1 95.44 82 ALA B N 1
ATOM 3062 C CA . ALA B 1 82 ? -0.798 -10.047 -8.414 1 95.44 82 ALA B CA 1
ATOM 3063 C C . ALA B 1 82 ? -2.273 -9.875 -8.062 1 95.44 82 ALA B C 1
ATOM 3065 O O . ALA B 1 82 ? -3.051 -10.828 -8.141 1 95.44 82 ALA B O 1
ATOM 3066 N N . ALA B 1 83 ? -2.623 -8.664 -7.73 1 93 83 ALA B N 1
ATOM 3067 C CA . ALA B 1 83 ? -3.984 -8.242 -7.414 1 93 83 ALA B CA 1
ATOM 3068 C C . ALA B 1 83 ? -4.438 -8.805 -6.07 1 93 83 ALA B C 1
ATOM 3070 O O . ALA B 1 83 ? -5.629 -9.039 -5.855 1 93 83 ALA B O 1
ATOM 3071 N N . SER B 1 84 ? -3.494 -9.07 -5.172 1 93.75 84 SER B N 1
ATOM 3072 C CA . SER B 1 84 ? -3.803 -9.711 -3.895 1 93.75 84 SER B CA 1
ATOM 3073 C C . SER B 1 84 ? -4.605 -8.781 -2.992 1 93.75 84 SER B C 1
ATOM 3075 O O . SER B 1 84 ? -5.531 -9.219 -2.307 1 93.75 84 SER B O 1
ATOM 3077 N N . SER B 1 85 ? -4.211 -7.445 -2.988 1 88.75 85 SER B N 1
ATOM 3078 C CA . SER B 1 85 ? -4.938 -6.516 -2.129 1 88.75 85 SER B CA 1
ATOM 3079 C C . SER B 1 85 ? -6.418 -6.457 -2.502 1 88.75 85 SER B C 1
ATOM 3081 O O . SER B 1 85 ? -7.285 -6.523 -1.632 1 88.75 85 SER B O 1
ATOM 3083 N N . THR B 1 86 ? -6.711 -6.406 -3.76 1 88.69 86 THR B N 1
ATOM 3084 C CA . THR B 1 86 ? -8.078 -6.336 -4.254 1 88.69 86 THR B CA 1
ATOM 3085 C C . THR B 1 86 ? -8.852 -7.605 -3.902 1 88.69 86 THR B C 1
ATOM 3087 O O . THR B 1 86 ? -9.992 -7.535 -3.447 1 88.69 86 THR B O 1
ATOM 3090 N N . TRP B 1 87 ? -8.266 -8.68 -4.051 1 94 87 TRP B N 1
ATOM 3091 C CA . TRP B 1 87 ? -9.008 -9.922 -3.861 1 94 87 TRP B CA 1
ATOM 3092 C C . TRP B 1 87 ? -9.133 -10.25 -2.379 1 94 87 TRP B C 1
ATOM 3094 O O . TRP B 1 87 ? -10.102 -10.898 -1.962 1 94 87 TRP B O 1
ATOM 3104 N N . LEU B 1 88 ? -8.164 -9.859 -1.562 1 92.69 88 LEU B N 1
ATOM 3105 C CA . LEU B 1 88 ? -8.391 -9.945 -0.125 1 92.69 88 LEU B CA 1
ATOM 3106 C C . LEU B 1 88 ? -9.617 -9.133 0.278 1 92.69 88 LEU B C 1
ATOM 3108 O O . LEU B 1 88 ? -10.453 -9.594 1.061 1 92.69 88 LEU B O 1
ATOM 3112 N N . ASN B 1 89 ? -9.719 -7.965 -0.304 1 88.5 89 ASN B N 1
ATOM 3113 C CA . ASN B 1 89 ? -10.898 -7.148 -0.051 1 88.5 89 ASN B CA 1
ATOM 3114 C C . ASN B 1 89 ? -12.164 -7.812 -0.592 1 88.5 89 ASN B C 1
ATOM 3116 O O . ASN B 1 89 ? -13.219 -7.75 0.037 1 88.5 89 ASN B O 1
ATOM 3120 N N . ASN B 1 90 ? -12.102 -8.406 -1.759 1 91.38 90 ASN B N 1
ATOM 3121 C CA . ASN B 1 90 ? -13.234 -9.125 -2.326 1 91.38 90 ASN B CA 1
ATOM 3122 C C . ASN B 1 90 ? -13.711 -10.234 -1.397 1 91.38 90 ASN B C 1
ATOM 3124 O O . ASN B 1 90 ? -14.914 -10.43 -1.229 1 91.38 90 ASN B O 1
ATOM 3128 N N . PHE B 1 91 ? -12.773 -10.945 -0.804 1 94.44 91 PHE B N 1
ATOM 3129 C CA . PHE B 1 91 ? -13.156 -12.008 0.118 1 94.44 91 PHE B CA 1
ATOM 3130 C C . PHE B 1 91 ? -13.859 -11.438 1.343 1 94.44 91 PHE B C 1
ATOM 3132 O O . PHE B 1 91 ? -14.789 -12.047 1.874 1 94.44 91 PHE B O 1
ATOM 3139 N N . LEU B 1 92 ? -13.406 -10.297 1.758 1 91 92 LEU B N 1
ATOM 3140 C CA . LEU B 1 92 ? -14.078 -9.664 2.887 1 91 92 LEU B CA 1
ATOM 3141 C C . LEU B 1 92 ? -15.492 -9.227 2.508 1 91 92 LEU B C 1
ATOM 3143 O O . LEU B 1 92 ? -16.422 -9.367 3.303 1 91 92 LEU B O 1
ATOM 3147 N N . LEU B 1 93 ? -15.617 -8.68 1.321 1 88.44 93 LEU B N 1
ATOM 3148 C CA . LEU B 1 93 ? -16.938 -8.305 0.833 1 88.44 93 LEU B CA 1
ATOM 3149 C C . LEU B 1 93 ? -17.844 -9.531 0.705 1 88.44 93 LEU B C 1
ATOM 3151 O O . LEU B 1 93 ? -19.031 -9.477 1.047 1 88.44 93 LEU B O 1
ATOM 3155 N N . MET B 1 94 ? -17.281 -10.609 0.282 1 93.38 94 MET B N 1
ATOM 3156 C CA . MET B 1 94 ? -18.031 -11.852 0.124 1 93.38 94 MET B CA 1
ATOM 3157 C C . MET B 1 94 ? -18.516 -12.367 1.474 1 93.38 94 MET B C 1
ATOM 3159 O O . MET B 1 94 ? -19.531 -13.062 1.547 1 93.38 94 MET B O 1
ATOM 3163 N N . TYR B 1 95 ? -17.766 -12.094 2.492 1 92.19 95 TYR B N 1
ATOM 3164 C CA . TYR B 1 95 ? -18.156 -12.484 3.842 1 92.19 95 TYR B CA 1
ATOM 3165 C C . TYR B 1 95 ? -19.234 -11.555 4.387 1 92.19 95 TYR B C 1
ATOM 3167 O O . TYR B 1 95 ? -19.766 -11.789 5.469 1 92.19 95 TYR B O 1
ATOM 3175 N N . ASP B 1 96 ? -19.578 -10.531 3.609 1 85.44 96 ASP B N 1
ATOM 3176 C CA . ASP B 1 96 ? -20.609 -9.547 3.949 1 85.44 96 ASP B CA 1
ATOM 3177 C C . ASP B 1 96 ? -20.188 -8.695 5.141 1 85.44 96 ASP B C 1
ATOM 3179 O O . ASP B 1 96 ? -20.984 -8.422 6.039 1 85.44 96 ASP B O 1
ATOM 3183 N N . LEU B 1 97 ? -18.938 -8.469 5.168 1 79.5 97 LEU B N 1
ATOM 3184 C CA . LEU B 1 97 ? -18.469 -7.586 6.227 1 79.5 97 LEU B CA 1
ATOM 3185 C C . LEU B 1 97 ? -18.891 -6.145 5.969 1 79.5 97 LEU B C 1
ATOM 3187 O O . LEU B 1 97 ? -18.875 -5.684 4.824 1 79.5 97 LEU B O 1
ATOM 3191 N N . LYS B 1 98 ? -19.234 -5.559 7.051 1 77 98 LYS B N 1
ATOM 3192 C CA . LYS B 1 98 ? -19.531 -4.133 6.961 1 77 98 LYS B CA 1
ATOM 3193 C C . LYS B 1 98 ? -18.281 -3.338 6.578 1 77 98 LYS B C 1
ATOM 3195 O O . LYS B 1 98 ? -17.172 -3.68 6.98 1 77 98 LYS B O 1
ATOM 3200 N N . ILE B 1 99 ? -18.469 -2.336 5.906 1 73.62 99 ILE B N 1
ATOM 3201 C CA . ILE B 1 99 ? -17.406 -1.493 5.367 1 73.62 99 ILE B CA 1
ATOM 3202 C C . ILE B 1 99 ? -16.547 -0.953 6.508 1 73.62 99 ILE B C 1
ATOM 3204 O O . ILE B 1 99 ? -15.328 -0.846 6.379 1 73.62 99 ILE B O 1
ATOM 3208 N N . LYS B 1 100 ? -17.203 -0.641 7.605 1 73.69 100 LYS B N 1
ATOM 3209 C CA . LYS B 1 100 ? -16.484 -0.115 8.758 1 73.69 100 LYS B CA 1
ATOM 3210 C C . LYS B 1 100 ? -15.383 -1.072 9.203 1 73.69 100 LYS B C 1
ATOM 3212 O O . LYS B 1 100 ? -14.297 -0.639 9.594 1 73.69 100 LYS B O 1
ATOM 3217 N N . LYS B 1 101 ? -15.633 -2.283 9.086 1 77.06 101 LYS B N 1
ATOM 3218 C CA . LYS B 1 101 ? -14.648 -3.279 9.516 1 77.06 101 LYS B CA 1
ATOM 3219 C C . LYS B 1 101 ? -13.484 -3.363 8.531 1 77.06 101 LYS B C 1
ATOM 3221 O O . LYS B 1 101 ? -12.344 -3.607 8.938 1 77.06 101 LYS B O 1
ATOM 3226 N N . ILE B 1 102 ? -13.836 -3.109 7.352 1 76.19 102 ILE B N 1
ATOM 3227 C CA . ILE B 1 102 ? -12.805 -3.133 6.324 1 76.19 102 ILE B CA 1
ATOM 3228 C C . ILE B 1 102 ? -11.906 -1.901 6.465 1 76.19 102 ILE B C 1
ATOM 3230 O O . ILE B 1 102 ? -10.688 -1.998 6.352 1 76.19 102 ILE B O 1
ATOM 3234 N N . LEU B 1 103 ? -12.445 -0.855 6.879 1 73.06 103 LEU B N 1
ATOM 3235 C CA . LEU B 1 103 ? -11.75 0.426 6.926 1 73.06 103 LEU B CA 1
ATOM 3236 C C . LEU B 1 103 ? -10.859 0.519 8.164 1 73.06 103 LEU B C 1
ATOM 3238 O O . LEU B 1 103 ? -9.883 1.27 8.172 1 73.06 103 LEU B O 1
ATOM 3242 N N . THR B 1 104 ? -11.164 -0.168 9.133 1 71.81 104 THR B N 1
ATOM 3243 C CA . THR B 1 104 ? -10.43 -0.026 10.383 1 71.81 104 THR B CA 1
ATOM 3244 C C . THR B 1 104 ? -9.359 -1.11 10.508 1 71.81 104 THR B C 1
ATOM 3246 O O . THR B 1 104 ? -8.734 -1.251 11.562 1 71.81 104 THR B O 1
ATOM 3249 N N . ARG B 1 105 ? -9.164 -1.709 9.383 1 69 105 ARG B N 1
ATOM 3250 C CA . ARG B 1 105 ? -8.227 -2.826 9.43 1 69 105 ARG B CA 1
ATOM 3251 C C . ARG B 1 105 ? -6.781 -2.33 9.445 1 69 105 ARG B C 1
ATOM 3253 O O . ARG B 1 105 ? -6.488 -1.242 8.945 1 69 105 ARG B O 1
ATOM 3260 N N . ASN B 1 106 ? -5.906 -3.201 10.047 1 68.75 106 ASN B N 1
ATOM 3261 C CA . ASN B 1 106 ? -4.477 -2.92 9.984 1 68.75 106 ASN B CA 1
ATOM 3262 C C . ASN B 1 106 ? -3.836 -3.523 8.742 1 68.75 106 ASN B C 1
ATOM 3264 O O . ASN B 1 106 ? -3.117 -2.836 8.008 1 68.75 106 ASN B O 1
ATOM 3268 N N . SER B 1 107 ? -4.148 -4.793 8.531 1 78.94 107 SER B N 1
ATOM 3269 C CA . SER B 1 107 ? -3.613 -5.547 7.402 1 78.94 107 SER B CA 1
ATOM 3270 C C . SER B 1 107 ? -4.711 -6.336 6.695 1 78.94 107 SER B C 1
ATOM 3272 O O . SER B 1 107 ? -5.539 -6.98 7.344 1 78.94 107 SER B O 1
ATOM 3274 N N . PRO B 1 108 ? -4.688 -6.211 5.391 1 81.69 108 PRO B N 1
ATOM 3275 C CA . PRO B 1 108 ? -5.703 -6.977 4.66 1 81.69 108 PRO B CA 1
ATOM 3276 C C . PRO B 1 108 ? -5.605 -8.477 4.91 1 81.69 108 PRO B C 1
ATOM 3278 O O . PRO B 1 108 ? -6.629 -9.148 5.059 1 81.69 108 PRO B O 1
ATOM 3281 N N . VAL B 1 109 ? -4.41 -8.961 5.004 1 88.88 109 VAL B N 1
ATOM 3282 C CA . VAL B 1 109 ? -4.215 -10.391 5.219 1 88.88 109 VAL B CA 1
ATOM 3283 C C . VAL B 1 109 ? -4.723 -10.781 6.605 1 88.88 109 VAL B C 1
ATOM 3285 O O . VAL B 1 109 ? -5.465 -11.75 6.75 1 88.88 109 VAL B O 1
ATOM 3288 N N . GLU B 1 110 ? -4.367 -10 7.551 1 88.06 110 GLU B N 1
ATOM 3289 C CA . GLU B 1 110 ? -4.773 -10.297 8.922 1 88.06 110 GLU B CA 1
ATOM 3290 C C . GLU B 1 110 ? -6.293 -10.258 9.062 1 88.06 110 GLU B C 1
ATOM 3292 O O . GLU B 1 110 ? -6.883 -11.102 9.742 1 88.06 110 GLU B O 1
ATOM 3297 N N . GLN B 1 111 ? -6.863 -9.289 8.477 1 88.19 111 GLN B N 1
ATOM 3298 C CA . GLN B 1 111 ? -8.312 -9.172 8.57 1 88.19 111 GLN B CA 1
ATOM 3299 C C . GLN B 1 111 ? -9.008 -10.344 7.875 1 88.19 111 GLN B C 1
ATOM 3301 O O . GLN B 1 111 ? -9.953 -10.922 8.414 1 88.19 111 GLN B O 1
ATOM 3306 N N . ALA B 1 112 ? -8.547 -10.664 6.684 1 92.25 112 ALA B N 1
ATOM 3307 C CA . ALA B 1 112 ? -9.133 -11.773 5.945 1 92.25 112 ALA B CA 1
ATOM 3308 C C . ALA B 1 112 ? -9 -13.078 6.723 1 92.25 112 ALA B C 1
ATOM 3310 O O . ALA B 1 112 ? -9.922 -13.898 6.75 1 92.25 112 ALA B O 1
ATOM 3311 N N . ARG B 1 113 ? -7.895 -13.234 7.395 1 94.5 113 ARG B N 1
ATOM 3312 C CA . ARG B 1 113 ? -7.605 -14.484 8.086 1 94.5 113 ARG B CA 1
ATOM 3313 C C . ARG B 1 113 ? -8.461 -14.625 9.344 1 94.5 113 ARG B C 1
ATOM 3315 O O . ARG B 1 113 ? -8.57 -15.719 9.898 1 94.5 113 ARG B O 1
ATOM 3322 N N . LYS B 1 114 ? -9.047 -13.562 9.797 1 91.62 114 LYS B N 1
ATOM 3323 C CA . LYS B 1 114 ? -10.008 -13.648 10.898 1 91.62 114 LYS B CA 1
ATOM 3324 C C . LYS B 1 114 ? -11.258 -14.414 10.477 1 91.62 114 LYS B C 1
ATOM 3326 O O . LYS B 1 114 ? -11.914 -15.047 11.312 1 91.62 114 LYS B O 1
ATOM 3331 N N . PHE B 1 115 ? -11.555 -14.422 9.211 1 92.5 115 PHE B N 1
ATOM 3332 C CA . PHE B 1 115 ? -12.805 -15 8.734 1 92.5 115 PHE B CA 1
ATOM 3333 C C . PHE B 1 115 ? -12.539 -16.188 7.828 1 92.5 115 PHE B C 1
ATOM 3335 O O . PHE B 1 115 ? -13.398 -17.062 7.672 1 92.5 115 PHE B O 1
ATOM 3342 N N . TYR B 1 116 ? -11.406 -16.172 7.18 1 96.56 116 TYR B N 1
ATOM 3343 C CA . TYR B 1 116 ? -10.969 -17.281 6.328 1 96.56 116 TYR B CA 1
ATOM 3344 C C . TYR B 1 116 ? -9.703 -17.922 6.875 1 96.56 116 TYR B C 1
ATOM 3346 O O . TYR B 1 116 ? -8.594 -17.516 6.512 1 96.56 116 TYR B O 1
ATOM 3354 N N . HIS B 1 117 ? -9.867 -18.938 7.637 1 96.88 117 HIS B N 1
ATOM 3355 C CA . HIS B 1 117 ? -8.75 -19.578 8.312 1 96.88 117 HIS B CA 1
ATOM 3356 C C . HIS B 1 117 ? -7.867 -20.328 7.324 1 96.88 117 HIS B C 1
ATOM 3358 O O . HIS B 1 117 ? -8.328 -20.734 6.25 1 96.88 117 HIS B O 1
ATOM 3364 N N . ARG B 1 118 ? -6.645 -20.516 7.723 1 98.06 118 ARG B N 1
ATOM 3365 C CA . ARG B 1 118 ? -5.723 -21.297 6.898 1 98.06 118 ARG B CA 1
ATOM 3366 C C . ARG B 1 118 ? -6.121 -22.766 6.867 1 98.06 118 ARG B C 1
ATOM 3368 O O . ARG B 1 118 ? -6.203 -23.422 7.91 1 98.06 118 ARG B O 1
ATOM 3375 N N . PRO B 1 119 ? -6.359 -23.281 5.691 1 98.44 119 PRO B N 1
ATOM 3376 C CA . PRO B 1 119 ? -6.828 -24.656 5.633 1 98.44 119 PRO B CA 1
ATOM 3377 C C . PRO B 1 119 ? -5.695 -25.672 5.785 1 98.44 119 PRO B C 1
ATOM 3379 O O . PRO B 1 119 ? -4.555 -25.391 5.395 1 98.44 119 PRO B O 1
ATOM 3382 N N . SER B 1 120 ? -6.031 -26.797 6.352 1 98.31 120 SER B N 1
ATOM 3383 C CA . SER B 1 120 ? -5.133 -27.938 6.27 1 98.31 120 SER B CA 1
ATOM 3384 C C . SER B 1 120 ? -5.102 -28.516 4.859 1 98.31 120 SER B C 1
ATOM 3386 O O . SER B 1 120 ? -5.938 -28.172 4.023 1 98.31 120 SER B O 1
ATOM 3388 N N . VAL B 1 121 ? -4.105 -29.391 4.652 1 98.31 121 VAL B N 1
ATOM 3389 C CA . VAL B 1 121 ? -3.996 -30.062 3.367 1 98.31 121 VAL B CA 1
ATOM 3390 C C . VAL B 1 121 ? -5.262 -30.891 3.105 1 98.31 121 VAL B C 1
ATOM 3392 O O . VAL B 1 121 ? -5.781 -30.891 1.987 1 98.31 121 VAL B O 1
ATOM 3395 N N . GLU B 1 122 ? -5.785 -31.469 4.105 1 98.06 122 GLU B N 1
ATOM 3396 C CA . GLU B 1 122 ? -6.969 -32.312 3.988 1 98.06 122 GLU B CA 1
ATOM 3397 C C . GLU B 1 122 ? -8.195 -31.5 3.607 1 98.06 122 GLU B C 1
ATOM 3399 O O . GLU B 1 122 ? -8.984 -31.906 2.748 1 98.06 122 GLU B O 1
ATOM 3404 N N . VAL B 1 123 ? -8.359 -30.375 4.211 1 98.44 123 VAL B N 1
ATOM 3405 C CA . VAL B 1 123 ? -9.508 -29.516 3.949 1 98.44 123 VAL B CA 1
ATOM 3406 C C . VAL B 1 123 ? -9.438 -28.984 2.52 1 98.44 123 VAL B C 1
ATOM 3408 O O . VAL B 1 123 ? -10.438 -29 1.795 1 98.44 123 VAL B O 1
ATOM 3411 N N . LEU B 1 124 ? -8.281 -28.547 2.148 1 98.56 124 LEU B N 1
ATOM 3412 C CA . LEU B 1 124 ? -8.094 -28.047 0.787 1 98.56 124 LEU B CA 1
ATOM 3413 C C . LEU B 1 124 ? -8.422 -29.141 -0.233 1 98.56 124 LEU B C 1
ATOM 3415 O O . LEU B 1 124 ? -9.172 -28.891 -1.182 1 98.56 124 LEU B O 1
ATOM 3419 N N . ASP B 1 125 ? -7.914 -30.312 0.004 1 97.38 125 ASP B N 1
ATOM 3420 C CA . ASP B 1 125 ? -8.141 -31.438 -0.902 1 97.38 125 ASP B CA 1
ATOM 3421 C C . ASP B 1 125 ? -9.625 -31.781 -0.997 1 97.38 125 ASP B C 1
ATOM 3423 O O . ASP B 1 125 ? -10.141 -32 -2.09 1 97.38 125 ASP B O 1
ATOM 3427 N N . SER B 1 126 ? -10.297 -31.812 0.087 1 98.06 126 SER B N 1
ATOM 3428 C CA . SER B 1 126 ? -11.727 -32.125 0.096 1 98.06 126 SER B CA 1
ATOM 3429 C C . SER B 1 126 ? -12.516 -31.094 -0.698 1 98.06 126 SER B C 1
ATOM 3431 O O . SER B 1 126 ? -13.414 -31.438 -1.467 1 98.06 126 SER B O 1
ATOM 3433 N N . CYS B 1 127 ? -12.18 -29.812 -0.52 1 98.12 127 CYS B N 1
ATOM 3434 C CA . CYS B 1 127 ? -12.883 -28.75 -1.231 1 98.12 127 CYS B CA 1
ATOM 3435 C C . CYS B 1 127 ? -12.695 -28.875 -2.738 1 98.12 127 CYS B C 1
ATOM 3437 O O . CYS B 1 127 ? -13.648 -28.703 -3.504 1 98.12 127 CYS B O 1
ATOM 3439 N N . LEU B 1 128 ? -11.531 -29.328 -3.102 1 97.5 128 LEU B N 1
ATOM 3440 C CA . LEU B 1 128 ? -11.188 -29.344 -4.52 1 97.5 128 LEU B CA 1
ATOM 3441 C C . LEU B 1 128 ? -11.656 -30.625 -5.18 1 97.5 128 LEU B C 1
ATOM 3443 O O . LEU B 1 128 ? -12.102 -30.625 -6.328 1 97.5 128 LEU B O 1
ATOM 3447 N N . THR B 1 129 ? -11.586 -31.75 -4.504 1 95.75 129 THR B N 1
ATOM 3448 C CA . THR B 1 129 ? -11.797 -33.062 -5.137 1 95.75 129 THR B CA 1
ATOM 3449 C C . THR B 1 129 ? -13.18 -33.594 -4.797 1 95.75 129 THR B C 1
ATOM 3451 O O . THR B 1 129 ? -13.844 -34.188 -5.645 1 95.75 129 THR B O 1
ATOM 3454 N N . GLN B 1 130 ? -13.586 -33.438 -3.602 1 95.94 130 GLN B N 1
ATOM 3455 C CA . GLN B 1 130 ? -14.859 -34.031 -3.172 1 95.94 130 GLN B CA 1
ATOM 3456 C C . GLN B 1 130 ? -16.016 -33.062 -3.445 1 95.94 130 GLN B C 1
ATOM 3458 O O . GLN B 1 130 ? -17.047 -33.469 -3.992 1 95.94 130 GLN B O 1
ATOM 3463 N N . TYR B 1 131 ? -15.781 -31.812 -3.127 1 97 131 TYR B N 1
ATOM 3464 C CA . TYR B 1 131 ? -16.875 -30.844 -3.221 1 97 131 TYR B CA 1
ATOM 3465 C C . TYR B 1 131 ? -16.781 -30.047 -4.512 1 97 131 TYR B C 1
ATOM 3467 O O . TYR B 1 131 ? -17.703 -29.297 -4.848 1 97 131 TYR B O 1
ATOM 3475 N N . ASN B 1 132 ? -15.758 -30.125 -5.242 1 96.94 132 ASN B N 1
ATOM 3476 C CA . ASN B 1 132 ? -15.562 -29.531 -6.566 1 96.94 132 ASN B CA 1
ATOM 3477 C C . ASN B 1 132 ? -15.711 -28.016 -6.539 1 96.94 132 ASN B C 1
ATOM 3479 O O . ASN B 1 132 ? -16.422 -27.453 -7.367 1 96.94 132 ASN B O 1
ATOM 3483 N N . TYR B 1 133 ? -15.102 -27.375 -5.473 1 98.44 133 TYR B N 1
ATOM 3484 C CA . TYR B 1 133 ? -15.039 -25.922 -5.445 1 98.44 133 TYR B CA 1
ATOM 3485 C C . TYR B 1 133 ? -14.266 -25.391 -6.645 1 98.44 133 TYR B C 1
ATOM 3487 O O . TYR B 1 133 ? -13.328 -26.031 -7.121 1 98.44 133 TYR B O 1
ATOM 3495 N N . THR B 1 134 ? -14.727 -24.234 -7.156 1 98.62 134 THR B N 1
ATOM 3496 C CA . THR B 1 134 ? -13.93 -23.547 -8.164 1 98.62 134 THR B CA 1
ATOM 3497 C C . THR B 1 134 ? -12.656 -22.969 -7.559 1 98.62 134 THR B C 1
ATOM 3499 O O . THR B 1 134 ? -12.703 -22.281 -6.543 1 98.62 134 THR B O 1
ATOM 3502 N N . SER B 1 135 ? -11.547 -23.344 -8.078 1 98.75 135 SER B N 1
ATOM 3503 C CA . SER B 1 135 ? -10.266 -22.828 -7.605 1 98.75 135 SER B CA 1
ATOM 3504 C C . SER B 1 135 ? -9.617 -21.922 -8.641 1 98.75 135 SER B C 1
ATOM 3506 O O . SER B 1 135 ? -9.742 -22.156 -9.844 1 98.75 135 SER B O 1
ATOM 3508 N N . PHE B 1 136 ? -8.93 -20.812 -8.133 1 98.81 136 PHE B N 1
ATOM 3509 C CA . PHE B 1 136 ? -8.242 -19.969 -9.102 1 98.81 136 PHE B CA 1
ATOM 3510 C C . PHE B 1 136 ? -6.984 -19.375 -8.492 1 98.81 136 PHE B C 1
ATOM 3512 O O . PHE B 1 136 ? -6.805 -19.391 -7.273 1 98.81 136 PHE B O 1
ATOM 3519 N N . ILE B 1 137 ? -6.125 -18.906 -9.305 1 98.81 137 ILE B N 1
ATOM 3520 C CA . ILE B 1 137 ? -4.875 -18.219 -9 1 98.81 137 ILE B CA 1
ATOM 3521 C C . ILE B 1 137 ? -4.66 -17.078 -9.992 1 98.81 137 ILE B C 1
ATOM 3523 O O . ILE B 1 137 ? -5.078 -17.172 -11.148 1 98.81 137 ILE B O 1
ATOM 3527 N N . ILE B 1 138 ? -4.199 -15.961 -9.523 1 98.25 138 ILE B N 1
ATOM 3528 C CA . ILE B 1 138 ? -3.789 -14.867 -10.398 1 98.25 138 ILE B CA 1
ATOM 3529 C C . ILE B 1 138 ? -2.266 -14.789 -10.445 1 98.25 138 ILE B C 1
ATOM 3531 O O . ILE B 1 138 ? -1.609 -14.625 -9.414 1 98.25 138 ILE B O 1
ATOM 3535 N N . VAL B 1 139 ? -1.758 -14.953 -11.633 1 98.44 139 VAL B N 1
ATOM 3536 C CA . VAL B 1 139 ? -0.305 -14.93 -11.773 1 98.44 139 VAL B CA 1
ATOM 3537 C C . VAL B 1 139 ? 0.123 -13.703 -12.578 1 98.44 139 VAL B C 1
ATOM 3539 O O . VAL B 1 139 ? -0.689 -13.109 -13.281 1 98.44 139 VAL B O 1
ATOM 3542 N N . ARG B 1 140 ? 1.314 -13.312 -12.344 1 96.75 140 ARG B N 1
ATOM 3543 C CA . ARG B 1 140 ? 2 -12.219 -13.023 1 96.75 140 ARG B CA 1
ATOM 3544 C C . ARG B 1 140 ? 3.385 -12.648 -13.5 1 96.75 140 ARG B C 1
ATOM 3546 O O . ARG B 1 140 ? 3.988 -13.555 -12.922 1 96.75 140 ARG B O 1
ATOM 3553 N N . GLU B 1 141 ? 3.803 -12.047 -14.719 1 97.19 141 GLU B N 1
ATOM 3554 C CA . GLU B 1 141 ? 5.164 -12.383 -15.133 1 97.19 141 GLU B CA 1
ATOM 3555 C C . GLU B 1 141 ? 6.141 -12.258 -13.961 1 97.19 141 GLU B C 1
ATOM 3557 O O . GLU B 1 141 ? 6.207 -11.211 -13.312 1 97.19 141 GLU B O 1
ATOM 3562 N N . PRO B 1 142 ? 6.934 -13.336 -13.719 1 97.88 142 PRO B N 1
ATOM 3563 C CA . PRO B 1 142 ? 7.66 -13.445 -12.453 1 97.88 142 PRO B CA 1
ATOM 3564 C C . PRO B 1 142 ? 8.594 -12.266 -12.195 1 97.88 142 PRO B C 1
ATOM 3566 O O . PRO B 1 142 ? 8.68 -11.773 -11.07 1 97.88 142 PRO B O 1
ATOM 3569 N N . PHE B 1 143 ? 9.297 -11.773 -13.211 1 97.5 143 PHE B N 1
ATOM 3570 C CA . PHE B 1 143 ? 10.242 -10.688 -12.984 1 97.5 143 PHE B CA 1
ATOM 3571 C C . PHE B 1 143 ? 9.516 -9.352 -12.875 1 97.5 143 PHE B C 1
ATOM 3573 O O . PHE B 1 143 ? 9.961 -8.453 -12.156 1 97.5 143 PHE B O 1
ATOM 3580 N N . GLN B 1 144 ? 8.422 -9.242 -13.562 1 95.38 144 GLN B N 1
ATOM 3581 C CA . GLN B 1 144 ? 7.582 -8.07 -13.352 1 95.38 144 GLN B CA 1
ATOM 3582 C C . GLN B 1 144 ? 7.012 -8.047 -11.938 1 95.38 144 GLN B C 1
ATOM 3584 O O . GLN B 1 144 ? 6.918 -6.984 -11.312 1 95.38 144 GLN B O 1
ATOM 3589 N N . ARG B 1 145 ? 6.617 -9.188 -11.453 1 96.06 145 ARG B N 1
ATOM 3590 C CA . ARG B 1 145 ? 6.141 -9.297 -10.078 1 96.06 145 ARG B CA 1
ATOM 3591 C C . ARG B 1 145 ? 7.234 -8.906 -9.086 1 96.06 145 ARG B C 1
ATOM 3593 O O . ARG B 1 145 ? 6.961 -8.25 -8.078 1 96.06 145 ARG B O 1
ATOM 3600 N N . LEU B 1 146 ? 8.422 -9.32 -9.406 1 95.25 146 LEU B N 1
ATOM 3601 C CA . LEU B 1 146 ? 9.555 -8.992 -8.555 1 95.25 146 LEU B CA 1
ATOM 3602 C C . LEU B 1 146 ? 9.758 -7.484 -8.469 1 95.25 146 LEU B C 1
ATOM 3604 O O . LEU B 1 146 ? 9.969 -6.941 -7.383 1 95.25 146 LEU B O 1
ATOM 3608 N N . ILE B 1 147 ? 9.68 -6.816 -9.594 1 93.69 147 ILE B N 1
ATOM 3609 C CA . ILE B 1 147 ? 9.812 -5.363 -9.633 1 93.69 147 ILE B CA 1
ATOM 3610 C C . ILE B 1 147 ? 8.672 -4.723 -8.844 1 93.69 147 ILE B C 1
ATOM 3612 O O . ILE B 1 147 ? 8.891 -3.77 -8.094 1 93.69 147 ILE B O 1
ATOM 3616 N N . SER B 1 148 ? 7.48 -5.289 -8.953 1 92.25 148 SER B N 1
ATOM 3617 C CA . SER B 1 148 ? 6.328 -4.789 -8.203 1 92.25 148 SER B CA 1
ATOM 3618 C C . SER B 1 148 ? 6.551 -4.906 -6.703 1 92.25 148 SER B C 1
ATOM 3620 O O . SER B 1 148 ? 6.219 -3.992 -5.945 1 92.25 148 SER B O 1
ATOM 3622 N N . ALA B 1 149 ? 7.121 -6.023 -6.301 1 92.25 149 ALA B N 1
ATOM 3623 C CA . ALA B 1 149 ? 7.406 -6.242 -4.883 1 92.25 149 ALA B CA 1
ATOM 3624 C C . ALA B 1 149 ? 8.438 -5.242 -4.371 1 92.25 149 ALA B C 1
ATOM 3626 O O . ALA B 1 149 ? 8.266 -4.664 -3.295 1 92.25 149 ALA B O 1
ATOM 3627 N N . PHE B 1 150 ? 9.492 -4.996 -5.207 1 91.12 150 PHE B N 1
ATOM 3628 C CA . PHE B 1 150 ? 10.555 -4.059 -4.848 1 91.12 150 PHE B CA 1
ATOM 3629 C C . PHE B 1 150 ? 10 -2.648 -4.691 1 91.12 150 PHE B C 1
ATOM 3631 O O . PHE B 1 150 ? 10.258 -1.981 -3.689 1 91.12 150 PHE B O 1
ATOM 3638 N N . ARG B 1 151 ? 9.164 -2.266 -5.629 1 87.75 151 ARG B N 1
ATOM 3639 C CA . ARG B 1 151 ? 8.594 -0.921 -5.621 1 87.75 151 ARG B CA 1
ATOM 3640 C C . ARG B 1 151 ? 7.641 -0.733 -4.445 1 87.75 151 ARG B C 1
ATOM 3642 O O . ARG B 1 151 ? 7.586 0.343 -3.848 1 87.75 151 ARG B O 1
ATOM 3649 N N . ASP B 1 152 ? 6.965 -1.758 -4.16 1 86.62 152 ASP B N 1
ATOM 3650 C CA . ASP B 1 152 ? 6 -1.718 -3.062 1 86.62 152 ASP B CA 1
ATOM 3651 C C . ASP B 1 152 ? 6.707 -1.565 -1.718 1 86.62 152 ASP B C 1
ATOM 3653 O O . ASP B 1 152 ? 6.273 -0.787 -0.867 1 86.62 152 ASP B O 1
ATOM 3657 N N . LYS B 1 153 ? 7.754 -2.291 -1.536 1 82.75 153 LYS B N 1
ATOM 3658 C CA . LYS B 1 153 ? 8.461 -2.293 -0.258 1 82.75 153 LYS B CA 1
ATOM 3659 C C . LYS B 1 153 ? 9.242 -0.997 -0.061 1 82.75 153 LYS B C 1
ATOM 3661 O O . LYS B 1 153 ? 9.305 -0.468 1.051 1 82.75 153 LYS B O 1
ATOM 3666 N N . LEU B 1 154 ? 9.875 -0.491 -1.103 1 75.94 154 LEU B N 1
ATOM 3667 C CA . LEU B 1 154 ? 10.695 0.703 -0.947 1 75.94 154 LEU B CA 1
ATOM 3668 C C . LEU B 1 154 ? 9.859 1.967 -1.116 1 75.94 154 LEU B C 1
ATOM 3670 O O . LEU B 1 154 ? 10.25 3.041 -0.651 1 75.94 154 LEU B O 1
ATOM 3674 N N . GLU B 1 155 ? 8.664 1.803 -1.661 1 64.88 155 GLU B N 1
ATOM 3675 C CA . GLU B 1 155 ? 7.707 2.895 -1.843 1 64.88 155 GLU B CA 1
ATOM 3676 C C . GLU B 1 155 ? 8.367 4.098 -2.514 1 64.88 155 GLU B C 1
ATOM 3678 O O . GLU B 1 155 ? 8.109 5.242 -2.137 1 64.88 155 GLU B O 1
ATOM 3683 N N . THR B 1 156 ? 9.406 3.992 -3.184 1 63.12 156 THR B N 1
ATOM 3684 C CA . THR B 1 156 ? 10.109 5.074 -3.859 1 63.12 156 THR B CA 1
ATOM 3685 C C . THR B 1 156 ? 10.617 4.621 -5.227 1 63.12 156 THR B C 1
ATOM 3687 O O . THR B 1 156 ? 10.586 3.43 -5.539 1 63.12 156 THR B O 1
ATOM 3690 N N . ASP B 1 157 ? 10.758 5.566 -5.988 1 66 157 ASP B N 1
ATOM 3691 C CA . ASP B 1 157 ? 11.352 5.316 -7.301 1 66 157 ASP B CA 1
ATOM 3692 C C . ASP B 1 157 ? 12.867 5.223 -7.211 1 66 157 ASP B C 1
ATOM 3694 O O . ASP B 1 157 ? 13.578 5.641 -8.133 1 66 157 ASP B O 1
ATOM 3698 N N . ARG B 1 158 ? 13.242 4.684 -6.133 1 77.12 158 ARG B N 1
ATOM 3699 C CA . ARG B 1 158 ? 14.68 4.547 -5.961 1 77.12 158 ARG B CA 1
ATOM 3700 C C . ARG B 1 158 ? 15.195 3.273 -6.625 1 77.12 158 ARG B C 1
ATOM 3702 O O . ARG B 1 158 ? 15.664 2.357 -5.949 1 77.12 158 ARG B O 1
ATOM 3709 N N . ASN B 1 159 ? 15.25 3.33 -7.883 1 82.44 159 ASN B N 1
ATOM 3710 C CA . ASN B 1 159 ? 15.609 2.18 -8.703 1 82.44 159 ASN B CA 1
ATOM 3711 C C . ASN B 1 159 ? 17.047 1.74 -8.453 1 82.44 159 ASN B C 1
ATOM 3713 O O . ASN B 1 159 ? 17.422 0.606 -8.766 1 82.44 159 ASN B O 1
ATOM 3717 N N . GLU B 1 160 ? 17.812 2.633 -7.859 1 83.44 160 GLU B N 1
ATOM 3718 C CA . GLU B 1 160 ? 19.25 2.361 -7.676 1 83.44 160 GLU B CA 1
ATOM 3719 C C . GLU B 1 160 ? 19.469 1.26 -6.645 1 83.44 160 GLU B C 1
ATOM 3721 O O . GLU B 1 160 ? 20.547 0.659 -6.594 1 83.44 160 GLU B O 1
ATOM 3726 N N . PHE B 1 161 ? 18.438 0.967 -5.891 1 87.69 161 PHE B N 1
ATOM 3727 C CA . PHE B 1 161 ? 18.594 -0.024 -4.828 1 87.69 161 PHE B CA 1
ATOM 3728 C C . PHE B 1 161 ? 18.156 -1.403 -5.316 1 87.69 161 PHE B C 1
ATOM 3730 O O . PHE B 1 161 ? 18.266 -2.385 -4.578 1 87.69 161 PHE B O 1
ATOM 3737 N N . TYR B 1 162 ? 17.781 -1.514 -6.57 1 92.44 162 TYR B N 1
ATOM 3738 C CA . TYR B 1 162 ? 17.266 -2.783 -7.066 1 92.44 162 TYR B CA 1
ATOM 3739 C C . TYR B 1 162 ? 18.359 -3.848 -7.086 1 92.44 162 TYR B C 1
ATOM 3741 O O . TYR B 1 162 ? 18.109 -5.012 -6.762 1 92.44 162 TYR B O 1
ATOM 3749 N N . ASN B 1 163 ? 19.562 -3.406 -7.438 1 92.94 163 ASN B N 1
ATOM 3750 C CA . ASN B 1 163 ? 20.672 -4.348 -7.438 1 92.94 163 ASN B CA 1
ATOM 3751 C C . ASN B 1 163 ? 20.906 -4.941 -6.051 1 92.94 163 ASN B C 1
ATOM 3753 O O . ASN B 1 163 ? 21.125 -6.148 -5.914 1 92.94 163 ASN B O 1
ATOM 3757 N N . GLU B 1 164 ? 20.828 -4.094 -5.062 1 91.12 164 GLU B N 1
ATOM 3758 C CA . GLU B 1 164 ? 21 -4.559 -3.688 1 91.12 164 GLU B CA 1
ATOM 3759 C C . GLU B 1 164 ? 19.891 -5.508 -3.281 1 91.12 164 GLU B C 1
ATOM 3761 O O . GLU B 1 164 ? 20.109 -6.469 -2.547 1 91.12 164 GLU B O 1
ATOM 3766 N N . PHE B 1 165 ? 18.75 -5.266 -3.717 1 92.12 165 PHE B N 1
ATOM 3767 C CA . PHE B 1 165 ? 17.594 -6.129 -3.459 1 92.12 165 PHE B CA 1
ATOM 3768 C C . PHE B 1 165 ? 17.828 -7.516 -4.059 1 92.12 165 PHE B C 1
ATOM 3770 O O . PHE B 1 165 ? 17.609 -8.523 -3.391 1 92.12 165 PHE B O 1
ATOM 3777 N N . ILE B 1 166 ? 18.297 -7.531 -5.301 1 95.12 166 ILE B N 1
ATOM 3778 C CA . ILE B 1 166 ? 18.531 -8.805 -5.98 1 95.12 166 ILE B CA 1
ATOM 3779 C C . ILE B 1 166 ? 19.641 -9.57 -5.273 1 95.12 166 ILE B C 1
ATOM 3781 O O . ILE B 1 166 ? 19.547 -10.781 -5.078 1 95.12 166 ILE B O 1
ATOM 3785 N N . GLU B 1 167 ? 20.672 -8.82 -4.852 1 93.81 167 GLU B N 1
ATOM 3786 C CA . GLU B 1 167 ? 21.734 -9.461 -4.102 1 93.81 167 GLU B CA 1
ATOM 3787 C C . GLU B 1 167 ? 21.203 -10.094 -2.816 1 93.81 167 GLU B C 1
ATOM 3789 O O . GLU B 1 167 ? 21.594 -11.219 -2.471 1 93.81 167 GLU B O 1
ATOM 3794 N N . TYR B 1 168 ? 20.391 -9.414 -2.227 1 92.12 168 TYR B N 1
ATOM 3795 C CA . TYR B 1 168 ? 19.766 -9.914 -1.007 1 92.12 168 TYR B CA 1
ATOM 3796 C C . TYR B 1 168 ? 18.969 -11.188 -1.287 1 92.12 168 TYR B C 1
ATOM 3798 O O . TYR B 1 168 ? 19.094 -12.172 -0.562 1 92.12 168 TYR B O 1
ATOM 3806 N N . LEU B 1 169 ? 18.156 -11.156 -2.293 1 93.5 169 LEU B N 1
ATOM 3807 C CA . LEU B 1 169 ? 17.312 -12.289 -2.664 1 93.5 169 LEU B CA 1
ATOM 3808 C C . LEU B 1 169 ? 18.156 -13.523 -2.979 1 93.5 169 LEU B C 1
ATOM 3810 O O . LEU B 1 169 ? 17.844 -14.617 -2.506 1 93.5 169 LEU B O 1
ATOM 3814 N N . LEU B 1 170 ? 19.188 -13.312 -3.723 1 95.88 170 LEU B N 1
ATOM 3815 C CA . LEU B 1 170 ? 20.062 -14.406 -4.117 1 95.88 170 LEU B CA 1
ATOM 3816 C C . LEU B 1 170 ? 20.797 -14.977 -2.91 1 95.88 170 LEU B C 1
ATOM 3818 O O . LEU B 1 170 ? 20.984 -16.188 -2.805 1 95.88 170 LEU B O 1
ATOM 3822 N N . ASP B 1 171 ? 21.172 -14.078 -2.02 1 93.38 171 ASP B N 1
ATOM 3823 C CA . ASP B 1 171 ? 21.844 -14.508 -0.792 1 93.38 171 ASP B CA 1
ATOM 3824 C C . ASP B 1 171 ? 20.906 -15.352 0.07 1 93.38 171 ASP B C 1
ATOM 3826 O O . ASP B 1 171 ? 21.312 -16.391 0.606 1 93.38 171 ASP B O 1
ATOM 3830 N N . GLU B 1 172 ? 19.703 -14.945 0.202 1 91.75 172 GLU B N 1
ATOM 3831 C CA . GLU B 1 172 ? 18.719 -15.703 0.976 1 91.75 172 GLU B CA 1
ATOM 3832 C C . GLU B 1 172 ? 18.5 -17.094 0.391 1 91.75 172 GLU B C 1
ATOM 3834 O O . GLU B 1 172 ? 18.453 -18.078 1.128 1 91.75 172 GLU B O 1
ATOM 3839 N N . GLU B 1 173 ? 18.359 -17.156 -0.881 1 93.5 173 GLU B N 1
ATOM 3840 C CA . GLU B 1 173 ? 18.188 -18.438 -1.563 1 93.5 173 GLU B CA 1
ATOM 3841 C C . GLU B 1 173 ? 19.391 -19.344 -1.363 1 93.5 173 GLU B C 1
ATOM 3843 O O . GLU B 1 173 ? 19.234 -20.547 -1.089 1 93.5 173 GLU B O 1
ATOM 3848 N N . ALA B 1 174 ? 20.531 -18.781 -1.481 1 94.19 174 ALA B N 1
ATOM 3849 C CA . ALA B 1 174 ? 21.766 -19.547 -1.35 1 94.19 174 ALA B CA 1
ATOM 3850 C C . ALA B 1 174 ? 21.891 -20.141 0.048 1 94.19 174 ALA B C 1
ATOM 3852 O O . ALA B 1 174 ? 22.469 -21.219 0.22 1 94.19 174 ALA B O 1
ATOM 3853 N N . HIS B 1 175 ? 21.312 -19.547 0.977 1 94.25 175 HIS B N 1
ATOM 3854 C CA . HIS B 1 175 ? 21.422 -20 2.357 1 94.25 175 HIS B CA 1
ATOM 3855 C C . HIS B 1 175 ? 20.219 -20.844 2.75 1 94.25 175 HIS B C 1
ATOM 3857 O O . HIS B 1 175 ? 20.062 -21.203 3.92 1 94.25 175 HIS B O 1
ATOM 3863 N N . GLY B 1 176 ? 19.328 -21.062 1.904 1 90.75 176 GLY B N 1
ATOM 3864 C CA . GLY B 1 176 ? 18.203 -21.953 2.107 1 90.75 176 GLY B CA 1
ATOM 3865 C C . GLY B 1 176 ? 17.109 -21.359 2.959 1 90.75 176 GLY B C 1
ATOM 3866 O O . GLY B 1 176 ? 16.359 -22.078 3.627 1 90.75 176 GLY B O 1
ATOM 3867 N N . ARG B 1 177 ? 17.016 -20.078 2.975 1 87.25 177 ARG B N 1
ATOM 3868 C CA . ARG B 1 177 ? 15.969 -19.422 3.752 1 87.25 177 ARG B CA 1
ATOM 3869 C C . ARG B 1 177 ? 14.664 -19.359 2.969 1 87.25 177 ARG B C 1
ATOM 3871 O O . ARG B 1 177 ? 14.672 -19.234 1.743 1 87.25 177 ARG B O 1
ATOM 3878 N N . SER B 1 178 ? 13.57 -19.5 3.717 1 85.25 178 SER B N 1
ATOM 3879 C CA . SER B 1 178 ? 12.266 -19.391 3.07 1 85.25 178 SER B CA 1
ATOM 3880 C C . SER B 1 178 ? 12.047 -18.016 2.473 1 85.25 178 SER B C 1
ATOM 3882 O O . SER B 1 178 ? 12.32 -17 3.119 1 85.25 178 SER B O 1
ATOM 3884 N N . PRO B 1 179 ? 11.586 -18.062 1.298 1 85.69 179 PRO B N 1
ATOM 3885 C CA . PRO B 1 179 ? 11.398 -16.75 0.668 1 85.69 179 PRO B CA 1
ATOM 3886 C C . PRO B 1 179 ? 10.242 -15.961 1.281 1 85.69 179 PRO B C 1
ATOM 3888 O O . PRO B 1 179 ? 9.281 -16.562 1.772 1 85.69 179 PRO B O 1
ATOM 3891 N N . ASN B 1 180 ? 10.398 -14.664 1.233 1 88.62 180 ASN B N 1
ATOM 3892 C CA . ASN B 1 180 ? 9.312 -13.75 1.568 1 88.62 180 ASN B CA 1
ATOM 3893 C C . ASN B 1 180 ? 8.109 -13.953 0.653 1 88.62 180 ASN B C 1
ATOM 3895 O O . ASN B 1 180 ? 8.266 -14.18 -0.548 1 88.62 180 ASN B O 1
ATOM 3899 N N . GLU B 1 181 ? 6.969 -13.828 1.215 1 91.31 181 GLU B N 1
ATOM 3900 C CA . GLU B 1 181 ? 5.723 -14.086 0.498 1 91.31 181 GLU B CA 1
ATOM 3901 C C . GLU B 1 181 ? 5.562 -13.141 -0.689 1 91.31 181 GLU B C 1
ATOM 3903 O O . GLU B 1 181 ? 4.91 -13.484 -1.679 1 91.31 181 GLU B O 1
ATOM 3908 N N . HIS B 1 182 ? 6.156 -12.039 -0.624 1 92.06 182 HIS B N 1
ATOM 3909 C CA . HIS B 1 182 ? 5.992 -11.039 -1.676 1 92.06 182 HIS B CA 1
ATOM 3910 C C . HIS B 1 182 ? 6.773 -11.43 -2.928 1 92.06 182 HIS B C 1
ATOM 3912 O O . HIS B 1 182 ? 6.5 -10.922 -4.02 1 92.06 182 HIS B O 1
ATOM 3918 N N . TRP B 1 183 ? 7.742 -12.328 -2.785 1 94.06 183 TRP B N 1
ATOM 3919 C CA . TRP B 1 183 ? 8.477 -12.695 -3.99 1 94.06 183 TRP B CA 1
ATOM 3920 C C . TRP B 1 183 ? 8.734 -14.195 -4.035 1 94.06 183 TRP B C 1
ATOM 3922 O O . TRP B 1 183 ? 9.516 -14.672 -4.859 1 94.06 183 TRP B O 1
ATOM 3932 N N . ALA B 1 184 ? 8.062 -14.992 -3.178 1 96.19 184 ALA B N 1
ATOM 3933 C CA . ALA B 1 184 ? 8.148 -16.453 -3.254 1 96.19 184 ALA B CA 1
ATOM 3934 C C . ALA B 1 184 ? 7.66 -16.953 -4.605 1 96.19 184 ALA B C 1
ATOM 3936 O O . ALA B 1 184 ? 6.656 -16.469 -5.137 1 96.19 184 ALA B O 1
ATOM 3937 N N . PRO B 1 185 ? 8.453 -17.875 -5.211 1 97.31 185 PRO B N 1
ATOM 3938 C CA . PRO B 1 185 ? 7.977 -18.422 -6.484 1 97.31 185 PRO B CA 1
ATOM 3939 C C . PRO B 1 185 ? 6.645 -19.156 -6.352 1 97.31 185 PRO B C 1
ATOM 3941 O O . PRO B 1 185 ? 6.359 -19.75 -5.305 1 97.31 185 PRO B O 1
ATOM 3944 N N . TYR B 1 186 ? 5.867 -19.234 -7.422 1 97.75 186 TYR B N 1
ATOM 3945 C CA . TYR B 1 186 ? 4.52 -19.797 -7.43 1 97.75 186 TYR B CA 1
ATOM 3946 C C . TYR B 1 186 ? 4.547 -21.281 -7.125 1 97.75 186 TYR B C 1
ATOM 3948 O O . TYR B 1 186 ? 3.707 -21.781 -6.371 1 97.75 186 TYR B O 1
ATOM 3956 N N . TYR B 1 187 ? 5.48 -22.016 -7.727 1 96.62 187 TYR B N 1
ATOM 3957 C CA . TYR B 1 187 ? 5.496 -23.469 -7.641 1 96.62 187 TYR B CA 1
ATOM 3958 C C . TYR B 1 187 ? 5.699 -23.922 -6.199 1 96.62 187 TYR B C 1
ATOM 3960 O O . TYR B 1 187 ? 5.258 -25.016 -5.82 1 96.62 187 TYR B O 1
ATOM 3968 N N . ARG B 1 188 ? 6.285 -23.031 -5.383 1 94.81 188 ARG B N 1
ATOM 3969 C CA . ARG B 1 188 ? 6.461 -23.328 -3.969 1 94.81 188 ARG B CA 1
ATOM 3970 C C . ARG B 1 188 ? 5.344 -22.719 -3.131 1 94.81 188 ARG B C 1
ATOM 3972 O O . ARG B 1 188 ? 4.871 -23.344 -2.172 1 94.81 188 ARG B O 1
ATOM 3979 N N . PHE B 1 189 ? 4.898 -21.578 -3.488 1 97.5 189 PHE B N 1
ATOM 3980 C CA . PHE B 1 189 ? 4.004 -20.781 -2.66 1 97.5 189 PHE B CA 1
ATOM 3981 C C . PHE B 1 189 ? 2.564 -21.266 -2.789 1 97.5 189 PHE B C 1
ATOM 3983 O O . PHE B 1 189 ? 1.855 -21.391 -1.789 1 97.5 189 PHE B O 1
ATOM 3990 N N . CYS B 1 190 ? 2.115 -21.594 -4.031 1 98.06 190 CYS B N 1
ATOM 3991 C CA . CYS B 1 190 ? 0.732 -21.984 -4.273 1 98.06 190 CYS B CA 1
ATOM 3992 C C . CYS B 1 190 ? 0.659 -23.422 -4.805 1 98.06 190 CYS B C 1
ATOM 3994 O O . CYS B 1 190 ? -0.431 -23.938 -5.047 1 98.06 190 CYS B O 1
ATOM 3996 N N . SER B 1 191 ? 1.736 -24.031 -5.051 1 97.81 191 SER B N 1
ATOM 3997 C CA . SER B 1 191 ? 1.836 -25.422 -5.449 1 97.81 191 SER B CA 1
ATOM 3998 C C . SER B 1 191 ? 0.927 -25.734 -6.637 1 97.81 191 SER B C 1
ATOM 4000 O O . SER B 1 191 ? 0.131 -26.672 -6.594 1 97.81 191 SER B O 1
ATOM 4002 N N . PRO B 1 192 ? 1.143 -25.016 -7.75 1 98.25 192 PRO B N 1
ATOM 4003 C CA . PRO B 1 192 ? 0.237 -25.203 -8.883 1 98.25 192 PRO B CA 1
ATOM 4004 C C . PRO B 1 192 ? 0.368 -26.594 -9.516 1 98.25 192 PRO B C 1
ATOM 4006 O O . PRO B 1 192 ? -0.506 -27.016 -10.273 1 98.25 192 PRO B O 1
ATOM 4009 N N . CYS B 1 193 ? 1.423 -27.328 -9.219 1 98.06 193 CYS B N 1
ATOM 4010 C CA . CYS B 1 193 ? 1.635 -28.641 -9.797 1 98.06 193 CYS B CA 1
ATOM 4011 C C . CYS B 1 193 ? 1.082 -29.734 -8.891 1 98.06 193 CYS B C 1
ATOM 4013 O O . CYS B 1 193 ? 1.026 -30.906 -9.273 1 98.06 193 CYS B O 1
ATOM 4015 N N . GLN B 1 194 ? 0.695 -29.344 -7.703 1 97.06 194 GLN B N 1
ATOM 4016 C CA . GLN B 1 194 ? 0.117 -30.297 -6.75 1 97.06 194 GLN B CA 1
ATOM 4017 C C . GLN B 1 194 ? -1.374 -30.031 -6.559 1 97.06 194 GLN B C 1
ATOM 4019 O O . GLN B 1 194 ? -2.098 -30.891 -6.047 1 97.06 194 GLN B O 1
ATOM 4024 N N . VAL B 1 195 ? -1.789 -28.797 -6.895 1 95.88 195 VAL B N 1
ATOM 4025 C CA . VAL B 1 195 ? -3.174 -28.359 -6.746 1 95.88 195 VAL B CA 1
ATOM 4026 C C . VAL B 1 195 ? -3.766 -28.031 -8.117 1 95.88 195 VAL B C 1
ATOM 4028 O O . VAL B 1 195 ? -3.162 -27.297 -8.906 1 95.88 195 VAL B O 1
ATOM 4031 N N . HIS B 1 196 ? -4.934 -28.672 -8.375 1 95.12 196 HIS B N 1
ATOM 4032 C CA . HIS B 1 196 ? -5.633 -28.344 -9.609 1 95.12 196 HIS B CA 1
ATOM 4033 C C . HIS B 1 196 ? -6.352 -27 -9.508 1 95.12 196 HIS B C 1
ATOM 4035 O O . HIS B 1 196 ? -7.227 -26.828 -8.656 1 95.12 196 HIS B O 1
ATOM 4041 N N . PHE B 1 197 ? -5.961 -26.078 -10.375 1 98.31 197 PHE B N 1
ATOM 4042 C CA . PHE B 1 197 ? -6.664 -24.812 -10.461 1 98.31 197 PHE B CA 1
ATOM 4043 C C . PHE B 1 197 ? -7.656 -24.812 -11.617 1 98.31 197 PHE B C 1
ATOM 4045 O O . PHE B 1 197 ? -7.277 -25.047 -12.766 1 98.31 197 PHE B O 1
ATOM 4052 N N . THR B 1 198 ? -8.922 -24.531 -11.281 1 98.25 198 THR B N 1
ATOM 4053 C CA . THR B 1 198 ? -9.953 -24.453 -12.305 1 98.25 198 THR B CA 1
ATOM 4054 C C . THR B 1 198 ? -9.656 -23.328 -13.289 1 98.25 198 THR B C 1
ATOM 4056 O O . THR B 1 198 ? -9.805 -23.5 -14.5 1 98.25 198 THR B O 1
ATOM 4059 N N . TYR B 1 199 ? -9.227 -22.188 -12.758 1 98.5 199 TYR B N 1
ATOM 4060 C CA . TYR B 1 199 ? -8.93 -21.031 -13.609 1 98.5 199 TYR B CA 1
ATOM 4061 C C . TYR B 1 199 ? -7.586 -20.422 -13.25 1 98.5 199 TYR B C 1
ATOM 4063 O O . TYR B 1 199 ? -7.262 -20.266 -12.07 1 98.5 199 TYR B O 1
ATOM 4071 N N . ILE B 1 200 ? -6.809 -20.172 -14.297 1 98.75 200 ILE B N 1
ATOM 4072 C CA . ILE B 1 200 ? -5.559 -19.422 -14.195 1 98.75 200 ILE B CA 1
ATOM 4073 C C . ILE B 1 200 ? -5.738 -18.031 -14.789 1 98.75 200 ILE B C 1
ATOM 4075 O O . ILE B 1 200 ? -5.82 -17.875 -16.016 1 98.75 200 ILE B O 1
ATOM 4079 N N . LEU B 1 201 ? -5.785 -17 -13.891 1 98.06 201 LEU B N 1
ATOM 4080 C CA . LEU B 1 201 ? -5.902 -15.617 -14.352 1 98.06 201 LEU B CA 1
ATOM 4081 C C . LEU B 1 201 ? -4.531 -14.969 -14.469 1 98.06 201 LEU B C 1
ATOM 4083 O O . LEU B 1 201 ? -3.646 -15.211 -13.648 1 98.06 201 LEU B O 1
ATOM 4087 N N . HIS B 1 202 ? -4.383 -14.18 -15.531 1 97.19 202 HIS B N 1
ATOM 4088 C CA . HIS B 1 202 ? -3.148 -13.422 -15.703 1 97.19 202 HIS B CA 1
ATOM 4089 C C . HIS B 1 202 ? -3.35 -11.953 -15.344 1 97.19 202 HIS B C 1
ATOM 4091 O O . HIS B 1 202 ? -4.34 -11.344 -15.75 1 97.19 202 HIS B O 1
ATOM 4097 N N . PHE B 1 203 ? -2.408 -11.461 -14.602 1 95.5 203 PHE B N 1
ATOM 4098 C CA . PHE B 1 203 ? -2.434 -10.047 -14.219 1 95.5 203 PHE B CA 1
ATOM 4099 C C . PHE B 1 203 ? -2.482 -9.156 -15.453 1 95.5 203 PHE B C 1
ATOM 4101 O O . PHE B 1 203 ? -3.184 -8.148 -15.469 1 95.5 203 PHE B O 1
ATOM 4108 N N . GLU B 1 204 ? -1.826 -9.586 -16.547 1 92.38 204 GLU B N 1
ATOM 4109 C CA . GLU B 1 204 ? -1.689 -8.82 -17.781 1 92.38 204 GLU B CA 1
ATOM 4110 C C . GLU B 1 204 ? -3.027 -8.695 -18.516 1 92.38 204 GLU B C 1
ATOM 4112 O O . GLU B 1 204 ? -3.23 -7.766 -19.297 1 92.38 204 GLU B O 1
ATOM 4117 N N . THR B 1 205 ? -3.928 -9.578 -18.234 1 93 205 THR B N 1
ATOM 4118 C CA . THR B 1 205 ? -5.258 -9.562 -18.844 1 93 205 THR B CA 1
ATOM 4119 C C . THR B 1 205 ? -6.336 -9.648 -17.766 1 93 205 THR B C 1
ATOM 4121 O O . THR B 1 205 ? -7.379 -10.273 -17.969 1 93 205 THR B O 1
ATOM 4124 N N . LEU B 1 206 ? -6.078 -9.031 -16.656 1 93.75 206 LEU B N 1
ATOM 4125 C CA . LEU B 1 206 ? -6.828 -9.297 -15.438 1 93.75 206 LEU B CA 1
ATOM 4126 C C . LEU B 1 206 ? -8.281 -8.852 -15.578 1 93.75 206 LEU B C 1
ATOM 4128 O O . LEU B 1 206 ? -9.195 -9.539 -15.125 1 93.75 206 LEU B O 1
ATOM 4132 N N . THR B 1 207 ? -8.531 -7.691 -16.156 1 91.31 207 THR B N 1
ATOM 4133 C CA . THR B 1 207 ? -9.891 -7.184 -16.266 1 91.31 207 THR B CA 1
ATOM 4134 C C . THR B 1 207 ? -10.789 -8.195 -16.969 1 91.31 207 THR B C 1
ATOM 4136 O O . THR B 1 207 ? -11.883 -8.508 -16.484 1 91.31 207 THR B O 1
ATOM 4139 N N . GLN B 1 208 ? -10.305 -8.75 -18 1 93.12 208 GLN B N 1
ATOM 4140 C CA . GLN B 1 208 ? -11.055 -9.734 -18.781 1 93.12 208 GLN B CA 1
ATOM 4141 C C . GLN B 1 208 ? -11.172 -11.055 -18.016 1 93.12 208 GLN B C 1
ATOM 4143 O O . GLN B 1 208 ? -12.25 -11.648 -17.984 1 93.12 208 GLN B O 1
ATOM 4148 N N . ASP B 1 209 ? -10.094 -11.484 -17.438 1 96.06 209 ASP B N 1
ATOM 4149 C CA . ASP B 1 209 ? -10.078 -12.766 -16.734 1 96.06 209 ASP B CA 1
ATOM 4150 C C . ASP B 1 209 ? -10.992 -12.734 -15.516 1 96.06 209 ASP B C 1
ATOM 4152 O O . ASP B 1 209 ? -11.727 -13.695 -15.266 1 96.06 209 ASP B O 1
ATOM 4156 N N . GLU B 1 210 ? -10.984 -11.648 -14.844 1 95.19 210 GLU B N 1
ATOM 4157 C CA . GLU B 1 210 ? -11.836 -11.508 -13.664 1 95.19 210 GLU B CA 1
ATOM 4158 C C . GLU B 1 210 ? -13.312 -11.477 -14.039 1 95.19 210 GLU B C 1
ATOM 4160 O O . GLU B 1 210 ? -14.148 -12.055 -13.352 1 95.19 210 GLU B O 1
ATOM 4165 N N . ALA B 1 211 ? -13.609 -10.711 -15.086 1 94.06 211 ALA B N 1
ATOM 4166 C CA . ALA B 1 211 ? -14.992 -10.672 -15.547 1 94.06 211 ALA B CA 1
ATOM 4167 C C . ALA B 1 211 ? -15.516 -12.07 -15.844 1 94.06 211 ALA B C 1
ATOM 4169 O O . ALA B 1 211 ? -16.656 -12.406 -15.492 1 94.06 211 ALA B O 1
ATOM 4170 N N . PHE B 1 212 ? -14.695 -12.867 -16.469 1 96.44 212 PHE B N 1
ATOM 4171 C CA . PHE B 1 212 ? -15.055 -14.242 -16.766 1 96.44 212 PHE B CA 1
ATOM 4172 C C . PHE B 1 212 ? -15.305 -15.031 -15.484 1 96.44 212 PHE B C 1
ATOM 4174 O O . PHE B 1 212 ? -16.328 -15.703 -15.352 1 96.44 212 PHE B O 1
ATOM 4181 N N . LEU B 1 213 ? -14.398 -14.938 -14.523 1 97.38 213 LEU B N 1
ATOM 4182 C CA . LEU B 1 213 ? -14.516 -15.656 -13.266 1 97.38 213 LEU B CA 1
ATOM 4183 C C . LEU B 1 213 ? -15.797 -15.273 -12.531 1 97.38 213 LEU B C 1
ATOM 4185 O O . LEU B 1 213 ? -16.516 -16.141 -12.031 1 97.38 213 LEU B O 1
ATOM 4189 N N . LEU B 1 214 ? -16.062 -13.969 -12.492 1 96.5 214 LEU B N 1
ATOM 4190 C CA . LEU B 1 214 ? -17.219 -13.469 -11.766 1 96.5 214 LEU B CA 1
ATOM 4191 C C . LEU B 1 214 ? -18.516 -13.992 -12.383 1 96.5 214 LEU B C 1
ATOM 4193 O O . LEU B 1 214 ? -19.484 -14.258 -11.664 1 96.5 214 LEU B O 1
ATOM 4197 N N . LYS B 1 215 ? -18.516 -14.156 -13.609 1 95.25 215 LYS B N 1
ATOM 4198 C CA . LYS B 1 215 ? -19.703 -14.672 -14.297 1 95.25 215 LYS B CA 1
ATOM 4199 C C . LYS B 1 215 ? -19.844 -16.172 -14.086 1 95.25 215 LYS B C 1
ATOM 4201 O O . LYS B 1 215 ? -20.969 -16.688 -13.977 1 95.25 215 LYS B O 1
ATOM 4206 N N . LYS B 1 216 ? -18.766 -16.922 -14.047 1 96.38 216 LYS B N 1
ATOM 4207 C CA . LYS B 1 216 ? -18.781 -18.375 -14.008 1 96.38 216 LYS B CA 1
ATOM 4208 C C . LYS B 1 216 ? -19.125 -18.891 -12.617 1 96.38 216 LYS B C 1
ATOM 4210 O O . LYS B 1 216 ? -19.703 -19.969 -12.469 1 96.38 216 LYS B O 1
ATOM 4215 N N . VAL B 1 217 ? -18.719 -18.156 -11.578 1 97.06 217 VAL B N 1
ATOM 4216 C CA . VAL B 1 217 ? -19.016 -18.562 -10.211 1 97.06 217 VAL B CA 1
ATOM 4217 C C . VAL B 1 217 ? -20.359 -18 -9.773 1 97.06 217 VAL B C 1
ATOM 4219 O O . VAL B 1 217 ? -20.547 -16.781 -9.695 1 97.06 217 VAL B O 1
ATOM 4222 N N . PRO B 1 218 ? -21.281 -18.828 -9.484 1 96.06 218 PRO B N 1
ATOM 4223 C CA . PRO B 1 218 ? -22.641 -18.375 -9.148 1 96.06 218 PRO B CA 1
ATOM 4224 C C . PRO B 1 218 ? -22.656 -17.391 -7.977 1 96.06 218 PRO B C 1
ATOM 4226 O O . PRO B 1 218 ? -22.062 -17.656 -6.93 1 96.06 218 PRO B O 1
ATOM 4229 N N . GLY B 1 219 ? -23.281 -16.203 -8.211 1 95.06 219 GLY B N 1
ATOM 4230 C CA . GLY B 1 219 ? -23.547 -15.25 -7.148 1 95.06 219 GLY B CA 1
ATOM 4231 C C . GLY B 1 219 ? -22.438 -14.227 -6.973 1 95.06 219 GLY B C 1
ATOM 4232 O O . GLY B 1 219 ? -22.625 -13.219 -6.289 1 95.06 219 GLY B O 1
ATOM 4233 N N . LEU B 1 220 ? -21.312 -14.484 -7.551 1 94.81 220 LEU B N 1
ATOM 4234 C CA . LEU B 1 220 ? -20.156 -13.609 -7.324 1 94.81 220 LEU B CA 1
ATOM 4235 C C . LEU B 1 220 ? -20.391 -12.242 -7.949 1 94.81 220 LEU B C 1
ATOM 4237 O O . LEU B 1 220 ? -20 -11.219 -7.371 1 94.81 220 LEU B O 1
ATOM 4241 N N . SER B 1 221 ? -20.984 -12.203 -9.109 1 93.25 221 SER B N 1
ATOM 4242 C CA . SER B 1 221 ? -21.172 -10.961 -9.852 1 93.25 221 SER B CA 1
ATOM 4243 C C . SER B 1 221 ? -22.141 -10.039 -9.125 1 93.25 221 SER B C 1
ATOM 4245 O O . SER B 1 221 ? -22.234 -8.852 -9.445 1 93.25 221 SER B O 1
ATOM 4247 N N . ASP B 1 222 ? -22.906 -10.578 -8.18 1 92.31 222 ASP B N 1
ATOM 4248 C CA . ASP B 1 222 ? -23.859 -9.781 -7.41 1 92.31 222 ASP B CA 1
ATOM 4249 C C . ASP B 1 222 ? -23.141 -8.938 -6.355 1 92.31 222 ASP B C 1
ATOM 4251 O O . ASP B 1 222 ? -23.688 -7.941 -5.875 1 92.31 222 ASP B O 1
ATOM 4255 N N . VAL B 1 223 ? -21.891 -9.367 -5.988 1 89.94 223 VAL B N 1
ATOM 4256 C CA . VAL B 1 223 ? -21.25 -8.742 -4.84 1 89.94 223 VAL B CA 1
ATOM 4257 C C . VAL B 1 223 ? -19.922 -8.109 -5.262 1 89.94 223 VAL B C 1
ATOM 4259 O O . VAL B 1 223 ? -19.422 -7.199 -4.602 1 89.94 223 VAL B O 1
ATOM 4262 N N . LEU B 1 224 ? -19.422 -8.625 -6.32 1 90.81 224 LEU B N 1
ATOM 4263 C CA . LEU B 1 224 ? -18.109 -8.164 -6.746 1 90.81 224 LEU B CA 1
ATOM 4264 C C . LEU B 1 224 ? -18.172 -7.566 -8.148 1 90.81 224 LEU B C 1
ATOM 4266 O O . LEU B 1 224 ? -19.094 -7.859 -8.914 1 90.81 224 LEU B O 1
ATOM 4270 N N . LYS B 1 225 ? -17.156 -6.672 -8.406 1 85.94 225 LYS B N 1
ATOM 4271 C CA . LYS B 1 225 ? -16.953 -6.09 -9.727 1 85.94 225 LYS B CA 1
ATOM 4272 C C . LYS B 1 225 ? -15.508 -6.273 -10.188 1 85.94 225 LYS B C 1
ATOM 4274 O O . LYS B 1 225 ? -14.586 -6.293 -9.375 1 85.94 225 LYS B O 1
ATOM 4279 N N . PRO B 1 226 ? -15.43 -6.398 -11.531 1 80.19 226 PRO B N 1
ATOM 4280 C CA . PRO B 1 226 ? -14.055 -6.523 -12.016 1 80.19 226 PRO B CA 1
ATOM 4281 C C . PRO B 1 226 ? -13.219 -5.27 -11.758 1 80.19 226 PRO B C 1
ATOM 4283 O O . PRO B 1 226 ? -13.758 -4.16 -11.734 1 80.19 226 PRO B O 1
ATOM 4286 N N . GLN B 1 227 ? -11.984 -5.559 -11.469 1 71.44 227 GLN B N 1
ATOM 4287 C CA . GLN B 1 227 ? -11.055 -4.457 -11.227 1 71.44 227 GLN B CA 1
ATOM 4288 C C . GLN B 1 227 ? -10.773 -3.678 -12.508 1 71.44 227 GLN B C 1
ATOM 4290 O O . GLN B 1 227 ? -10.711 -4.258 -13.594 1 71.44 227 GLN B O 1
ATOM 4295 N N . LYS B 1 228 ? -10.805 -2.41 -12.297 1 62.41 228 LYS B N 1
ATOM 4296 C CA . LYS B 1 228 ? -10.297 -1.587 -13.391 1 62.41 228 LYS B CA 1
ATOM 4297 C C . LYS B 1 228 ? -8.789 -1.361 -13.258 1 62.41 228 LYS B C 1
ATOM 4299 O O . LYS B 1 228 ? -8.32 -0.858 -12.234 1 62.41 228 LYS B O 1
ATOM 4304 N N . LEU B 1 229 ? -8.016 -2.172 -13.914 1 57.78 229 LEU B N 1
ATOM 4305 C CA . LEU B 1 229 ? -6.574 -1.982 -13.82 1 57.78 229 LEU B CA 1
ATOM 4306 C C . LEU B 1 229 ? -6.172 -0.6 -14.328 1 57.78 229 LEU B C 1
ATOM 4308 O O . LEU B 1 229 ? -6.746 -0.098 -15.297 1 57.78 229 LEU B O 1
ATOM 4312 N N . HIS B 1 230 ? -5.719 0.236 -13.461 1 51.94 230 HIS B N 1
ATOM 4313 C CA . HIS B 1 230 ? -5.195 1.516 -13.922 1 51.94 230 HIS B CA 1
ATOM 4314 C C . HIS B 1 230 ? -4.215 1.324 -15.078 1 51.94 230 HIS B C 1
ATOM 4316 O O . HIS B 1 230 ? -3.33 0.467 -15.008 1 51.94 230 HIS B O 1
ATOM 4322 N N . ASN B 1 231 ? -4.754 1.305 -16.234 1 44.91 231 ASN B N 1
ATOM 4323 C CA . ASN B 1 231 ? -3.855 1.244 -17.391 1 44.91 231 ASN B CA 1
ATOM 4324 C C . ASN B 1 231 ? -2.623 2.119 -17.188 1 44.91 231 ASN B C 1
ATOM 4326 O O . ASN B 1 231 ? -2.705 3.346 -17.281 1 44.91 231 ASN B O 1
ATOM 4330 N N . SER B 1 232 ? -1.867 1.949 -16.188 1 45.72 232 SER B N 1
ATOM 4331 C CA . SER B 1 232 ? -0.649 2.746 -16.281 1 45.72 232 SER B CA 1
ATOM 4332 C C . SER B 1 232 ? -0.022 2.623 -17.672 1 45.72 232 SER B C 1
ATOM 4334 O O . SER B 1 232 ? 0.232 1.514 -18.141 1 45.72 232 SER B O 1
ATOM 4336 N N . HIS B 1 233 ? -0.496 3.33 -18.578 1 46.03 233 HIS B N 1
ATOM 4337 C CA . HIS B 1 233 ? 0.187 3.455 -19.875 1 46.03 233 HIS B CA 1
ATOM 4338 C C . HIS B 1 233 ? 1.701 3.395 -19.688 1 46.03 233 HIS B C 1
ATOM 4340 O O . HIS B 1 233 ? 2.449 3.779 -20.594 1 46.03 233 HIS B O 1
ATOM 4346 N N . THR B 1 234 ? 2.141 2.994 -18.547 1 53.09 234 THR B N 1
ATOM 4347 C CA . THR B 1 234 ? 3.59 2.963 -18.391 1 53.09 234 THR B CA 1
ATOM 4348 C C . THR B 1 234 ? 4.211 1.924 -19.312 1 53.09 234 THR B C 1
ATOM 4350 O O . THR B 1 234 ? 3.738 0.787 -19.391 1 53.09 234 THR B O 1
ATOM 4353 N N . ASN B 1 235 ? 4.84 2.385 -20.328 1 62 235 ASN B N 1
ATOM 4354 C CA . ASN B 1 235 ? 5.676 1.515 -21.141 1 62 235 ASN B CA 1
ATOM 4355 C C . ASN B 1 235 ? 6.496 0.559 -20.281 1 62 235 ASN B C 1
ATOM 4357 O O . ASN B 1 235 ? 7.617 0.883 -19.891 1 62 235 ASN B O 1
ATOM 4361 N N . TYR B 1 236 ? 5.875 -0.609 -19.891 1 71.31 236 TYR B N 1
ATOM 4362 C CA . TYR B 1 236 ? 6.457 -1.576 -18.969 1 71.31 236 TYR B CA 1
ATOM 4363 C C . TYR B 1 236 ? 7.816 -2.057 -19.469 1 71.31 236 TYR B C 1
ATOM 4365 O O . TYR B 1 236 ? 8.695 -2.379 -18.656 1 71.31 236 TYR B O 1
ATOM 4373 N N . ASP B 1 237 ? 7.969 -1.918 -20.734 1 77.44 237 ASP B N 1
ATOM 4374 C CA . ASP B 1 237 ? 9.25 -2.389 -21.266 1 77.44 237 ASP B CA 1
ATOM 4375 C C . ASP B 1 237 ? 10.391 -1.477 -20.828 1 77.44 237 ASP B C 1
ATOM 4377 O O . ASP B 1 237 ? 11.469 -1.953 -20.453 1 77.44 237 ASP B O 1
ATOM 4381 N N . ASN B 1 238 ? 10.148 -0.225 -20.828 1 82.69 238 ASN B N 1
ATOM 4382 C CA . ASN B 1 238 ? 11.18 0.713 -20.391 1 82.69 238 ASN B CA 1
ATOM 4383 C C . ASN B 1 238 ? 11.445 0.601 -18.891 1 82.69 238 ASN B C 1
ATOM 4385 O O . ASN B 1 238 ? 12.594 0.679 -18.453 1 82.69 238 ASN B O 1
ATOM 4389 N N . VAL B 1 239 ? 10.406 0.342 -18.25 1 83.5 239 VAL B N 1
ATOM 4390 C CA . VAL B 1 239 ? 10.531 0.209 -16.797 1 83.5 239 VAL B CA 1
ATOM 4391 C C . VAL B 1 239 ? 11.352 -1.036 -16.469 1 83.5 239 VAL B C 1
ATOM 4393 O O . VAL B 1 239 ? 12.312 -0.966 -15.703 1 83.5 239 VAL B O 1
ATOM 4396 N N . ILE B 1 240 ? 11.055 -2.088 -17.125 1 90.5 240 ILE B N 1
ATOM 4397 C CA . ILE B 1 240 ? 11.727 -3.357 -16.859 1 90.5 240 ILE B CA 1
ATOM 4398 C C . ILE B 1 240 ? 13.203 -3.248 -17.234 1 90.5 240 ILE B C 1
ATOM 4400 O O . ILE B 1 240 ? 14.07 -3.709 -16.5 1 90.5 240 ILE B O 1
ATOM 4404 N N . HIS B 1 241 ? 13.422 -2.586 -18.328 1 90.81 241 HIS B N 1
ATOM 4405 C CA . HIS B 1 241 ? 14.797 -2.41 -18.797 1 90.81 241 HIS B CA 1
ATOM 4406 C C . HIS B 1 241 ? 15.617 -1.629 -17.766 1 90.81 241 HIS B C 1
ATOM 4408 O O . HIS B 1 241 ? 16.766 -1.995 -17.484 1 90.81 241 HIS B O 1
ATOM 4414 N N . ASN B 1 242 ? 15.078 -0.645 -17.234 1 90 242 ASN B N 1
ATOM 4415 C CA . ASN B 1 242 ? 15.781 0.207 -16.266 1 90 242 ASN B CA 1
ATOM 4416 C C . ASN B 1 242 ? 16.172 -0.562 -15.016 1 90 242 ASN B C 1
ATOM 4418 O O . ASN B 1 242 ? 17.203 -0.285 -14.406 1 90 242 ASN B O 1
ATOM 4422 N N . TYR B 1 243 ? 15.406 -1.53 -14.695 1 93.62 243 TYR B N 1
ATOM 4423 C CA . TYR B 1 243 ? 15.703 -2.318 -13.508 1 93.62 243 TYR B CA 1
ATOM 4424 C C . TYR B 1 243 ? 16.734 -3.395 -13.805 1 93.62 243 TYR B C 1
ATOM 4426 O O . TYR B 1 243 ? 17.688 -3.592 -13.039 1 93.62 243 TYR B O 1
ATOM 4434 N N . PHE B 1 244 ? 16.703 -4 -14.938 1 96.19 244 PHE B N 1
ATOM 4435 C CA . PHE B 1 244 ? 17.516 -5.18 -15.203 1 96.19 244 PHE B CA 1
ATOM 4436 C C . PHE B 1 244 ? 18.859 -4.785 -15.797 1 96.19 244 PHE B C 1
ATOM 4438 O O . PHE B 1 244 ? 19.812 -5.566 -15.766 1 96.19 244 PHE B O 1
ATOM 4445 N N . ARG B 1 245 ? 18.922 -3.564 -16.297 1 94.56 245 ARG B N 1
ATOM 4446 C CA . ARG B 1 245 ? 20.203 -3.129 -16.875 1 94.56 245 ARG B CA 1
ATOM 4447 C C . ARG B 1 245 ? 21.281 -3.021 -15.797 1 94.56 245 ARG B C 1
ATOM 4449 O O . ARG B 1 245 ? 22.469 -2.938 -16.109 1 94.56 245 ARG B O 1
ATOM 4456 N N . GLN B 1 246 ? 20.906 -2.957 -14.602 1 94 246 GLN B N 1
ATOM 4457 C CA . GLN B 1 246 ? 21.859 -2.814 -13.516 1 94 246 GLN B CA 1
ATOM 4458 C C . GLN B 1 246 ? 22.359 -4.176 -13.039 1 94 246 GLN B C 1
ATOM 4460 O O . GLN B 1 246 ? 23.203 -4.258 -12.141 1 94 246 GLN B O 1
ATOM 4465 N N . LEU B 1 247 ? 21.828 -5.23 -13.547 1 97.19 247 LEU B N 1
ATOM 4466 C CA . LEU B 1 247 ? 22.156 -6.578 -13.086 1 97.19 247 LEU B CA 1
ATOM 4467 C C . LEU B 1 247 ? 23.172 -7.234 -14.016 1 97.19 247 LEU B C 1
ATOM 4469 O O . LEU B 1 247 ? 23.219 -6.922 -15.203 1 97.19 247 LEU B O 1
ATOM 4473 N N . THR B 1 248 ? 23.953 -8.133 -13.445 1 96.81 248 THR B N 1
ATOM 4474 C CA . THR B 1 248 ? 24.875 -8.938 -14.234 1 96.81 248 THR B CA 1
ATOM 4475 C C . THR B 1 248 ? 24.188 -10.18 -14.773 1 96.81 248 THR B C 1
ATOM 4477 O O . THR B 1 248 ? 23.109 -10.555 -14.305 1 96.81 248 THR B O 1
ATOM 4480 N N . ARG B 1 249 ? 24.828 -10.789 -15.758 1 96.88 249 ARG B N 1
ATOM 4481 C CA . ARG B 1 249 ? 24.328 -12.047 -16.297 1 96.88 249 ARG B CA 1
ATOM 4482 C C . ARG B 1 249 ? 24.297 -13.125 -15.219 1 96.88 249 ARG B C 1
ATOM 4484 O O . ARG B 1 249 ? 23.391 -13.961 -15.203 1 96.88 249 ARG B O 1
ATOM 4491 N N . THR B 1 250 ? 25.281 -13.078 -14.336 1 96.94 250 THR B N 1
ATOM 4492 C CA . THR B 1 250 ? 25.344 -14.039 -13.242 1 96.94 250 THR B CA 1
ATOM 4493 C C . THR B 1 250 ? 24.141 -13.867 -12.312 1 96.94 250 THR B C 1
ATOM 4495 O O . THR B 1 250 ? 23.531 -14.852 -11.891 1 96.94 250 THR B O 1
ATOM 4498 N N . GLN B 1 251 ? 23.812 -12.664 -12.07 1 97.75 251 GLN B N 1
ATOM 4499 C CA . GLN B 1 251 ? 22.641 -12.383 -11.227 1 97.75 251 GLN B CA 1
ATOM 4500 C C . GLN B 1 251 ? 21.359 -12.844 -11.898 1 97.75 251 GLN B C 1
ATOM 4502 O O . GLN B 1 251 ? 20.469 -13.406 -11.25 1 97.75 251 GLN B O 1
ATOM 4507 N N . LEU B 1 252 ? 21.25 -12.633 -13.188 1 98.12 252 LEU B N 1
ATOM 4508 C CA . LEU B 1 252 ? 20.094 -13.094 -13.93 1 98.12 252 LEU B CA 1
ATOM 4509 C C . LEU B 1 252 ? 19.969 -14.609 -13.867 1 98.12 252 LEU B C 1
ATOM 4511 O O . LEU B 1 252 ? 18.859 -15.141 -13.664 1 98.12 252 LEU B O 1
ATOM 4515 N N . GLN B 1 253 ? 21.094 -15.258 -14.023 1 97.75 253 GLN B N 1
ATOM 4516 C CA . GLN B 1 253 ? 21.078 -16.703 -13.93 1 97.75 253 GLN B CA 1
ATOM 4517 C C . GLN B 1 253 ? 20.609 -17.172 -12.547 1 97.75 253 GLN B C 1
ATOM 4519 O O . GLN B 1 253 ? 19.859 -18.125 -12.43 1 97.75 253 GLN B O 1
ATOM 4524 N N . GLY B 1 254 ? 21.109 -16.469 -11.539 1 97.69 254 GLY B N 1
ATOM 4525 C CA . GLY B 1 254 ? 20.641 -16.766 -10.195 1 97.69 254 GLY B CA 1
ATOM 4526 C C . GLY B 1 254 ? 19.141 -16.594 -10.039 1 97.69 254 GLY B C 1
ATOM 4527 O O . GLY B 1 254 ? 18.469 -17.438 -9.422 1 97.69 254 GLY B O 1
ATOM 4528 N N . LEU B 1 255 ? 18.578 -15.539 -10.586 1 98.25 255 LEU B N 1
ATOM 4529 C CA . LEU B 1 255 ? 17.141 -15.289 -10.547 1 98.25 255 LEU B CA 1
ATOM 4530 C C . LEU B 1 255 ? 16.391 -16.391 -11.289 1 98.25 255 LEU B C 1
ATOM 4532 O O . LEU B 1 255 ? 15.344 -16.844 -10.82 1 98.25 255 LEU B O 1
ATOM 4536 N N . LEU B 1 256 ? 16.922 -16.797 -12.422 1 98.31 256 LEU B N 1
ATOM 4537 C CA . LEU B 1 256 ? 16.266 -17.844 -13.203 1 98.31 256 LEU B CA 1
ATOM 4538 C C . LEU B 1 256 ? 16.312 -19.172 -12.477 1 98.31 256 LEU B C 1
ATOM 4540 O O . LEU B 1 256 ? 15.398 -19.984 -12.609 1 98.31 256 LEU B O 1
ATOM 4544 N N . ASP B 1 257 ? 17.328 -19.359 -11.703 1 97.19 257 ASP B N 1
ATOM 4545 C CA . ASP B 1 257 ? 17.375 -20.562 -10.891 1 97.19 257 ASP B CA 1
ATOM 4546 C C . ASP B 1 257 ? 16.203 -20.594 -9.898 1 97.19 257 ASP B C 1
ATOM 4548 O O . ASP B 1 257 ? 15.719 -21.672 -9.539 1 97.19 257 ASP B O 1
ATOM 4552 N N . ILE B 1 258 ? 15.805 -19.469 -9.469 1 97.38 258 ILE B N 1
ATOM 4553 C CA . ILE B 1 258 ? 14.727 -19.375 -8.477 1 97.38 258 ILE B CA 1
ATOM 4554 C C . ILE B 1 258 ? 13.375 -19.438 -9.18 1 97.38 258 ILE B C 1
ATOM 4556 O O . ILE B 1 258 ? 12.461 -20.109 -8.719 1 97.38 258 ILE B O 1
ATOM 4560 N N . TYR B 1 259 ? 13.242 -18.797 -10.398 1 98.19 259 TYR B N 1
ATOM 4561 C CA . TYR B 1 259 ? 11.906 -18.484 -10.914 1 98.19 259 TYR B CA 1
ATOM 4562 C C . TYR B 1 259 ? 11.648 -19.203 -12.227 1 98.19 259 TYR B C 1
ATOM 4564 O O . TYR B 1 259 ? 10.547 -19.141 -12.781 1 98.19 259 TYR B O 1
ATOM 4572 N N . SER B 1 260 ? 12.555 -19.922 -12.82 1 97.62 260 SER B N 1
ATOM 4573 C CA . SER B 1 260 ? 12.414 -20.5 -14.156 1 97.62 260 SER B CA 1
ATOM 4574 C C . SER B 1 260 ? 11.227 -21.453 -14.219 1 97.62 260 SER B C 1
ATOM 4576 O O . SER B 1 260 ? 10.539 -21.516 -15.242 1 97.62 260 SER B O 1
ATOM 4578 N N . LYS B 1 261 ? 10.984 -22.219 -13.133 1 97.94 261 LYS B N 1
ATOM 4579 C CA . LYS B 1 261 ? 9.836 -23.109 -13.133 1 97.94 261 LYS B CA 1
ATOM 4580 C C . LYS B 1 261 ? 8.531 -22.344 -13.297 1 97.94 261 LYS B C 1
ATOM 4582 O O . LYS B 1 261 ? 7.641 -22.766 -14.031 1 97.94 261 LYS B O 1
ATOM 4587 N N . ASP B 1 262 ? 8.43 -21.203 -12.633 1 98.5 262 ASP B N 1
ATOM 4588 C CA . ASP B 1 262 ? 7.227 -20.391 -12.758 1 98.5 262 ASP B CA 1
ATOM 4589 C C . ASP B 1 262 ? 7.055 -19.875 -14.18 1 98.5 262 ASP B C 1
ATOM 4591 O O . ASP B 1 262 ? 5.945 -19.859 -14.711 1 98.5 262 ASP B O 1
ATOM 4595 N N . PHE B 1 263 ? 8.211 -19.438 -14.805 1 98.62 263 PHE B N 1
ATOM 4596 C CA . PHE B 1 263 ? 8.156 -19.016 -16.188 1 98.62 263 PHE B CA 1
ATOM 4597 C C . PHE B 1 263 ? 7.598 -20.125 -17.078 1 98.62 263 PHE B C 1
ATOM 4599 O O . PHE B 1 263 ? 6.684 -19.891 -17.875 1 98.62 263 PHE B O 1
ATOM 4606 N N . THR B 1 264 ? 8.062 -21.297 -16.875 1 98.5 264 THR B N 1
ATOM 4607 C CA . THR B 1 264 ? 7.672 -22.422 -17.703 1 98.5 264 THR B CA 1
ATOM 4608 C C . THR B 1 264 ? 6.23 -22.844 -17.422 1 98.5 264 THR B C 1
ATOM 4610 O O . THR B 1 264 ? 5.418 -22.953 -18.344 1 98.5 264 THR B O 1
ATOM 4613 N N . ILE B 1 265 ? 5.867 -23.016 -16.188 1 98.62 265 ILE B N 1
ATOM 4614 C CA . ILE B 1 265 ? 4.562 -23.516 -15.773 1 98.62 265 ILE B CA 1
ATOM 4615 C C . ILE B 1 265 ? 3.461 -22.625 -16.328 1 98.62 265 ILE B C 1
ATOM 4617 O O . ILE B 1 265 ? 2.436 -23.109 -16.812 1 98.62 265 ILE B O 1
ATOM 4621 N N . PHE B 1 266 ? 3.729 -21.328 -16.312 1 98.5 266 PHE B N 1
ATOM 4622 C CA . PHE B 1 266 ? 2.643 -20.406 -16.656 1 98.5 266 PHE B CA 1
ATOM 4623 C C . PHE B 1 266 ? 2.859 -19.797 -18.031 1 98.5 266 PHE B C 1
ATOM 4625 O O . PHE B 1 266 ? 2.16 -18.859 -18.422 1 98.5 266 PHE B O 1
ATOM 4632 N N . GLY B 1 267 ? 3.803 -20.281 -18.734 1 97.25 267 GLY B N 1
ATOM 4633 C CA . GLY B 1 267 ? 3.977 -19.969 -20.156 1 97.25 267 GLY B CA 1
ATOM 4634 C C . GLY B 1 267 ? 4.574 -18.594 -20.391 1 97.25 267 GLY B C 1
ATOM 4635 O O . GLY B 1 267 ? 4.34 -17.969 -21.422 1 97.25 267 GLY B O 1
ATOM 4636 N N . TYR B 1 268 ? 5.289 -18.031 -19.469 1 97.25 268 TYR B N 1
ATOM 4637 C CA . TYR B 1 268 ? 6.008 -16.766 -19.641 1 97.25 268 TYR B CA 1
ATOM 4638 C C . TYR B 1 268 ? 7.367 -17 -20.281 1 97.25 268 TYR B C 1
ATOM 4640 O O . TYR B 1 268 ? 7.906 -18.109 -20.234 1 97.25 268 TYR B O 1
ATOM 4648 N N . LYS B 1 269 ? 7.844 -15.938 -20.922 1 96.38 269 LYS B N 1
ATOM 4649 C CA . LYS B 1 269 ? 9.148 -16 -21.562 1 96.38 269 LYS B CA 1
ATOM 4650 C C . LYS B 1 269 ? 10.164 -15.117 -20.844 1 96.38 269 LYS B C 1
ATOM 4652 O O . LYS B 1 269 ? 9.828 -14.016 -20.406 1 96.38 269 LYS B O 1
ATOM 4657 N N . HIS B 1 270 ? 11.367 -15.664 -20.703 1 96.88 270 HIS B N 1
ATOM 4658 C CA . HIS B 1 270 ? 12.359 -14.883 -19.969 1 96.88 270 HIS B CA 1
ATOM 4659 C C . HIS B 1 270 ? 13.555 -14.531 -20.859 1 96.88 270 HIS B C 1
ATOM 4661 O O . HIS B 1 270 ? 14.508 -13.914 -20.391 1 96.88 270 HIS B O 1
ATOM 4667 N N . GLU B 1 271 ? 13.57 -14.859 -22.141 1 96.06 271 GLU B N 1
ATOM 4668 C CA . GLU B 1 271 ? 14.719 -14.695 -23.016 1 96.06 271 GLU B CA 1
ATOM 4669 C C . GLU B 1 271 ? 15.102 -13.227 -23.172 1 96.06 271 GLU B C 1
ATOM 4671 O O . GLU B 1 271 ? 16.281 -12.898 -23.281 1 96.06 271 GLU B O 1
ATOM 4676 N N . LYS B 1 272 ? 14.156 -12.367 -23.141 1 93.88 272 LYS B N 1
ATOM 4677 C CA . LYS B 1 272 ? 14.391 -10.945 -23.391 1 93.88 272 LYS B CA 1
ATOM 4678 C C . LYS B 1 272 ? 15.297 -10.352 -22.312 1 93.88 272 LYS B C 1
ATOM 4680 O O . LYS B 1 272 ? 15.984 -9.359 -22.547 1 93.88 272 LYS B O 1
ATOM 4685 N N . TYR B 1 273 ? 15.312 -10.977 -21.188 1 96.5 273 TYR B N 1
ATOM 4686 C CA . TYR B 1 273 ? 16.031 -10.398 -20.062 1 96.5 273 TYR B CA 1
ATOM 4687 C C . TYR B 1 273 ? 17.547 -10.531 -20.25 1 96.5 273 TYR B C 1
ATOM 4689 O O . TYR B 1 273 ? 18.312 -9.773 -19.672 1 96.5 273 TYR B O 1
ATOM 4697 N N . PHE B 1 274 ? 18 -11.469 -21.078 1 95.94 274 PHE B N 1
ATOM 4698 C CA . PHE B 1 274 ? 19.422 -11.617 -21.375 1 95.94 274 PHE B CA 1
ATOM 4699 C C . PHE B 1 274 ? 19.938 -10.43 -22.156 1 95.94 274 PHE B C 1
ATOM 4701 O O . PHE B 1 274 ? 21.125 -10.102 -22.094 1 95.94 274 PHE B O 1
ATOM 4708 N N . ASP B 1 275 ? 19.047 -9.719 -22.828 1 94.25 275 ASP B N 1
ATOM 4709 C CA . ASP B 1 275 ? 19.422 -8.531 -23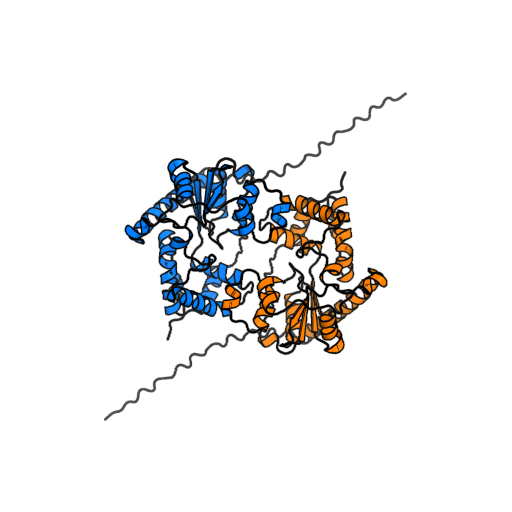.594 1 94.25 275 ASP B CA 1
ATOM 4710 C C . ASP B 1 275 ? 19.5 -7.301 -22.688 1 94.25 275 ASP B C 1
ATOM 4712 O O . ASP B 1 275 ? 20.031 -6.262 -23.094 1 94.25 275 ASP B O 1
ATOM 4716 N N . TYR B 1 276 ? 18.984 -7.441 -21.5 1 93.94 276 TYR B N 1
ATOM 4717 C CA . TYR B 1 276 ? 18.891 -6.273 -20.625 1 93.94 276 TYR B CA 1
ATOM 4718 C C . TYR B 1 276 ? 20.094 -6.191 -19.703 1 93.94 276 TYR B C 1
ATOM 4720 O O . TYR B 1 276 ? 20.531 -5.102 -19.328 1 93.94 276 TYR B O 1
ATOM 4728 N N . VAL B 1 277 ? 20.578 -7.293 -19.281 1 95.38 277 VAL B N 1
ATOM 4729 C CA . VAL B 1 277 ? 21.578 -7.348 -18.234 1 95.38 277 VAL B CA 1
ATOM 4730 C C . VAL B 1 277 ? 22.953 -7.039 -18.828 1 95.38 277 VAL B C 1
ATOM 4732 O O . VAL B 1 277 ? 23.141 -7.078 -20.047 1 95.38 277 VAL B O 1
ATOM 4735 N N . THR B 1 278 ? 23.875 -6.516 -17.922 1 87.75 278 THR B N 1
ATOM 4736 C CA . THR B 1 278 ? 25.234 -6.188 -18.344 1 87.75 278 THR B CA 1
ATOM 4737 C C . THR B 1 278 ? 26.094 -7.445 -18.406 1 87.75 278 THR B C 1
ATOM 4739 O O . THR B 1 278 ? 25.906 -8.375 -17.625 1 87.75 278 THR B O 1
ATOM 4742 N N . THR B 1 279 ? 26.891 -7.605 -19.578 1 75.25 279 THR B N 1
ATOM 4743 C CA . THR B 1 279 ? 27.812 -8.727 -19.75 1 75.25 279 THR B CA 1
ATOM 4744 C C . THR B 1 279 ? 28.984 -8.609 -18.797 1 75.25 279 THR B C 1
ATOM 4746 O O . THR B 1 279 ? 29.531 -7.52 -18.594 1 75.25 279 THR B O 1
ATOM 4749 N N . SER B 1 280 ? 28.875 -9.047 -17.625 1 57.28 280 SER B N 1
ATOM 4750 C CA . SER B 1 280 ? 30.109 -8.984 -16.844 1 57.28 280 SER B CA 1
ATOM 4751 C C . SER B 1 280 ? 31.344 -9.109 -17.734 1 57.28 280 SER B C 1
ATOM 4753 O O . SER B 1 280 ? 31.406 -9.992 -18.594 1 57.28 280 SER B O 1
ATOM 4755 N N . SER B 1 281 ? 31.969 -7.926 -18.094 1 42.56 281 SER B N 1
ATOM 4756 C CA . SER B 1 281 ? 33.344 -8.172 -18.469 1 42.56 281 SER B CA 1
ATOM 4757 C C . SER B 1 281 ? 34.094 -8.977 -17.406 1 42.56 281 SER B C 1
ATOM 4759 O O . SER B 1 281 ? 33.781 -8.844 -16.219 1 42.56 281 SER B O 1
#